Protein AF-0000000075735311 (afdb_homodimer)

Radius of gyration: 28.29 Å; Cα contacts (8 Å, |Δi|>4): 1749; chains: 2; bounding box: 49×88×66 Å

pLDDT: mean 96.91, std 3.12, range [68.25, 98.94]

Nearest PDB structures (foldseek):
  3nx4-assembly1_B  TM=9.926E-01  e=3.089E-48  Salmonella enterica subsp. enterica serovar Typhimurium str. LT2
  1o8c-assembly2_C  TM=9.822E-01  e=3.202E-47  Escherichia coli K-12
  5gxf-assembly1_B  TM=9.745E-01  e=5.419E-47  Ruegeria pomeroyi DSS-3
  4jxk-assembly1_B  TM=9.603E-01  e=1.138E-40  Rhodococcus opacus B4
  1y9e-assembly1_E  TM=9.652E-01  e=8.802E-40  Bacillus subtilis

Foldseek 3Di:
DDWWWFFKWAQDPPFIATATDTDDPVPADDAFWKWQFFKAWDDLLLLCLLVRVDLQADDPGAGAGFKTWGFTCGGPDPVDHGGFIKIAGAPQDRHDHHHRLIRMHGHYPQRIDGQDPPADRQLDNLCNLLVLLLLLQVVVQVVLPDAQVVAAEEEEPLFAANNLNNQLLCQLRPHAYEYEDCPVVCVVVSVVSRHNHYDYLVVQQDAADQADDAHELEYEYADAASSVQNVLRRHAASGEYEYEHHNNHDDHPHHCCSCPVRVYYYHYTDSRPDHPVVSNVSSVCCVPRGDPVSSVVQEDEDESNCSSVVSVCVNVVNHGHIYMYGND/DDWWWFWKWADDPPFIATATDTDDPVPADDAFWKWQFFKAWDDLLLLCLLVRVDLQADDPGAGAGFKTWGFTCGGPDPVDHGGFIKIAGAPQDRHDHHHRLIRMHGHYPQRIDGQDPPDDRQLPNLCNLLVLLLLLQVVVQVVLPDAQVVAAEEEEPLFAANNLNNQLLCQLRPHAYEYEDCPVVCVVVSVVSRHNHYDYLVVQQDAADQADDADGLEYEYADAASSVQNVLRRHAASGEYEYEHHNNHDDHPHHCCSCPVRVYYYHYTDSRPDHPVSSNVSSVCCVVRGDPVSSVVQEDEDESNCSSVVSVCVNVVNHGHIYMYGND

Organism: Rhodopseudomonas palustris (strain ATCC BAA-98 / CGA009) (NCBI:txid258594)

Solvent-accessible surface area (backbone atoms only — not comparable to full-atom values): 31639 Å² total; per-residue (Å²): 130,67,60,41,52,26,34,35,34,35,80,42,97,73,63,49,44,58,44,79,40,78,39,55,60,86,70,56,60,84,52,38,26,32,30,41,26,31,17,14,39,61,48,74,68,41,19,29,46,52,67,41,81,41,89,56,52,72,51,72,78,25,28,36,24,41,27,31,13,29,31,28,62,44,51,79,33,92,91,51,49,60,68,42,48,34,33,37,53,33,79,42,28,31,23,76,35,67,17,30,41,19,39,56,38,48,36,52,55,86,58,52,42,71,53,52,86,93,56,47,48,61,57,52,15,42,38,33,62,39,28,49,40,24,40,48,34,50,50,52,44,47,73,73,63,64,50,44,90,73,41,32,29,37,28,32,49,23,55,32,36,34,20,36,40,34,36,32,40,43,27,68,70,57,28,48,27,33,30,23,28,84,54,73,89,43,46,68,58,45,42,74,42,36,32,71,40,78,42,59,40,71,80,34,55,50,89,50,55,51,68,50,74,64,70,23,34,30,34,41,33,40,28,22,13,40,37,43,22,29,50,50,16,18,38,25,76,57,15,37,36,24,34,55,34,45,78,63,29,59,48,22,62,37,38,40,44,30,20,33,73,32,19,24,27,44,36,24,37,36,66,44,80,56,54,66,70,59,50,52,49,37,51,53,46,47,72,73,53,46,56,66,67,56,52,53,71,36,40,45,79,41,48,58,93,45,45,63,62,49,20,54,39,44,76,69,66,72,57,62,28,23,34,22,27,46,53,97,130,68,61,42,54,26,32,37,34,35,80,41,98,70,66,48,45,59,45,79,38,78,39,55,59,85,70,56,60,84,52,37,28,32,27,40,28,30,18,15,40,62,50,76,68,40,18,29,46,52,67,42,80,42,89,56,54,73,50,71,77,25,29,36,24,42,27,32,13,29,32,29,62,43,51,80,34,90,91,50,49,62,70,42,49,34,32,35,52,33,77,41,27,31,23,76,37,65,16,30,40,20,40,54,38,48,36,53,56,87,59,50,41,70,52,50,87,93,57,48,47,62,57,51,14,42,37,32,63,39,25,50,39,23,40,49,34,51,50,52,45,46,74,74,63,63,48,46,89,71,40,32,30,37,28,33,48,23,55,33,35,34,19,37,42,33,36,32,40,44,26,67,70,56,28,47,26,33,30,24,28,86,53,71,88,43,48,66,60,44,43,72,41,36,31,72,40,78,43,60,39,73,79,34,55,49,89,49,54,50,66,50,74,65,72,24,34,29,34,41,34,41,27,22,12,40,35,43,23,30,51,50,17,18,39,26,78,59,15,38,35,23,35,54,35,45,77,64,30,58,48,23,64,38,38,41,47,29,20,33,72,32,18,24,28,43,38,24,36,37,65,44,79,55,56,67,70,59,51,53,49,36,51,52,46,46,70,71,53,48,54,65,65,56,53,54,72,36,38,45,79,41,48,59,93,43,45,62,63,49,20,55,39,44,74,70,66,71,56,62,28,23,35,22,26,46,54,98

Structure (mmCIF, N/CA/C/O backbone):
data_AF-0000000075735311-model_v1
#
loop_
_entity.id
_entity.type
_entity.pdbx_description
1 polymer Oxidoreductase
#
loop_
_atom_site.group_PDB
_atom_site.id
_atom_site.type_symbol
_atom_site.label_atom_id
_atom_site.label_alt_id
_atom_site.label_comp_id
_atom_site.label_asym_id
_atom_site.label_entity_id
_atom_site.label_seq_id
_atom_site.pdbx_PDB_ins_code
_atom_site.Cartn_x
_atom_site.Cartn_y
_atom_site.Cartn_z
_atom_site.occupancy
_atom_site.B_iso_or_equiv
_atom_site.auth_seq_id
_atom_site.auth_comp_id
_atom_site.auth_asym_id
_atom_site.auth_atom_id
_atom_site.pdbx_PDB_model_num
ATOM 1 N N . MET A 1 1 ? -18.828 -45.031 -20.328 1 68.38 1 MET A N 1
ATOM 2 C CA . MET A 1 1 ? -18.672 -43.594 -20.141 1 68.38 1 MET A CA 1
ATOM 3 C C . MET A 1 1 ? -17.219 -43.156 -20.391 1 68.38 1 MET A C 1
ATOM 5 O O . MET A 1 1 ? -16.312 -43.969 -20.234 1 68.38 1 MET A O 1
ATOM 9 N N . ALA A 1 2 ? -17.031 -41.969 -21.094 1 91.88 2 ALA A N 1
ATOM 10 C CA . ALA A 1 2 ? -15.672 -41.594 -21.453 1 91.88 2 ALA A CA 1
ATOM 11 C C . ALA A 1 2 ? -14.859 -41.219 -20.219 1 91.88 2 ALA A C 1
ATOM 13 O O . ALA A 1 2 ? -15.383 -40.594 -19.281 1 91.88 2 ALA A O 1
ATOM 14 N N . THR A 1 3 ? -13.766 -41.875 -19.938 1 96.94 3 THR A N 1
ATOM 15 C CA . THR A 1 3 ? -12.875 -41.594 -18.812 1 96.94 3 THR A CA 1
ATOM 16 C C . THR A 1 3 ? -11.57 -40.969 -19.297 1 96.94 3 THR A C 1
ATOM 18 O O . THR A 1 3 ? -11.289 -40.969 -20.5 1 96.94 3 THR A O 1
ATOM 21 N N . PHE A 1 4 ? -10.922 -40.375 -18.469 1 97.69 4 PHE A N 1
ATOM 22 C CA . PHE A 1 4 ? -9.609 -39.812 -18.734 1 97.69 4 PHE A CA 1
ATOM 23 C C . PHE A 1 4 ? -8.727 -39.906 -17.5 1 97.69 4 PHE A C 1
ATOM 25 O O . PHE A 1 4 ? -9.227 -40.125 -16.391 1 97.69 4 PHE A O 1
ATOM 32 N N . LYS A 1 5 ? -7.441 -39.75 -17.672 1 98.06 5 LYS A N 1
ATOM 33 C CA . LYS A 1 5 ? -6.492 -39.812 -16.562 1 98.06 5 LYS A CA 1
ATOM 34 C C . LYS A 1 5 ? -6.527 -38.531 -15.734 1 98.06 5 LYS A C 1
ATOM 36 O O . LYS A 1 5 ? -6.629 -37.438 -16.281 1 98.06 5 LYS A O 1
ATOM 41 N N . ALA A 1 6 ? -6.488 -38.719 -14.438 1 98.5 6 ALA A N 1
ATOM 42 C CA . ALA A 1 6 ? -6.449 -37.562 -13.516 1 98.5 6 ALA A CA 1
ATOM 43 C C . ALA A 1 6 ? -5.836 -37.969 -12.18 1 98.5 6 ALA A C 1
ATOM 45 O O . ALA A 1 6 ? -5.887 -39.156 -11.789 1 98.5 6 ALA A O 1
ATOM 46 N N . VAL A 1 7 ? -5.191 -37.031 -11.562 1 98.56 7 VAL A N 1
ATOM 47 C CA . VAL A 1 7 ? -4.797 -37.25 -10.172 1 98.56 7 VAL A CA 1
ATOM 48 C C . VAL A 1 7 ? -5.949 -36.844 -9.25 1 98.56 7 VAL A C 1
ATOM 50 O O . VAL A 1 7 ? -6.258 -35.656 -9.094 1 98.56 7 VAL A O 1
ATOM 53 N N . ARG A 1 8 ? -6.488 -37.812 -8.664 1 98.19 8 ARG A N 1
ATOM 54 C CA . ARG A 1 8 ? -7.68 -37.656 -7.832 1 98.19 8 ARG A CA 1
ATOM 55 C C . ARG A 1 8 ? -7.312 -37.656 -6.352 1 98.19 8 ARG A C 1
ATOM 57 O O . ARG A 1 8 ? -6.477 -38.469 -5.914 1 98.19 8 ARG A O 1
ATOM 64 N N . ILE A 1 9 ? -7.824 -36.719 -5.633 1 97.81 9 ILE A N 1
ATOM 65 C CA . ILE A 1 9 ? -7.684 -36.656 -4.18 1 97.81 9 ILE A CA 1
ATOM 66 C C . ILE A 1 9 ? -9 -37.094 -3.521 1 97.81 9 ILE A C 1
ATOM 68 O O . ILE A 1 9 ? -10.055 -36.5 -3.816 1 97.81 9 ILE A O 1
ATOM 72 N N . ASP A 1 10 ? -8.945 -38.062 -2.652 1 96.94 10 ASP A N 1
ATOM 73 C CA . ASP A 1 10 ? -10.102 -38.531 -1.907 1 96.94 10 ASP A CA 1
ATOM 74 C C . ASP A 1 10 ? -9.906 -38.375 -0.404 1 96.94 10 ASP A C 1
ATOM 76 O O . ASP A 1 10 ? -8.773 -38.188 0.062 1 96.94 10 ASP A O 1
ATOM 80 N N . LYS A 1 11 ? -11.078 -38.312 0.22 1 93.44 11 LYS A N 1
ATOM 81 C CA . LYS A 1 11 ? -10.977 -38.438 1.671 1 93.44 11 LYS A CA 1
ATOM 82 C C . LYS A 1 11 ? -10.516 -39.844 2.066 1 93.44 11 LYS A C 1
ATOM 84 O O . LYS A 1 11 ? -10.938 -40.844 1.464 1 93.44 11 LYS A O 1
ATOM 89 N N . ALA A 1 12 ? -9.648 -39.844 2.924 1 89.06 12 ALA A N 1
ATOM 90 C CA . ALA A 1 12 ? -9.172 -41.125 3.453 1 89.06 12 ALA A CA 1
ATOM 91 C C . ALA A 1 12 ? -9.461 -41.25 4.945 1 89.06 12 ALA A C 1
ATOM 93 O O . ALA A 1 12 ? -10.031 -40.344 5.547 1 89.06 12 ALA A O 1
ATOM 94 N N . ASP A 1 13 ? -9.211 -42.5 5.516 1 85.44 13 ASP A N 1
ATOM 95 C CA . ASP A 1 13 ? -9.438 -42.719 6.945 1 85.44 13 ASP A CA 1
ATOM 96 C C . ASP A 1 13 ? -8.734 -41.625 7.766 1 85.44 13 ASP A C 1
ATOM 98 O O . ASP A 1 13 ? -9.297 -41.094 8.734 1 85.44 13 ASP A O 1
ATOM 102 N N . LYS A 1 14 ? -7.566 -41.5 7.43 1 84.56 14 LYS A N 1
ATOM 103 C CA . LYS A 1 14 ? -6.812 -40.406 8.031 1 84.56 14 LYS A CA 1
ATOM 104 C C . LYS A 1 14 ? -6.332 -39.438 6.969 1 84.56 14 LYS A C 1
ATOM 106 O O . LYS A 1 14 ? -5.512 -39.781 6.113 1 84.56 14 LYS A O 1
ATOM 111 N N . GLY A 1 15 ? -7.012 -38.344 6.941 1 89.44 15 GLY A N 1
ATOM 112 C CA . GLY A 1 15 ? -6.586 -37.312 6.016 1 89.44 15 GLY A CA 1
ATOM 113 C C . GLY A 1 15 ? -7.105 -37.5 4.605 1 89.44 15 GLY A C 1
ATOM 114 O O . GLY A 1 15 ? -8.305 -37.688 4.402 1 89.44 15 GLY A O 1
ATOM 115 N N . THR A 1 16 ? -6.148 -37.281 3.641 1 95.12 16 THR A N 1
ATOM 116 C CA . THR A 1 16 ? -6.516 -37.406 2.236 1 95.12 16 THR A CA 1
ATOM 117 C C . THR A 1 16 ? -5.562 -38.344 1.518 1 95.12 16 THR A C 1
ATOM 119 O O . THR A 1 16 ? -4.484 -38.656 2.031 1 95.12 16 THR A O 1
ATOM 122 N N . SER A 1 17 ? -5.992 -38.938 0.457 1 95.44 17 SER A N 1
ATOM 123 C CA . SER A 1 17 ? -5.168 -39.75 -0.416 1 95.44 17 SER A CA 1
ATOM 124 C C . SER A 1 17 ? -5.246 -39.281 -1.863 1 95.44 17 SER A C 1
ATOM 126 O O . SER A 1 17 ? -6.328 -38.938 -2.35 1 95.44 17 SER A O 1
ATOM 128 N N . ALA A 1 18 ? -4.094 -39.188 -2.531 1 97.25 18 ALA A N 1
ATOM 129 C CA . ALA A 1 18 ? -4.004 -38.812 -3.939 1 97.25 18 ALA A CA 1
ATOM 130 C C . ALA A 1 18 ? -3.529 -40 -4.797 1 97.25 18 ALA A C 1
ATOM 132 O O . ALA A 1 18 ? -2.629 -40.719 -4.398 1 97.25 18 ALA A O 1
ATOM 133 N N . ALA A 1 19 ? -4.141 -40.156 -5.953 1 97.69 19 ALA A N 1
ATOM 134 C CA . ALA A 1 19 ? -3.742 -41.25 -6.855 1 97.69 19 ALA A CA 1
ATOM 135 C C . ALA A 1 19 ? -4.086 -40.906 -8.305 1 97.69 19 ALA A C 1
ATOM 137 O O . ALA A 1 19 ? -5.09 -40.25 -8.57 1 97.69 19 ALA A O 1
ATOM 138 N N . LEU A 1 20 ? -3.197 -41.344 -9.188 1 98.12 20 LEU A N 1
ATOM 139 C CA . LEU A 1 20 ? -3.545 -41.281 -10.602 1 98.12 20 LEU A CA 1
ATOM 140 C C . LEU A 1 20 ? -4.613 -42.344 -10.93 1 98.12 20 LEU A C 1
ATOM 142 O O . LEU A 1 20 ? -4.438 -43.531 -10.641 1 98.12 20 LEU A O 1
ATOM 146 N N . THR A 1 21 ? -5.68 -41.906 -11.484 1 97.88 21 THR A N 1
ATOM 147 C CA . THR A 1 21 ? -6.797 -42.781 -11.75 1 97.88 21 THR A CA 1
ATOM 148 C C . THR A 1 21 ? -7.492 -42.406 -13.055 1 97.88 21 THR A C 1
ATOM 150 O O . THR A 1 21 ? -7.094 -41.469 -13.727 1 97.88 21 THR A O 1
ATOM 153 N N . GLN A 1 22 ? -8.414 -43.281 -13.406 1 97.94 22 GLN A N 1
ATOM 154 C CA . GLN A 1 22 ? -9.359 -42.906 -14.445 1 97.94 22 GLN A CA 1
ATOM 155 C C . GLN A 1 22 ? -10.555 -42.156 -13.867 1 97.94 22 GLN A C 1
ATOM 157 O O . GLN A 1 22 ? -11.156 -42.594 -12.891 1 97.94 22 GLN A O 1
ATOM 162 N N . PHE A 1 23 ? -10.805 -41.031 -14.359 1 97.56 23 PHE A N 1
ATOM 163 C CA . PHE A 1 23 ? -11.883 -40.156 -13.906 1 97.56 23 PHE A CA 1
ATOM 164 C C . PHE A 1 23 ? -13.008 -40.125 -14.93 1 97.56 23 PHE A C 1
ATOM 166 O O . PHE A 1 23 ? -12.75 -40 -16.141 1 97.56 23 PHE A O 1
ATOM 173 N N . ASP A 1 24 ? -14.234 -40.219 -14.492 1 97.12 24 ASP A N 1
ATOM 174 C CA . ASP A 1 24 ? -15.398 -40.188 -15.367 1 97.12 24 ASP A CA 1
ATOM 175 C C . ASP A 1 24 ? -15.703 -38.781 -15.836 1 97.12 24 ASP A C 1
ATOM 177 O O . ASP A 1 24 ? -15.922 -37.875 -15.008 1 97.12 24 ASP A O 1
ATOM 181 N N . GLU A 1 25 ? -15.742 -38.5 -17.062 1 96.44 25 GLU A N 1
ATOM 182 C CA . GLU A 1 25 ? -16.031 -37.188 -17.625 1 96.44 25 GLU A CA 1
ATOM 183 C C . GLU A 1 25 ? -17.375 -36.656 -17.125 1 96.44 25 GLU A C 1
ATOM 185 O O . GLU A 1 25 ? -17.547 -35.469 -16.984 1 96.44 25 GLU A O 1
ATOM 190 N N . ALA A 1 26 ? -18.266 -37.531 -16.812 1 95.88 26 ALA A N 1
ATOM 191 C CA . ALA A 1 26 ? -19.594 -37.156 -16.328 1 95.88 26 ALA A CA 1
ATOM 192 C C . ALA A 1 26 ? -19.516 -36.5 -14.945 1 95.88 26 ALA A C 1
ATOM 194 O O . ALA A 1 26 ? -20.453 -35.812 -14.523 1 95.88 26 ALA A O 1
ATOM 195 N N . GLU A 1 27 ? -18.422 -36.688 -14.281 1 96.19 27 GLU A N 1
ATOM 196 C CA . GLU A 1 27 ? -18.266 -36.188 -12.93 1 96.19 27 GLU A CA 1
ATOM 197 C C . GLU A 1 27 ? -17.641 -34.781 -12.945 1 96.19 27 GLU A C 1
ATOM 199 O O . GLU A 1 27 ? -17.469 -34.156 -11.891 1 96.19 27 GLU A O 1
ATOM 204 N N . LEU A 1 28 ? -17.328 -34.312 -14.102 1 97.5 28 LEU A N 1
ATOM 205 C CA . LEU A 1 28 ? -16.797 -32.969 -14.195 1 97.5 28 LEU A CA 1
ATOM 206 C C . LEU A 1 28 ? -17.797 -31.953 -13.641 1 97.5 28 LEU A C 1
ATOM 208 O O . LEU A 1 28 ? -19 -32.125 -13.781 1 97.5 28 LEU A O 1
ATOM 212 N N . MET A 1 29 ? -17.281 -30.922 -13.008 1 97.06 29 MET A N 1
ATOM 213 C CA . MET A 1 29 ? -18.125 -29.875 -12.414 1 97.06 29 MET A CA 1
ATOM 214 C C . MET A 1 29 ? -18.672 -28.938 -13.492 1 97.06 29 MET A C 1
ATOM 216 O O . MET A 1 29 ? -18.266 -29.031 -14.656 1 97.06 29 MET A O 1
ATOM 220 N N . ASP A 1 30 ? -19.562 -28.078 -13.031 1 96.62 30 ASP A N 1
ATOM 221 C CA . ASP A 1 30 ? -20.219 -27.141 -13.961 1 96.62 30 ASP A CA 1
ATOM 222 C C . ASP A 1 30 ? -19.188 -26.203 -14.594 1 96.62 30 ASP A C 1
ATOM 224 O O . ASP A 1 30 ? -18.234 -25.797 -13.938 1 96.62 30 ASP A O 1
ATOM 228 N N . GLY A 1 31 ? -19.359 -25.859 -15.852 1 98 31 GLY A N 1
ATOM 229 C CA . GLY A 1 31 ? -18.578 -24.969 -16.688 1 98 31 GLY A CA 1
ATOM 230 C C . GLY A 1 31 ? -19.047 -24.922 -18.125 1 98 31 GLY A C 1
ATOM 231 O O . GLY A 1 31 ? -19.766 -25.812 -18.578 1 98 31 GLY A O 1
ATOM 232 N N . ASP A 1 32 ? -18.656 -23.875 -18.719 1 98.75 32 ASP A N 1
ATOM 233 C CA . ASP A 1 32 ? -19.172 -23.703 -20.078 1 98.75 32 ASP A CA 1
ATOM 234 C C . ASP A 1 32 ? -18.078 -23.891 -21.109 1 98.75 32 ASP A C 1
ATOM 236 O O . ASP A 1 32 ? -18.312 -23.719 -22.312 1 98.75 32 ASP A O 1
ATOM 240 N N . VAL A 1 33 ? -16.891 -24.25 -20.719 1 98.81 33 VAL A N 1
ATOM 241 C CA . VAL A 1 33 ? -15.789 -24.562 -21.625 1 98.81 33 VAL A CA 1
ATOM 242 C C . VAL A 1 33 ? -15.062 -25.812 -21.156 1 98.81 33 VAL A C 1
ATOM 244 O O . VAL A 1 33 ? -14.664 -25.906 -19.984 1 98.81 33 VAL A O 1
ATOM 247 N N . THR A 1 34 ? -14.891 -26.766 -21.969 1 98.62 34 THR A N 1
ATOM 248 C CA . THR A 1 34 ? -14.078 -27.953 -21.703 1 98.62 34 THR A CA 1
ATOM 249 C C . THR A 1 34 ? -12.766 -27.875 -22.484 1 98.62 34 THR A C 1
ATOM 251 O O . THR A 1 34 ? -12.758 -27.578 -23.672 1 98.62 34 THR A O 1
ATOM 254 N N . VAL A 1 35 ? -11.766 -28.125 -21.812 1 98.75 35 VAL A N 1
ATOM 255 C CA . VAL A 1 35 ? -10.43 -27.938 -22.375 1 98.75 35 VAL A CA 1
ATOM 256 C C . VAL A 1 35 ? -9.656 -29.266 -22.312 1 98.75 35 VAL A C 1
ATOM 258 O O . VAL A 1 35 ? -9.703 -29.969 -21.297 1 98.75 35 VAL A O 1
ATOM 261 N N . ARG A 1 36 ? -9.047 -29.641 -23.391 1 98.69 36 ARG A N 1
ATOM 262 C CA . ARG A 1 36 ? -8.008 -30.656 -23.344 1 98.69 36 ARG A CA 1
ATOM 263 C C . ARG A 1 36 ? -6.719 -30.109 -22.75 1 98.69 36 ARG A C 1
ATOM 265 O O . ARG A 1 36 ? -6.023 -29.312 -23.391 1 98.69 36 ARG A O 1
ATOM 272 N N . VAL A 1 37 ? -6.414 -30.516 -21.562 1 98.81 37 VAL A N 1
ATOM 273 C CA . VAL A 1 37 ? -5.266 -29.984 -20.844 1 98.81 37 VAL A CA 1
ATOM 274 C C . VAL A 1 37 ? -3.977 -30.562 -21.422 1 98.81 37 VAL A C 1
ATOM 276 O O . VAL A 1 37 ? -3.869 -31.781 -21.609 1 98.81 37 VAL A O 1
ATOM 279 N N . GLU A 1 38 ? -3.072 -29.75 -21.688 1 98.75 38 GLU A N 1
ATOM 280 C CA . GLU A 1 38 ? -1.797 -30.188 -22.234 1 98.75 38 GLU A CA 1
ATOM 281 C C . GLU A 1 38 ? -0.687 -30.125 -21.203 1 98.75 38 GLU A C 1
ATOM 283 O O . GLU A 1 38 ? 0.13 -31.047 -21.094 1 98.75 38 GLU A O 1
ATOM 288 N N . TRP A 1 39 ? -0.656 -29.016 -20.484 1 98.75 39 TRP A N 1
ATOM 289 C CA . TRP A 1 39 ? 0.379 -28.797 -19.484 1 98.75 39 TRP A CA 1
ATOM 290 C C . TRP A 1 39 ? -0.216 -28.203 -18.219 1 98.75 39 TRP A C 1
ATOM 292 O O . TRP A 1 39 ? -1.208 -27.469 -18.266 1 98.75 39 TRP A O 1
ATOM 302 N N . SER A 1 40 ? 0.28 -28.516 -17.109 1 98.56 40 SER A N 1
ATOM 303 C CA . SER A 1 40 ? 0.017 -27.891 -15.82 1 98.56 40 SER A CA 1
ATOM 304 C C . SER A 1 40 ? 1.314 -27.547 -15.094 1 98.56 40 SER A C 1
ATOM 306 O O . SER A 1 40 ? 2.381 -27.5 -15.711 1 98.56 40 SER A O 1
ATOM 308 N N . THR A 1 41 ? 1.166 -27.094 -13.844 1 98 41 THR A N 1
ATOM 309 C CA . THR A 1 41 ? 2.324 -26.703 -13.047 1 98 41 THR A CA 1
ATOM 310 C C . THR A 1 41 ? 2.242 -27.312 -11.648 1 98 41 THR A C 1
ATOM 312 O O . THR A 1 41 ? 1.218 -27.875 -11.266 1 98 41 THR A O 1
ATOM 315 N N . LEU A 1 42 ? 3.334 -27.375 -11.023 1 97.38 42 LEU A N 1
ATOM 316 C CA . LEU A 1 42 ? 3.375 -27.75 -9.617 1 97.38 42 LEU A CA 1
ATOM 317 C C . LEU A 1 42 ? 3.75 -26.578 -8.734 1 97.38 42 LEU A C 1
ATOM 319 O O . LEU A 1 42 ? 4.879 -26.078 -8.797 1 97.38 42 LEU A O 1
ATOM 323 N N . ASN A 1 43 ? 2.84 -26.094 -8 1 94.19 43 ASN A N 1
ATOM 324 C CA . ASN A 1 43 ? 3.045 -25.016 -7.043 1 94.19 43 ASN A CA 1
ATOM 325 C C . ASN A 1 43 ? 3.068 -25.531 -5.605 1 94.19 43 ASN A C 1
ATOM 327 O O . ASN A 1 43 ? 2.727 -26.688 -5.355 1 94.19 43 ASN A O 1
ATOM 331 N N . TYR A 1 44 ? 3.525 -24.609 -4.719 1 89.94 44 TYR A N 1
ATOM 332 C CA . TYR A 1 44 ? 3.562 -24.984 -3.311 1 89.94 44 TYR A CA 1
ATOM 333 C C . TYR A 1 44 ? 2.193 -25.453 -2.834 1 89.94 44 TYR A C 1
ATOM 335 O O . TYR A 1 44 ? 2.084 -26.469 -2.146 1 89.94 44 TYR A O 1
ATOM 343 N N . LYS A 1 45 ? 1.133 -24.859 -3.195 1 90.62 45 LYS A N 1
ATOM 344 C CA . LYS A 1 45 ? -0.236 -25.203 -2.826 1 90.62 45 LYS A CA 1
ATOM 345 C C . LYS A 1 45 ? -0.615 -26.578 -3.367 1 90.62 45 LYS A C 1
ATOM 347 O O . LYS A 1 45 ? -1.333 -27.328 -2.709 1 90.62 45 LYS A O 1
ATOM 352 N N . ASP A 1 46 ? -0.2 -26.844 -4.465 1 95.75 46 ASP A N 1
ATOM 353 C CA . ASP A 1 46 ? -0.419 -28.172 -5.043 1 95.75 46 ASP A CA 1
ATOM 354 C C . ASP A 1 46 ? 0.219 -29.25 -4.184 1 95.75 46 ASP A C 1
ATOM 356 O O . ASP A 1 46 ? -0.384 -30.312 -3.955 1 95.75 46 ASP A O 1
ATOM 360 N N . GLY A 1 47 ? 1.484 -28.953 -3.82 1 95 47 GLY A N 1
ATOM 361 C CA . GLY A 1 47 ? 2.15 -29.906 -2.949 1 95 47 GLY A CA 1
ATOM 362 C C . GLY A 1 47 ? 1.375 -30.203 -1.678 1 95 47 GLY A C 1
ATOM 363 O O . GLY A 1 47 ? 1.243 -31.359 -1.273 1 95 47 GLY A O 1
ATOM 364 N N . LEU A 1 48 ? 0.846 -29.188 -1.101 1 92.81 48 LEU A N 1
ATOM 365 C CA . LEU A 1 48 ? 0.046 -29.344 0.109 1 92.81 48 LEU A CA 1
ATOM 366 C C . LEU A 1 48 ? -1.19 -30.188 -0.161 1 92.81 48 LEU A C 1
ATOM 368 O O . LEU A 1 48 ? -1.523 -31.078 0.628 1 92.81 48 LEU A O 1
ATOM 372 N N . ALA A 1 49 ? -1.84 -29.953 -1.229 1 94.25 49 ALA A N 1
ATOM 373 C CA . ALA A 1 49 ? -3.047 -30.688 -1.589 1 94.25 49 ALA A CA 1
ATOM 374 C C . ALA A 1 49 ? -2.729 -32.156 -1.856 1 94.25 49 ALA A C 1
ATOM 376 O O . ALA A 1 49 ? -3.426 -33.062 -1.366 1 94.25 49 ALA A O 1
ATOM 377 N N . LEU A 1 50 ? -1.653 -32.375 -2.582 1 96.25 50 LEU A N 1
ATOM 378 C CA . LEU A 1 50 ? -1.281 -33.719 -3.006 1 96.25 50 LEU A CA 1
ATOM 379 C C . LEU A 1 50 ? -0.873 -34.594 -1.811 1 96.25 50 LEU A C 1
ATOM 381 O O . LEU A 1 50 ? -1.135 -35.781 -1.783 1 96.25 50 LEU A O 1
ATOM 385 N N . THR A 1 51 ? -0.244 -33.938 -0.824 1 92.94 51 THR A N 1
ATOM 386 C CA . THR A 1 51 ? 0.328 -34.656 0.294 1 92.94 51 THR A CA 1
ATOM 387 C C . THR A 1 51 ? -0.629 -34.688 1.482 1 92.94 51 THR A C 1
ATOM 389 O O . THR A 1 51 ? -0.457 -35.469 2.416 1 92.94 51 THR A O 1
ATOM 392 N N . GLY A 1 52 ? -1.602 -33.781 1.526 1 90.19 52 GLY A N 1
ATOM 393 C CA . GLY A 1 52 ? -2.545 -33.656 2.629 1 90.19 52 GLY A CA 1
ATOM 394 C C . GLY A 1 52 ? -1.971 -32.969 3.842 1 90.19 52 GLY A C 1
ATOM 395 O O . GLY A 1 52 ? -2.549 -33.031 4.93 1 90.19 52 GLY A O 1
ATOM 396 N N . LYS A 1 53 ? -0.868 -32.375 3.76 1 86.88 53 LYS A N 1
ATOM 397 C CA . LYS A 1 53 ? -0.194 -31.719 4.875 1 86.88 53 LYS A CA 1
ATOM 398 C C . LYS A 1 53 ? -0.968 -30.484 5.34 1 86.88 53 LYS A C 1
ATOM 400 O O . LYS A 1 53 ? -0.786 -30.016 6.469 1 86.88 53 LYS A O 1
ATOM 405 N N . SER A 1 54 ? -1.771 -29.906 4.488 1 85.19 54 SER A N 1
ATOM 406 C CA . SER A 1 54 ? -2.662 -28.797 4.805 1 85.19 54 SER A CA 1
ATOM 407 C C . SER A 1 54 ? -4.023 -28.984 4.145 1 85.19 54 SER A C 1
ATOM 409 O O . SER A 1 54 ? -4.125 -29.562 3.062 1 85.19 54 SER A O 1
ATOM 411 N N . PRO A 1 55 ? -5 -28.438 4.852 1 87.38 55 PRO A N 1
ATOM 412 C CA . PRO A 1 55 ? -6.344 -28.578 4.289 1 87.38 55 PRO A CA 1
ATOM 413 C C . PRO A 1 55 ? -6.613 -27.594 3.146 1 87.38 55 PRO A C 1
ATOM 415 O O . PRO A 1 55 ? -7.441 -26.703 3.281 1 87.38 55 PRO A O 1
ATOM 418 N N . VAL A 1 56 ? -6.121 -27.828 2.018 1 89.38 56 VAL A N 1
ATOM 419 C CA . VAL A 1 56 ? -6.285 -27 0.825 1 89.38 56 VAL A CA 1
ATOM 420 C C . VAL A 1 56 ? -7.574 -27.391 0.102 1 89.38 56 VAL A C 1
ATOM 422 O O . VAL A 1 56 ? -8.32 -26.516 -0.358 1 89.38 56 VAL A O 1
ATOM 425 N N . VAL A 1 57 ? -7.828 -28.672 0.06 1 93.81 57 VAL A N 1
ATOM 426 C CA . VAL A 1 57 ? -8.961 -29.219 -0.673 1 93.81 57 VAL A CA 1
ATOM 427 C C . VAL A 1 57 ? -10.227 -29.109 0.173 1 93.81 57 VAL A C 1
ATOM 429 O O . VAL A 1 57 ? -10.25 -29.547 1.329 1 93.81 57 VAL A O 1
ATOM 432 N N . ARG A 1 58 ? -11.281 -28.625 -0.444 1 93.12 58 ARG A N 1
ATOM 433 C CA . ARG A 1 58 ? -12.484 -28.328 0.332 1 93.12 58 ARG A CA 1
ATOM 434 C C . ARG A 1 58 ? -13.633 -29.25 -0.051 1 93.12 58 ARG A C 1
ATOM 436 O O . ARG A 1 58 ? -14.664 -29.281 0.627 1 93.12 58 ARG A O 1
ATOM 443 N N . ARG A 1 59 ? -13.445 -29.922 -1.073 1 93.5 59 ARG A N 1
ATOM 444 C CA . ARG A 1 59 ? -14.469 -30.859 -1.538 1 93.5 59 ARG A CA 1
ATOM 445 C C . ARG A 1 59 ? -13.844 -32.094 -2.139 1 93.5 59 ARG A C 1
ATOM 447 O O . ARG A 1 59 ? -12.797 -32.031 -2.795 1 93.5 59 ARG A O 1
ATOM 454 N N . PHE A 1 60 ? -14.633 -33.219 -2.004 1 94.62 60 PHE A N 1
ATOM 455 C CA . PHE A 1 60 ? -14.133 -34.5 -2.5 1 94.62 60 PHE A CA 1
ATOM 456 C C . PHE A 1 60 ? -15.195 -35.188 -3.336 1 94.62 60 PHE A C 1
ATOM 458 O O . PHE A 1 60 ? -16.391 -35.031 -3.09 1 94.62 60 PHE A O 1
ATOM 465 N N . PRO A 1 61 ? -14.852 -36.062 -4.262 1 96.5 61 PRO A N 1
ATOM 466 C CA . PRO A 1 61 ? -13.469 -36.156 -4.734 1 96.5 61 PRO A CA 1
ATOM 467 C C . PRO A 1 61 ? -13 -34.906 -5.461 1 96.5 61 PRO A C 1
ATOM 469 O O . PRO A 1 61 ? -13.82 -34.094 -5.922 1 96.5 61 PRO A O 1
ATOM 472 N N . MET A 1 62 ? -11.648 -34.656 -5.465 1 98.06 62 MET A N 1
ATOM 473 C CA . MET A 1 62 ? -11.055 -33.5 -6.125 1 98.06 62 MET A CA 1
ATOM 474 C C . MET A 1 62 ? -9.977 -33.938 -7.117 1 98.06 62 MET A C 1
ATOM 476 O O . MET A 1 62 ? -9.266 -34.906 -6.883 1 98.06 62 MET A O 1
ATOM 480 N N . ILE A 1 63 ? -9.945 -33.344 -8.273 1 98.38 63 ILE A N 1
ATOM 481 C CA . ILE A 1 63 ? -8.742 -33.375 -9.102 1 98.38 63 ILE A CA 1
ATOM 482 C C . ILE A 1 63 ? -7.785 -32.25 -8.68 1 98.38 63 ILE A C 1
ATOM 484 O O . ILE A 1 63 ? -8.164 -31.094 -8.648 1 98.38 63 ILE A O 1
ATOM 488 N N . ALA A 1 64 ? -6.547 -32.594 -8.359 1 97.31 64 ALA A N 1
ATOM 489 C CA . ALA A 1 64 ? -5.551 -31.609 -7.941 1 97.31 64 ALA A CA 1
ATOM 490 C C . ALA A 1 64 ? -5.055 -30.797 -9.133 1 97.31 64 ALA A C 1
ATOM 492 O O . ALA A 1 64 ? -5.434 -31.062 -10.273 1 97.31 64 ALA A O 1
ATOM 493 N N . GLY A 1 65 ? -4.277 -29.75 -8.836 1 97.62 65 GLY A N 1
ATOM 494 C CA . GLY A 1 65 ? -3.697 -28.891 -9.852 1 97.62 65 GLY A CA 1
ATOM 495 C C . GLY A 1 65 ? -4.441 -27.578 -10.016 1 97.62 65 GLY A C 1
ATOM 496 O O . GLY A 1 65 ? -5.625 -27.562 -10.344 1 97.62 65 GLY A O 1
ATOM 497 N N . ILE A 1 66 ? -3.758 -26.453 -9.969 1 96.56 66 ILE A N 1
ATOM 498 C CA . ILE A 1 66 ? -4.477 -25.188 -9.836 1 96.56 66 ILE A CA 1
ATOM 499 C C . ILE A 1 66 ? -4.391 -24.406 -11.148 1 96.56 66 ILE A C 1
ATOM 501 O O . ILE A 1 66 ? -5.027 -23.375 -11.305 1 96.56 66 ILE A O 1
ATOM 505 N N . ASP A 1 67 ? -3.613 -24.75 -12.109 1 96.5 67 ASP A N 1
ATOM 506 C CA . ASP A 1 67 ? -3.594 -24.016 -13.375 1 96.5 67 ASP A CA 1
ATOM 507 C C . ASP A 1 67 ? -3.227 -24.938 -14.539 1 96.5 67 ASP A C 1
ATOM 509 O O . ASP A 1 67 ? -2.699 -26.031 -14.328 1 96.5 67 ASP A O 1
ATOM 513 N N . PHE A 1 68 ? -3.664 -24.578 -15.727 1 98.56 68 PHE A N 1
ATOM 514 C CA . PHE A 1 68 ? -3.385 -25.359 -16.922 1 98.56 68 PHE A CA 1
ATOM 515 C C . PHE A 1 68 ? -3.264 -24.469 -18.156 1 98.56 68 PHE A C 1
ATOM 517 O O . PHE A 1 68 ? -3.666 -23.312 -18.125 1 98.56 68 PHE A O 1
ATOM 524 N N . ALA A 1 69 ? -2.656 -25.016 -19.141 1 98.81 69 ALA A N 1
ATOM 525 C CA . ALA A 1 69 ? -2.754 -24.562 -20.531 1 98.81 69 ALA A CA 1
ATOM 526 C C . ALA A 1 69 ? -3.18 -25.703 -21.453 1 98.81 69 ALA A C 1
ATOM 528 O O . ALA A 1 69 ? -2.777 -26.859 -21.25 1 98.81 69 ALA A O 1
ATOM 529 N N . GLY A 1 70 ? -3.996 -25.375 -22.406 1 98.69 70 GLY A N 1
ATOM 530 C CA . GLY A 1 70 ? -4.496 -26.406 -23.281 1 98.69 70 GLY A CA 1
ATOM 531 C C . GLY A 1 70 ? -5.316 -25.859 -24.438 1 98.69 70 GLY A C 1
ATOM 532 O O . GLY A 1 70 ? -5.148 -24.703 -24.844 1 98.69 70 GLY A O 1
ATOM 533 N N . THR A 1 71 ? -6.109 -26.766 -24.953 1 98.75 71 THR A N 1
ATOM 534 C CA . THR A 1 71 ? -6.91 -26.453 -26.125 1 98.75 71 THR A CA 1
ATOM 535 C C . THR A 1 71 ? -8.391 -26.688 -25.859 1 98.75 71 THR A C 1
ATOM 537 O O . THR A 1 71 ? -8.781 -27.734 -25.344 1 98.75 71 THR A O 1
ATOM 540 N N . VAL A 1 72 ? -9.203 -25.703 -26.234 1 98.88 72 VAL A N 1
ATOM 541 C CA . VAL A 1 72 ? -10.648 -25.812 -26.062 1 98.88 72 VAL A CA 1
ATOM 542 C C . VAL A 1 72 ? -11.18 -26.969 -26.922 1 98.88 72 VAL A C 1
ATOM 544 O O . VAL A 1 72 ? -10.906 -27.031 -28.109 1 98.88 72 VAL A O 1
ATOM 547 N N . GLU A 1 73 ? -11.891 -27.828 -26.281 1 98.38 73 GLU A N 1
ATOM 548 C CA . GLU A 1 73 ? -12.555 -28.922 -26.984 1 98.38 73 GLU A CA 1
ATOM 549 C C . GLU A 1 73 ? -14.008 -28.578 -27.312 1 98.38 73 GLU A C 1
ATOM 551 O O . GLU A 1 73 ? -14.477 -28.828 -28.422 1 98.38 73 GLU A O 1
ATOM 556 N N . THR A 1 74 ? -14.734 -28.125 -26.344 1 98.31 74 THR A N 1
ATOM 557 C CA . THR A 1 74 ? -16.109 -27.672 -26.5 1 98.31 74 THR A CA 1
ATOM 558 C C . THR A 1 74 ? -16.359 -26.375 -25.734 1 98.31 74 THR A C 1
ATOM 560 O O . THR A 1 74 ? -15.68 -26.109 -24.734 1 98.31 74 THR A O 1
ATOM 563 N N . SER A 1 75 ? -17.297 -25.547 -26.25 1 98.69 75 SER A N 1
ATOM 564 C CA . SER A 1 75 ? -17.609 -24.281 -25.562 1 98.69 75 SER A CA 1
ATOM 565 C C . SER A 1 75 ? -19.062 -23.859 -25.828 1 98.69 75 SER A C 1
ATOM 567 O O . SER A 1 75 ? -19.547 -23.984 -26.969 1 98.69 75 SER A O 1
ATOM 569 N N . THR A 1 76 ? -19.734 -23.531 -24.812 1 98.5 76 THR A N 1
ATOM 570 C CA . THR A 1 76 ? -21 -22.812 -24.953 1 98.5 76 THR A CA 1
ATOM 571 C C . THR A 1 76 ? -20.828 -21.328 -24.578 1 98.5 76 THR A C 1
ATOM 573 O O . THR A 1 76 ? -21.797 -20.578 -24.578 1 98.5 76 THR A O 1
ATOM 576 N N . ASN A 1 77 ? -19.594 -20.969 -24.219 1 98.44 77 ASN A N 1
ATOM 577 C CA . ASN A 1 77 ? -19.219 -19.578 -24 1 98.44 77 ASN A CA 1
ATOM 578 C C . ASN A 1 77 ? -18.906 -18.859 -25.312 1 98.44 77 ASN A C 1
ATOM 580 O O . ASN A 1 77 ? -18.094 -19.344 -26.109 1 98.44 77 ASN A O 1
ATOM 584 N N . PRO A 1 78 ? -19.484 -17.703 -25.531 1 98.06 78 PRO A N 1
ATOM 585 C CA . PRO A 1 78 ? -19.328 -17.031 -26.828 1 98.06 78 PRO A CA 1
ATOM 586 C C . PRO A 1 78 ? -17.906 -16.562 -27.078 1 98.06 78 PRO A C 1
ATOM 588 O O . PRO A 1 78 ? -17.516 -16.297 -28.219 1 98.06 78 PRO A O 1
ATOM 591 N N . ASN A 1 79 ? -17.094 -16.469 -26.078 1 98.06 79 ASN A N 1
ATOM 592 C CA . ASN A 1 79 ? -15.758 -15.914 -26.234 1 98.06 79 ASN A CA 1
ATOM 593 C C . ASN A 1 79 ? -14.758 -16.984 -26.672 1 98.06 79 ASN A C 1
ATOM 595 O O . ASN A 1 79 ? -13.609 -16.672 -26.984 1 98.06 79 ASN A O 1
ATOM 599 N N . TRP A 1 80 ? -15.164 -18.234 -26.656 1 98.75 80 TRP A N 1
ATOM 600 C CA . TRP A 1 80 ? -14.234 -19.328 -26.938 1 98.75 80 TRP A CA 1
ATOM 601 C C . TRP A 1 80 ? -14.828 -20.312 -27.938 1 98.75 80 TRP A C 1
ATOM 603 O O . TRP A 1 80 ? -16.031 -20.547 -27.953 1 98.75 80 TRP A O 1
ATOM 613 N N . LYS A 1 81 ? -14.008 -20.938 -28.75 1 98.62 81 LYS A N 1
ATOM 614 C CA . LYS A 1 81 ? -14.398 -21.969 -29.703 1 98.62 81 LYS A CA 1
ATOM 615 C C . LYS A 1 81 ? -13.391 -23.125 -29.703 1 98.62 81 LYS A C 1
ATOM 617 O O . LYS A 1 81 ? -12.234 -22.938 -29.328 1 98.62 81 LYS A O 1
ATOM 622 N N . PRO A 1 82 ? -13.836 -24.297 -30.141 1 98.75 82 PRO A N 1
ATOM 623 C CA . PRO A 1 82 ? -12.898 -25.422 -30.234 1 98.75 82 PRO A CA 1
ATOM 624 C C . PRO A 1 82 ? -11.633 -25.062 -31.016 1 98.75 82 PRO A C 1
ATOM 626 O O . PRO A 1 82 ? -11.711 -24.422 -32.062 1 98.75 82 PRO A O 1
ATOM 629 N N . GLY A 1 83 ? -10.539 -25.406 -30.453 1 98.62 83 GLY A N 1
ATOM 630 C CA . GLY A 1 83 ? -9.273 -25.125 -31.094 1 98.62 83 GLY A CA 1
ATOM 631 C C . GLY A 1 83 ? -8.523 -23.969 -30.469 1 98.62 83 GLY A C 1
ATOM 632 O O . GLY A 1 83 ? -7.312 -23.828 -30.656 1 98.62 83 GLY A O 1
ATOM 633 N N . ASP A 1 84 ? -9.234 -23.109 -29.719 1 98.62 84 ASP A N 1
ATOM 634 C CA . ASP A 1 84 ? -8.586 -21.984 -29.047 1 98.62 84 ASP A CA 1
ATOM 635 C C . ASP A 1 84 ? -7.578 -22.484 -28.016 1 98.62 84 ASP A C 1
ATOM 637 O O . ASP A 1 84 ? -7.852 -23.438 -27.281 1 98.62 84 ASP A O 1
ATOM 641 N N . LYS A 1 85 ? -6.375 -21.859 -27.969 1 98.81 85 LYS A N 1
ATOM 642 C CA . LYS A 1 85 ? -5.379 -22.109 -26.938 1 98.81 85 LYS A CA 1
ATOM 643 C C . LYS A 1 85 ? -5.602 -21.203 -25.719 1 98.81 85 LYS A C 1
ATOM 645 O O . LYS A 1 85 ? -5.719 -19.984 -25.875 1 98.81 85 LYS A O 1
ATOM 650 N N . VAL A 1 86 ? -5.664 -21.828 -24.516 1 98.81 86 VAL A N 1
ATOM 651 C CA . VAL A 1 86 ? -6.113 -21.062 -23.375 1 98.81 86 VAL A CA 1
ATOM 652 C C . VAL A 1 86 ? -5.238 -21.391 -22.156 1 98.81 86 VAL A C 1
ATOM 654 O O . VAL A 1 86 ? -4.559 -22.406 -22.125 1 98.81 86 VAL A O 1
ATOM 657 N N . ILE A 1 87 ? -5.172 -20.484 -21.234 1 98.75 87 ILE A N 1
ATOM 658 C CA . ILE A 1 87 ? -4.551 -20.609 -19.922 1 98.75 87 ILE A CA 1
ATOM 659 C C . ILE A 1 87 ? -5.602 -20.391 -18.828 1 98.75 87 ILE A C 1
ATOM 661 O O . ILE A 1 87 ? -6.477 -19.531 -18.953 1 98.75 87 ILE A O 1
ATOM 665 N N . ALA A 1 88 ? -5.52 -21.172 -17.797 1 98.25 88 ALA A N 1
ATOM 666 C CA . ALA A 1 88 ? -6.309 -20.906 -16.609 1 98.25 88 ALA A CA 1
ATOM 667 C C . ALA A 1 88 ? -5.453 -21.016 -15.344 1 98.25 88 ALA A C 1
ATOM 669 O O . ALA A 1 88 ? -4.664 -21.953 -15.211 1 98.25 88 ALA A O 1
ATOM 670 N N . ASN A 1 89 ? -5.516 -20.047 -14.523 1 96.38 89 ASN A N 1
ATOM 671 C CA . ASN A 1 89 ? -4.973 -20.094 -13.172 1 96.38 89 ASN A CA 1
ATOM 672 C C . ASN A 1 89 ? -5.883 -19.391 -12.18 1 96.38 89 ASN A C 1
ATOM 674 O O . ASN A 1 89 ? -6.52 -18.391 -12.516 1 96.38 89 ASN A O 1
ATOM 678 N N . GLY A 1 90 ? -5.941 -19.906 -10.93 1 94.81 90 GLY A N 1
ATOM 679 C CA . GLY A 1 90 ? -6.77 -19.312 -9.898 1 94.81 90 GLY A CA 1
ATOM 680 C C . GLY A 1 90 ? -8.164 -19.891 -9.836 1 94.81 90 GLY A C 1
ATOM 681 O O . GLY A 1 90 ? -8.344 -21.109 -9.977 1 94.81 90 GLY A O 1
ATOM 682 N N . TRP A 1 91 ? -9.156 -19.219 -9.281 1 96.31 91 TRP A N 1
ATOM 683 C CA . TRP A 1 91 ? -10.602 -19.453 -9.266 1 96.31 91 TRP A CA 1
ATOM 684 C C . TRP A 1 91 ? -10.938 -20.672 -8.406 1 96.31 91 TRP A C 1
ATOM 686 O O . TRP A 1 91 ? -11.969 -21.312 -8.609 1 96.31 91 TRP A O 1
ATOM 696 N N . GLY A 1 92 ? -10.031 -21.141 -7.605 1 95.25 92 GLY A N 1
ATOM 697 C CA . GLY A 1 92 ? -10.289 -22.25 -6.703 1 95.25 92 GLY A CA 1
ATOM 698 C C . GLY A 1 92 ? -10.07 -23.609 -7.352 1 95.25 92 GLY A C 1
ATOM 699 O O . GLY A 1 92 ? -10.453 -24.641 -6.793 1 95.25 92 GLY A O 1
ATOM 700 N N . MET A 1 93 ? -9.477 -23.609 -8.555 1 96.69 93 MET A N 1
ATOM 701 C CA . MET A 1 93 ? -9.148 -24.891 -9.172 1 96.69 93 MET A CA 1
ATOM 702 C C . MET A 1 93 ? -8.25 -25.734 -8.266 1 96.69 93 MET A C 1
ATOM 704 O O . MET A 1 93 ? -7.289 -25.219 -7.691 1 96.69 93 MET A O 1
ATOM 708 N N . GLY A 1 94 ? -8.602 -26.984 -8.125 1 96.56 94 GLY A N 1
ATOM 709 C CA . GLY A 1 94 ? -7.836 -27.859 -7.258 1 96.56 94 GLY A CA 1
ATOM 710 C C . GLY A 1 94 ? -8.203 -27.719 -5.793 1 96.56 94 GLY A C 1
ATOM 711 O O . GLY A 1 94 ? -7.645 -28.406 -4.941 1 96.56 94 GLY A O 1
ATOM 712 N N . GLU A 1 95 ? -9.102 -26.797 -5.457 1 95.44 95 GLU A N 1
ATOM 713 C CA . GLU A 1 95 ? -9.523 -26.547 -4.086 1 95.44 95 GLU A CA 1
ATOM 714 C C . GLU A 1 95 ? -11.031 -26.703 -3.934 1 95.44 95 GLU A C 1
ATOM 716 O O . GLU A 1 95 ? -11.5 -27.547 -3.16 1 95.44 95 GLU A O 1
ATOM 721 N N . THR A 1 96 ? -11.773 -25.859 -4.625 1 96.38 96 THR A N 1
ATOM 722 C CA . THR A 1 96 ? -13.227 -25.891 -4.594 1 96.38 96 THR A CA 1
ATOM 723 C C . THR A 1 96 ? -13.789 -26.344 -5.938 1 96.38 96 THR A C 1
ATOM 725 O O . THR A 1 96 ? -14.93 -26.812 -6.012 1 96.38 96 THR A O 1
ATOM 728 N N . HIS A 1 97 ? -13.094 -26.219 -6.973 1 97.69 97 HIS A N 1
ATOM 729 C CA . HIS A 1 97 ? -13.391 -26.703 -8.32 1 97.69 97 HIS A CA 1
ATOM 730 C C . HIS A 1 97 ? -12.367 -27.734 -8.773 1 97.69 97 HIS A C 1
ATOM 732 O O . HIS A 1 97 ? -11.18 -27.625 -8.445 1 97.69 97 HIS A O 1
ATOM 738 N N . LEU A 1 98 ? -12.773 -28.703 -9.539 1 98.31 98 LEU A N 1
ATOM 739 C CA . LEU A 1 98 ? -11.836 -29.703 -10.031 1 98.31 98 LEU A CA 1
ATOM 740 C C . LEU A 1 98 ? -10.656 -29.047 -10.742 1 98.31 98 LEU A C 1
ATOM 742 O O . LEU A 1 98 ? -10.836 -28.094 -11.492 1 98.31 98 LEU A O 1
ATOM 746 N N . GLY A 1 99 ? -9.469 -29.609 -10.539 1 97.75 99 GLY A N 1
ATOM 747 C CA . GLY A 1 99 ? -8.242 -28.984 -11 1 97.75 99 GLY A CA 1
ATOM 748 C C . GLY A 1 99 ? -7.762 -29.531 -12.328 1 97.75 99 GLY A C 1
ATOM 749 O O . GLY A 1 99 ? -8.562 -29.984 -13.148 1 97.75 99 GLY A O 1
ATOM 750 N N . ALA A 1 100 ? -6.41 -29.375 -12.5 1 96.69 100 ALA A N 1
ATOM 751 C CA . ALA A 1 100 ? -5.914 -29.484 -13.867 1 96.69 100 ALA A CA 1
ATOM 752 C C . ALA A 1 100 ? -4.887 -30.609 -13.992 1 96.69 100 ALA A C 1
ATOM 754 O O . ALA A 1 100 ? -4.242 -30.75 -15.031 1 96.69 100 ALA A O 1
ATOM 755 N N . TYR A 1 101 ? -4.633 -31.328 -12.906 1 98.56 101 TYR A N 1
ATOM 756 C CA . TYR A 1 101 ? -3.867 -32.562 -13.086 1 98.56 101 TYR A CA 1
ATOM 757 C C . TYR A 1 101 ? -4.723 -33.656 -13.719 1 98.56 101 TYR A C 1
ATOM 759 O O . TYR A 1 101 ? -4.973 -34.688 -13.102 1 98.56 101 TYR A O 1
ATOM 767 N N . ALA A 1 102 ? -5.129 -33.438 -14.891 1 98.56 102 ALA A N 1
ATOM 768 C CA . ALA A 1 102 ? -6.074 -34.25 -15.641 1 98.56 102 ALA A CA 1
ATOM 769 C C . ALA A 1 102 ? -5.984 -33.969 -17.141 1 98.56 102 ALA A C 1
ATOM 771 O O . ALA A 1 102 ? -5.652 -32.844 -17.547 1 98.56 102 ALA A O 1
ATOM 772 N N . GLU A 1 103 ? -6.391 -34.906 -17.891 1 98.56 103 GLU A N 1
ATOM 773 C CA . GLU A 1 103 ? -6.336 -34.75 -19.344 1 98.56 103 GLU A CA 1
ATOM 774 C C . GLU A 1 103 ? -7.426 -33.781 -19.828 1 98.56 103 GLU A C 1
ATOM 776 O O . GLU A 1 103 ? -7.336 -33.25 -20.938 1 98.56 103 GLU A O 1
ATOM 781 N N . LYS A 1 104 ? -8.445 -33.625 -18.969 1 98.12 104 LYS A N 1
ATOM 782 C CA . LYS A 1 104 ? -9.562 -32.75 -19.297 1 98.12 104 LYS A CA 1
ATOM 783 C C . LYS A 1 104 ? -9.945 -31.875 -18.109 1 98.12 104 LYS A C 1
ATOM 785 O O . LYS A 1 104 ? -9.883 -32.312 -16.953 1 98.12 104 LYS A O 1
ATOM 790 N N . ALA A 1 105 ? -10.375 -30.656 -18.406 1 98.38 105 ALA A N 1
ATOM 791 C CA . ALA A 1 105 ? -10.922 -29.734 -17.406 1 98.38 105 ALA A CA 1
ATOM 792 C C . ALA A 1 105 ? -12.133 -28.984 -17.953 1 98.38 105 ALA A C 1
ATOM 794 O O . ALA A 1 105 ? -12.164 -28.641 -19.141 1 98.38 105 ALA A O 1
ATOM 795 N N . ARG A 1 106 ? -13.109 -28.812 -17.172 1 98.56 106 ARG A N 1
ATOM 796 C CA . ARG A 1 106 ? -14.273 -28 -17.531 1 98.56 106 ARG A CA 1
ATOM 797 C C . ARG A 1 106 ? -14.406 -26.797 -16.594 1 98.56 106 ARG A C 1
ATOM 799 O O . ARG A 1 106 ? -14.516 -26.953 -15.375 1 98.56 106 ARG A O 1
ATOM 806 N N . VAL A 1 107 ? -14.367 -25.578 -17.172 1 98.56 107 VAL A N 1
ATOM 807 C CA . VAL A 1 107 ? -14.328 -24.359 -16.375 1 98.56 107 VAL A CA 1
ATOM 808 C C . VAL A 1 107 ? -15.258 -23.312 -16.969 1 98.56 107 VAL A C 1
ATOM 810 O O . VAL A 1 107 ? -15.812 -23.5 -18.047 1 98.56 107 VAL A O 1
ATOM 813 N N . LYS A 1 108 ? -15.492 -22.234 -16.156 1 98.38 108 LYS A N 1
ATOM 814 C CA . LYS A 1 108 ? -16.141 -21.062 -16.719 1 98.38 108 LYS A CA 1
ATOM 815 C C . LYS A 1 108 ? -15.234 -20.344 -17.719 1 98.38 108 LYS A C 1
ATOM 817 O O . LYS A 1 108 ? -14.047 -20.156 -17.438 1 98.38 108 LYS A O 1
ATOM 822 N N . GLY A 1 109 ? -15.828 -19.938 -18.828 1 98.56 109 GLY A N 1
ATOM 823 C CA . GLY A 1 109 ? -15.055 -19.25 -19.844 1 98.56 109 GLY A CA 1
ATOM 824 C C . GLY A 1 109 ? -14.406 -17.969 -19.344 1 98.56 109 GLY A C 1
ATOM 825 O O . GLY A 1 109 ? -13.328 -17.594 -19.797 1 98.56 109 GLY A O 1
ATOM 826 N N . ASP A 1 110 ? -14.977 -17.359 -18.344 1 97.69 110 ASP A N 1
ATOM 827 C CA . ASP A 1 110 ? -14.484 -16.109 -17.797 1 97.69 110 ASP A CA 1
ATOM 828 C C . ASP A 1 110 ? -13.188 -16.312 -17.031 1 97.69 110 ASP A C 1
ATOM 830 O O . ASP A 1 110 ? -12.492 -15.352 -16.703 1 97.69 110 ASP A O 1
ATOM 834 N N . TRP A 1 111 ? -12.852 -17.547 -16.75 1 98 111 TRP A N 1
ATOM 835 C CA . TRP A 1 111 ? -11.625 -17.844 -16.031 1 98 111 TRP A CA 1
ATOM 836 C C . TRP A 1 111 ? -10.438 -17.906 -16.969 1 98 111 TRP A C 1
ATOM 838 O O . TRP A 1 111 ? -9.281 -17.891 -16.531 1 98 111 TRP A O 1
ATOM 848 N N . LEU A 1 112 ? -10.727 -17.984 -18.266 1 98.56 112 LEU A N 1
ATOM 849 C CA . LEU A 1 112 ? -9.695 -18.281 -19.25 1 98.56 112 LEU A CA 1
ATOM 850 C C . LEU A 1 112 ? -9.07 -17.016 -19.797 1 98.56 112 LEU A C 1
ATOM 852 O O . LEU A 1 112 ? -9.742 -15.977 -19.906 1 98.56 112 LEU A O 1
ATOM 856 N N . VAL A 1 113 ? -7.793 -17.109 -20.078 1 98.5 113 VAL A N 1
ATOM 857 C CA . VAL A 1 113 ? -7.094 -16.125 -20.891 1 98.5 113 VAL A CA 1
ATOM 858 C C . VAL A 1 113 ? -6.535 -16.812 -22.141 1 98.5 113 VAL A C 1
ATOM 860 O O . VAL A 1 113 ? -6.18 -17.984 -22.109 1 98.5 113 VAL A O 1
ATOM 863 N N . ARG A 1 114 ? -6.523 -16.047 -23.219 1 98.5 114 ARG A N 1
ATOM 864 C CA . ARG A 1 114 ? -5.953 -16.594 -24.453 1 98.5 114 ARG A CA 1
ATOM 865 C C . ARG A 1 114 ? -4.441 -16.75 -24.328 1 98.5 114 ARG A C 1
ATOM 867 O O . ARG A 1 114 ? -3.758 -15.875 -23.781 1 98.5 114 ARG A O 1
ATOM 874 N N . LEU A 1 115 ? -3.979 -17.875 -24.766 1 98.62 115 LEU A N 1
ATOM 875 C CA . LEU A 1 115 ? -2.531 -18.047 -24.828 1 98.62 115 LEU A CA 1
ATOM 876 C C . LEU A 1 115 ? -1.897 -16.969 -25.688 1 98.62 115 LEU A C 1
ATOM 878 O O . LEU A 1 115 ? -2.277 -16.781 -26.859 1 98.62 115 LEU A O 1
ATOM 882 N N . PRO A 1 116 ? -0.964 -16.203 -25.094 1 97.56 116 PRO A N 1
ATOM 883 C CA . PRO A 1 116 ? -0.351 -15.141 -25.891 1 97.56 116 PRO A CA 1
ATOM 884 C C . PRO A 1 116 ? 0.329 -15.664 -27.156 1 97.56 116 PRO A C 1
ATOM 886 O O . PRO A 1 116 ? 0.861 -16.781 -27.156 1 97.56 116 PRO A O 1
ATOM 889 N N . GLU A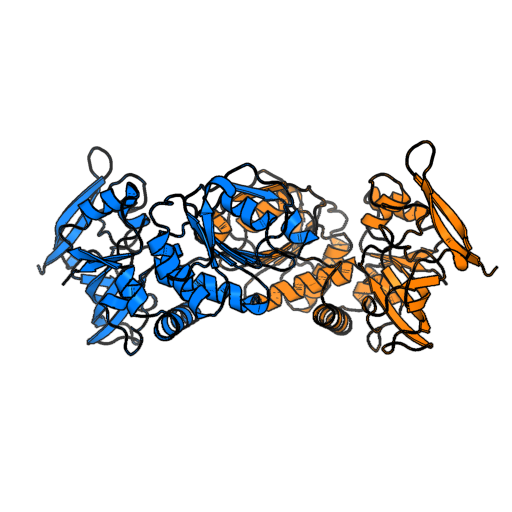 1 117 ? 0.345 -14.781 -28.141 1 93.69 117 GLU A N 1
ATOM 890 C CA . GLU A 1 117 ? 0.99 -15.156 -29.406 1 93.69 117 GLU A CA 1
ATOM 891 C C . GLU A 1 117 ? 2.469 -15.469 -29.188 1 93.69 117 GLU A C 1
ATOM 893 O O . GLU A 1 117 ? 3.162 -14.75 -28.469 1 93.69 117 GLU A O 1
ATOM 898 N N . GLY A 1 118 ? 2.867 -16.531 -29.75 1 92.19 118 GLY A N 1
ATOM 899 C CA . GLY A 1 118 ? 4.277 -16.891 -29.703 1 92.19 118 GLY A CA 1
ATOM 900 C C . GLY A 1 118 ? 4.637 -17.703 -28.469 1 92.19 118 GLY A C 1
ATOM 901 O O . GLY A 1 118 ? 5.75 -18.219 -28.359 1 92.19 118 GLY A O 1
ATOM 902 N N . MET A 1 119 ? 3.77 -17.844 -27.562 1 96.88 119 MET A N 1
ATOM 903 C CA . MET A 1 119 ? 4.012 -18.609 -26.344 1 96.88 119 MET A CA 1
ATOM 904 C C . MET A 1 119 ? 3.426 -20.016 -26.469 1 96.88 119 MET A C 1
ATOM 906 O O . MET A 1 119 ? 2.289 -20.188 -26.906 1 96.88 119 MET A O 1
ATOM 910 N N . THR A 1 120 ? 4.238 -21.016 -26.125 1 97.81 120 THR A N 1
ATOM 911 C CA . THR A 1 120 ? 3.73 -22.375 -26.125 1 97.81 120 THR A CA 1
ATOM 912 C C . THR A 1 120 ? 2.99 -22.688 -24.828 1 97.81 120 THR A C 1
ATOM 914 O O . THR A 1 120 ? 3.195 -22 -23.812 1 97.81 120 THR A O 1
ATOM 917 N N . ALA A 1 121 ? 2.16 -23.656 -24.891 1 98.25 121 ALA A N 1
ATOM 918 C CA . ALA A 1 121 ? 1.471 -24.094 -23.688 1 98.25 121 ALA A CA 1
ATOM 919 C C . ALA A 1 121 ? 2.467 -24.484 -22.594 1 98.25 121 ALA A C 1
ATOM 921 O O . ALA A 1 121 ? 2.246 -24.203 -21.406 1 98.25 121 ALA A O 1
ATOM 922 N N . ARG A 1 122 ? 3.52 -25.141 -22.984 1 98.31 122 ARG A N 1
ATOM 923 C CA . ARG A 1 122 ? 4.555 -25.531 -22.031 1 98.31 122 ARG A CA 1
ATOM 924 C C . ARG A 1 122 ? 5.176 -24.312 -21.375 1 98.31 122 ARG A C 1
ATOM 926 O O . ARG A 1 122 ? 5.363 -24.281 -20.156 1 98.31 122 ARG A O 1
ATOM 933 N N . GLN A 1 123 ? 5.523 -23.312 -22.172 1 98.38 123 GLN A N 1
ATOM 934 C CA . GLN A 1 123 ? 6.094 -22.078 -21.641 1 98.38 123 GLN A CA 1
ATOM 935 C C . GLN A 1 123 ? 5.129 -21.391 -20.672 1 98.38 123 GLN A C 1
ATOM 937 O O . GLN A 1 123 ? 5.539 -20.906 -19.609 1 98.38 123 GLN A O 1
ATOM 942 N N . ALA A 1 124 ? 3.826 -21.344 -21.062 1 98.62 124 ALA A N 1
ATOM 943 C CA . ALA A 1 124 ? 2.811 -20.734 -20.203 1 98.62 124 ALA A CA 1
ATOM 944 C C . ALA A 1 124 ? 2.766 -21.422 -18.844 1 98.62 124 ALA A C 1
ATOM 946 O O . ALA A 1 124 ? 2.67 -20.75 -17.812 1 98.62 124 ALA A O 1
ATOM 947 N N . MET A 1 125 ? 2.887 -22.672 -18.812 1 98.44 125 MET A N 1
ATOM 948 C CA . MET A 1 125 ? 2.787 -23.391 -17.531 1 98.44 125 MET A CA 1
ATOM 949 C C . MET A 1 125 ? 4.129 -23.391 -16.812 1 98.44 125 MET A C 1
ATOM 951 O O . MET A 1 125 ? 4.176 -23.531 -15.586 1 98.44 125 MET A O 1
ATOM 955 N N . ALA A 1 126 ? 5.242 -23.25 -17.609 1 98.38 126 ALA A N 1
ATOM 956 C CA . ALA A 1 126 ? 6.508 -22.969 -16.938 1 98.38 126 ALA A CA 1
ATOM 957 C C . ALA A 1 126 ? 6.438 -21.672 -16.141 1 98.38 126 ALA A C 1
ATOM 959 O O . ALA A 1 126 ? 7.082 -21.547 -15.094 1 98.38 126 ALA A O 1
ATOM 960 N N . ILE A 1 127 ? 5.73 -20.719 -16.656 1 98.38 127 ILE A N 1
ATOM 961 C CA . ILE A 1 127 ? 5.445 -19.5 -15.914 1 98.38 127 ILE A CA 1
ATOM 962 C C . ILE A 1 127 ? 4.438 -19.797 -14.805 1 98.38 127 ILE A C 1
ATOM 964 O O . ILE A 1 127 ? 4.711 -19.531 -13.625 1 98.38 127 ILE A O 1
ATOM 968 N N . GLY A 1 128 ? 3.262 -20.359 -15.188 1 97.81 128 GLY A N 1
ATOM 969 C CA . GLY A 1 128 ? 2.217 -20.766 -14.266 1 97.81 128 GLY A CA 1
ATOM 970 C C . GLY A 1 128 ? 1.758 -19.656 -13.344 1 97.81 128 GLY A C 1
ATOM 971 O O . GLY A 1 128 ? 1.938 -18.469 -13.656 1 97.81 128 GLY A O 1
ATOM 972 N N . THR A 1 129 ? 1.101 -20.031 -12.281 1 97.88 129 THR A N 1
ATOM 973 C CA . THR A 1 129 ? 0.583 -19.094 -11.289 1 97.88 129 THR A CA 1
ATOM 974 C C . THR A 1 129 ? 1.72 -18.312 -10.633 1 97.88 129 THR A C 1
ATOM 976 O O . THR A 1 129 ? 1.601 -17.109 -10.414 1 97.88 129 THR A O 1
ATOM 979 N N . ALA A 1 130 ? 2.854 -18.984 -10.398 1 97.62 130 ALA A N 1
ATOM 980 C CA . ALA A 1 130 ? 3.971 -18.344 -9.711 1 97.62 130 ALA A CA 1
ATOM 981 C C . ALA A 1 130 ? 4.527 -17.188 -10.523 1 97.62 130 ALA A C 1
ATOM 983 O O . ALA A 1 130 ? 4.641 -16.062 -10.023 1 97.62 130 ALA A O 1
ATOM 984 N N . GLY A 1 131 ? 4.852 -17.469 -11.789 1 98.44 131 GLY A N 1
ATOM 985 C CA . GLY A 1 131 ? 5.363 -16.422 -12.648 1 98.44 131 GLY A CA 1
ATOM 986 C C . GLY A 1 131 ? 4.355 -15.32 -12.906 1 98.44 131 GLY A C 1
ATOM 987 O O . GLY A 1 131 ? 4.711 -14.141 -12.953 1 98.44 131 GLY A O 1
ATOM 988 N N . TYR A 1 132 ? 3.141 -15.719 -13.117 1 98.62 132 TYR A N 1
ATOM 989 C CA . TYR A 1 132 ? 2.031 -14.781 -13.25 1 98.62 132 TYR A CA 1
ATOM 990 C C . TYR A 1 132 ? 1.935 -13.867 -12.031 1 98.62 132 TYR A C 1
ATOM 992 O O . TYR A 1 132 ? 1.782 -12.656 -12.172 1 98.62 132 TYR A O 1
ATOM 1000 N N . THR A 1 133 ? 2.08 -14.406 -10.828 1 98.62 133 THR A N 1
ATOM 1001 C CA . THR A 1 133 ? 2.061 -13.648 -9.578 1 98.62 133 THR A CA 1
ATOM 1002 C C . THR A 1 133 ? 3.244 -12.688 -9.516 1 98.62 133 THR A C 1
ATOM 1004 O O . THR A 1 133 ? 3.094 -11.531 -9.094 1 98.62 133 THR A O 1
ATOM 1007 N N . ALA A 1 134 ? 4.402 -13.125 -9.945 1 98.81 134 ALA A N 1
ATOM 1008 C CA . ALA A 1 134 ? 5.578 -12.266 -10.023 1 98.81 134 ALA A CA 1
ATOM 1009 C C . ALA A 1 134 ? 5.316 -11.062 -10.93 1 98.81 134 ALA A C 1
ATOM 1011 O O . ALA A 1 134 ? 5.672 -9.93 -10.586 1 98.81 134 ALA A O 1
ATOM 1012 N N . MET A 1 135 ? 4.699 -11.32 -12.047 1 98.88 135 MET A N 1
ATOM 1013 C CA . MET A 1 135 ? 4.43 -10.234 -12.984 1 98.88 135 MET A CA 1
ATOM 1014 C C . MET A 1 135 ? 3.436 -9.242 -12.391 1 98.88 135 MET A C 1
ATOM 1016 O O . MET A 1 135 ? 3.592 -8.023 -12.555 1 98.88 135 MET A O 1
ATOM 1020 N N . LEU A 1 136 ? 2.402 -9.781 -11.75 1 98.88 136 LEU A N 1
ATOM 1021 C CA . LEU A 1 136 ? 1.47 -8.891 -11.078 1 98.88 136 LEU A CA 1
ATOM 1022 C C . LEU A 1 136 ? 2.197 -8 -10.07 1 98.88 136 LEU A C 1
ATOM 1024 O O . LEU A 1 136 ? 1.882 -6.816 -9.938 1 98.88 136 LEU A O 1
ATOM 1028 N N . SER A 1 137 ? 3.172 -8.555 -9.344 1 98.94 137 SER A N 1
ATOM 1029 C CA . SER A 1 137 ? 3.971 -7.801 -8.391 1 98.94 137 SER A CA 1
ATOM 1030 C C . SER A 1 137 ? 4.781 -6.711 -9.078 1 98.94 137 SER A C 1
ATOM 1032 O O . SER A 1 137 ? 4.82 -5.566 -8.625 1 98.94 137 SER A O 1
ATOM 1034 N N . VAL A 1 138 ? 5.387 -7.07 -10.18 1 98.88 138 VAL A N 1
ATOM 1035 C CA . VAL A 1 138 ? 6.199 -6.121 -10.938 1 98.88 138 VAL A CA 1
ATOM 1036 C C . VAL A 1 138 ? 5.316 -4.992 -11.461 1 98.88 138 VAL A C 1
ATOM 1038 O O . VAL A 1 138 ? 5.68 -3.816 -11.367 1 98.88 138 VAL A O 1
ATOM 1041 N N . LEU A 1 139 ? 4.164 -5.336 -12 1 98.75 139 LEU A N 1
ATOM 1042 C CA . LEU A 1 139 ? 3.229 -4.336 -12.492 1 98.75 139 LEU A CA 1
ATOM 1043 C C . LEU A 1 139 ? 2.807 -3.387 -11.375 1 98.75 139 LEU A C 1
ATOM 1045 O O . LEU A 1 139 ? 2.686 -2.178 -11.594 1 98.75 139 LEU A O 1
ATOM 1049 N N . ALA A 1 140 ? 2.564 -3.922 -10.219 1 98.75 140 ALA A N 1
ATOM 1050 C CA . ALA A 1 140 ? 2.178 -3.094 -9.078 1 98.75 140 ALA A CA 1
ATOM 1051 C C . ALA A 1 140 ? 3.275 -2.096 -8.727 1 98.75 140 ALA A C 1
ATOM 1053 O O . ALA A 1 140 ? 2.996 -0.928 -8.445 1 98.75 140 ALA A O 1
ATOM 1054 N N . LEU A 1 141 ? 4.508 -2.541 -8.719 1 98.81 141 LEU A N 1
ATOM 1055 C CA . LEU A 1 141 ? 5.641 -1.668 -8.422 1 98.81 141 LEU A CA 1
ATOM 1056 C C . LEU A 1 141 ? 5.789 -0.588 -9.484 1 98.81 141 LEU A C 1
ATOM 1058 O O . LEU A 1 141 ? 6.043 0.575 -9.164 1 98.81 141 LEU A O 1
ATOM 1062 N N . GLU A 1 142 ? 5.617 -0.962 -10.75 1 98.38 142 GLU A N 1
ATOM 1063 C CA . GLU A 1 142 ? 5.672 0.008 -11.844 1 98.38 142 GLU A CA 1
ATOM 1064 C C . GLU A 1 142 ? 4.562 1.047 -11.711 1 98.38 142 GLU A C 1
ATOM 1066 O O . GLU A 1 142 ? 4.797 2.242 -11.898 1 98.38 142 GLU A O 1
ATOM 1071 N N . ASN A 1 143 ? 3.379 0.565 -11.469 1 97.75 143 ASN A N 1
ATOM 1072 C CA . ASN A 1 143 ? 2.242 1.467 -11.312 1 97.75 143 ASN A CA 1
ATOM 1073 C C . ASN A 1 143 ? 2.449 2.434 -10.148 1 97.75 143 ASN A C 1
ATOM 1075 O O . ASN A 1 143 ? 1.969 3.568 -10.188 1 97.75 143 ASN A O 1
ATOM 1079 N N . HIS A 1 144 ? 3.176 2.01 -9.109 1 97.69 144 HIS A N 1
ATOM 1080 C CA . HIS A 1 144 ? 3.516 2.867 -7.98 1 97.69 144 HIS A CA 1
ATOM 1081 C C . HIS A 1 144 ? 4.492 3.963 -8.398 1 97.69 144 HIS A C 1
ATOM 1083 O O . HIS A 1 144 ? 4.609 4.984 -7.719 1 97.69 144 HIS A O 1
ATOM 1089 N N . GLY A 1 145 ? 5.246 3.734 -9.484 1 97.12 145 GLY A N 1
ATOM 1090 C CA . GLY A 1 145 ? 6.129 4.758 -10.023 1 97.12 145 GLY A CA 1
ATOM 1091 C C . GLY A 1 145 ? 7.598 4.441 -9.82 1 97.12 145 GLY A C 1
ATOM 1092 O O . GLY A 1 145 ? 8.461 5.289 -10.055 1 97.12 145 GLY A O 1
ATOM 1093 N N . LEU A 1 146 ? 7.906 3.26 -9.367 1 97.88 146 LEU A N 1
ATOM 1094 C CA . LEU A 1 146 ? 9.297 2.889 -9.148 1 97.88 146 LEU A CA 1
ATOM 1095 C C . LEU A 1 146 ? 10.039 2.762 -10.477 1 97.88 146 LEU A C 1
ATOM 1097 O O . LEU A 1 146 ? 9.492 2.246 -11.453 1 97.88 146 LEU A O 1
ATOM 1101 N N . LYS A 1 147 ? 11.273 3.234 -10.445 1 98.06 147 LYS A N 1
ATOM 1102 C CA . LYS A 1 147 ? 12.164 3.137 -11.586 1 98.06 147 LYS A CA 1
ATOM 1103 C C . LYS A 1 147 ? 13.531 2.6 -11.172 1 98.06 147 LYS A C 1
ATOM 1105 O O . LYS A 1 147 ? 13.977 2.818 -10.047 1 98.06 147 LYS A O 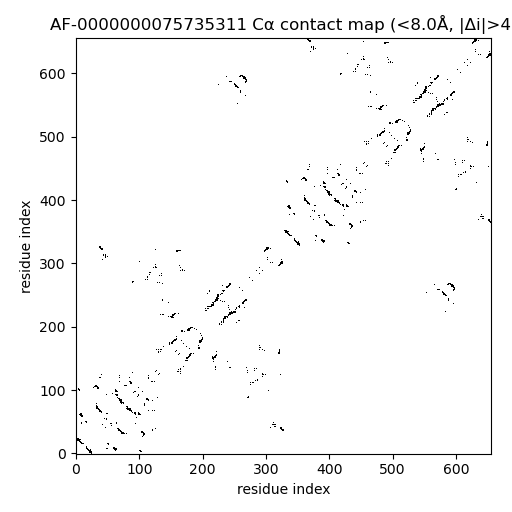1
ATOM 1110 N N . PRO A 1 148 ? 14.188 1.883 -12.164 1 98.19 148 PRO A N 1
ATOM 1111 C CA . PRO A 1 148 ? 15.516 1.35 -11.836 1 98.19 148 PRO A CA 1
ATOM 1112 C C . PRO A 1 148 ? 16.469 2.42 -11.305 1 98.19 148 PRO A C 1
ATOM 1114 O O . PRO A 1 148 ? 17.266 2.146 -10.414 1 98.19 148 PRO A O 1
ATOM 1117 N N . ALA A 1 149 ? 16.344 3.639 -11.773 1 98.06 149 ALA A N 1
ATOM 1118 C CA . ALA A 1 149 ? 17.234 4.727 -11.383 1 98.06 149 ALA A CA 1
ATOM 1119 C C . ALA A 1 149 ? 17.016 5.125 -9.93 1 98.06 149 ALA A C 1
ATOM 1121 O O . ALA A 1 149 ? 17.859 5.797 -9.328 1 98.06 149 ALA A O 1
ATOM 1122 N N . ASP A 1 150 ? 15.906 4.691 -9.352 1 97.81 150 ASP A N 1
ATOM 1123 C CA . ASP A 1 150 ? 15.586 5.059 -7.973 1 97.81 150 ASP A CA 1
ATOM 1124 C C . ASP A 1 150 ? 16.438 4.281 -6.98 1 97.81 150 ASP A C 1
ATOM 1126 O O . ASP A 1 150 ? 16.594 4.691 -5.832 1 97.81 150 ASP A O 1
ATOM 1130 N N . GLY A 1 151 ? 16.906 3.055 -7.336 1 98.44 151 GLY A N 1
ATOM 1131 C CA . GLY A 1 151 ? 17.719 2.248 -6.434 1 98.44 151 GLY A CA 1
ATOM 1132 C C . GLY A 1 151 ? 17.453 0.761 -6.566 1 98.44 151 GLY A C 1
ATOM 1133 O O . GLY A 1 151 ? 16.703 0.333 -7.449 1 98.44 151 GLY A O 1
ATOM 1134 N N . PRO A 1 152 ? 18.047 -0.06 -5.695 1 98.88 152 PRO A N 1
ATOM 1135 C CA . PRO A 1 152 ? 17.891 -1.517 -5.754 1 98.88 152 PRO A CA 1
ATOM 1136 C C . PRO A 1 152 ? 16.516 -1.988 -5.305 1 98.88 152 PRO A C 1
ATOM 1138 O O . PRO A 1 152 ? 15.789 -1.244 -4.637 1 98.88 152 PRO A O 1
ATOM 1141 N N . VAL A 1 153 ? 16.172 -3.184 -5.73 1 98.94 153 VAL A N 1
ATOM 1142 C CA . VAL A 1 153 ? 14.969 -3.859 -5.273 1 98.94 153 VAL A CA 1
ATOM 1143 C C . VAL A 1 153 ? 15.336 -5.195 -4.629 1 98.94 153 VAL A C 1
ATOM 1145 O O . VAL A 1 153 ? 16.359 -5.789 -4.965 1 98.94 153 VAL A O 1
ATOM 1148 N N . ILE A 1 154 ? 14.508 -5.648 -3.713 1 98.94 154 ILE A N 1
ATOM 1149 C CA . ILE A 1 154 ? 14.75 -6.879 -2.971 1 98.94 154 ILE A CA 1
ATOM 1150 C C . ILE A 1 154 ? 13.695 -7.918 -3.336 1 98.94 154 ILE A C 1
ATOM 1152 O O . ILE A 1 154 ? 12.523 -7.582 -3.527 1 98.94 154 ILE A O 1
ATOM 1156 N N . VAL A 1 155 ? 14.07 -9.133 -3.531 1 98.94 155 VAL A N 1
ATOM 1157 C CA . VAL A 1 155 ? 13.18 -10.266 -3.771 1 98.94 155 VAL A CA 1
ATOM 1158 C C . VAL A 1 155 ? 13.414 -11.336 -2.711 1 98.94 155 VAL A C 1
ATOM 1160 O O . VAL A 1 155 ? 14.516 -11.867 -2.592 1 98.94 155 VAL A O 1
ATOM 1163 N N . THR A 1 156 ? 12.383 -11.625 -1.943 1 98.56 156 THR A N 1
ATOM 1164 C CA . THR A 1 156 ? 12.484 -12.703 -0.967 1 98.56 156 THR A CA 1
ATOM 1165 C C . THR A 1 156 ? 11.961 -14.016 -1.552 1 98.56 156 THR A C 1
ATOM 1167 O O . THR A 1 156 ? 11.352 -14.023 -2.619 1 98.56 156 THR A O 1
ATOM 1170 N N . GLY A 1 157 ? 12.234 -15.164 -0.806 1 95.88 157 GLY A N 1
ATOM 1171 C CA . GLY A 1 157 ? 11.914 -16.438 -1.444 1 95.88 157 GLY A CA 1
ATOM 1172 C C . GLY A 1 157 ? 12.508 -16.562 -2.83 1 95.88 157 GLY A C 1
ATOM 1173 O O . GLY A 1 157 ? 11.859 -17.078 -3.748 1 95.88 157 GLY A O 1
ATOM 1174 N N . ALA A 1 158 ? 13.711 -16.188 -2.924 1 97.31 158 ALA A N 1
ATOM 1175 C CA . ALA A 1 158 ? 14.32 -15.875 -4.215 1 97.31 158 ALA A CA 1
ATOM 1176 C C . ALA A 1 158 ? 14.461 -17.125 -5.074 1 97.31 158 ALA A C 1
ATOM 1178 O O . ALA A 1 158 ? 14.367 -17.062 -6.301 1 97.31 158 ALA A O 1
ATOM 1179 N N . ALA A 1 159 ? 14.656 -18.25 -4.469 1 95.5 159 ALA A N 1
ATOM 1180 C CA . ALA A 1 159 ? 14.93 -19.469 -5.238 1 95.5 159 ALA A CA 1
ATOM 1181 C C . ALA A 1 159 ? 13.641 -20.203 -5.59 1 95.5 159 ALA A C 1
ATOM 1183 O O . ALA A 1 159 ? 13.672 -21.219 -6.289 1 95.5 159 ALA A O 1
ATOM 1184 N N . GLY A 1 160 ? 12.531 -19.734 -5.082 1 95 160 GLY A N 1
ATOM 1185 C CA . GLY A 1 160 ? 11.242 -20.344 -5.398 1 95 160 GLY A CA 1
ATOM 1186 C C . GLY A 1 160 ? 10.695 -19.906 -6.746 1 95 160 GLY A C 1
ATOM 1187 O O . GLY A 1 160 ? 11.391 -19.25 -7.52 1 95 160 GLY A O 1
ATOM 1188 N N . GLY A 1 161 ? 9.531 -20.359 -7.031 1 96.25 161 GLY A N 1
ATOM 1189 C CA . GLY A 1 161 ? 8.906 -20.078 -8.312 1 96.25 161 GLY A CA 1
ATOM 1190 C C . GLY A 1 161 ? 8.664 -18.594 -8.539 1 96.25 161 GLY A C 1
ATOM 1191 O O . GLY A 1 161 ? 9.078 -18.031 -9.555 1 96.25 161 GLY A O 1
ATOM 1192 N N . VAL A 1 162 ? 8.016 -17.906 -7.57 1 97.88 162 VAL A N 1
ATOM 1193 C CA . VAL A 1 162 ? 7.738 -16.484 -7.691 1 97.88 162 VAL A CA 1
ATOM 1194 C C . VAL A 1 162 ? 9.047 -15.695 -7.73 1 97.88 162 VAL A C 1
ATOM 1196 O O . VAL A 1 162 ? 9.25 -14.852 -8.609 1 97.88 162 VAL A O 1
ATOM 1199 N N . GLY A 1 163 ? 9.93 -16.047 -6.805 1 98.06 163 GLY A N 1
ATOM 1200 C CA . GLY A 1 163 ? 11.188 -15.328 -6.688 1 98.06 163 GLY A CA 1
ATOM 1201 C C . GLY A 1 163 ? 12.047 -15.414 -7.934 1 98.06 163 GLY A C 1
ATOM 1202 O O . GLY A 1 163 ? 12.586 -14.414 -8.398 1 98.06 163 GLY A O 1
ATOM 1203 N N . SER A 1 164 ? 12.164 -16.625 -8.508 1 98.44 164 SER A N 1
ATOM 1204 C CA . SER A 1 164 ? 12.992 -16.828 -9.703 1 98.44 164 SER A CA 1
ATOM 1205 C C . SER A 1 164 ? 12.5 -15.969 -10.867 1 98.44 164 SER A C 1
ATOM 1207 O O . SER A 1 164 ? 13.289 -15.273 -11.5 1 98.44 164 SER A O 1
ATOM 1209 N N . VAL A 1 165 ? 11.211 -15.961 -11.062 1 98.69 165 VAL A N 1
ATOM 1210 C CA . VAL A 1 165 ? 10.648 -15.195 -12.172 1 98.69 165 VAL A CA 1
ATOM 1211 C C . VAL A 1 165 ? 10.75 -13.703 -11.883 1 98.69 165 VAL A C 1
ATOM 1213 O O . VAL A 1 165 ? 11.062 -12.906 -12.773 1 98.69 165 VAL A O 1
ATOM 1216 N N . ALA A 1 166 ? 10.523 -13.305 -10.648 1 98.88 166 ALA A N 1
ATOM 1217 C CA . ALA A 1 166 ? 10.617 -11.898 -10.273 1 98.88 166 ALA A CA 1
ATOM 1218 C C . ALA A 1 166 ? 12.023 -11.359 -10.523 1 98.88 166 ALA A C 1
ATOM 1220 O O . ALA A 1 166 ? 12.188 -10.258 -11.055 1 98.88 166 ALA A O 1
ATOM 1221 N N . ILE A 1 167 ? 13.047 -12.133 -10.133 1 98.88 167 ILE A N 1
ATOM 1222 C CA . ILE A 1 167 ? 14.43 -11.727 -10.344 1 98.88 167 ILE A CA 1
ATOM 1223 C C . ILE A 1 167 ? 14.688 -11.523 -11.836 1 98.88 167 ILE A C 1
ATOM 1225 O O . ILE A 1 167 ? 15.242 -10.5 -12.242 1 98.88 167 ILE A O 1
ATOM 1229 N N . ALA A 1 168 ? 14.266 -12.461 -12.609 1 98.88 168 ALA A N 1
ATOM 1230 C CA . ALA A 1 168 ? 14.492 -12.383 -14.055 1 98.88 168 ALA A CA 1
ATOM 1231 C C . ALA A 1 168 ? 13.812 -11.156 -14.648 1 98.88 168 ALA A C 1
ATOM 1233 O O . ALA A 1 168 ? 14.422 -10.43 -15.445 1 98.88 168 ALA A O 1
ATOM 1234 N N . LEU A 1 169 ? 12.562 -10.898 -14.305 1 98.81 169 LEU A N 1
ATOM 1235 C CA . LEU A 1 169 ? 11.805 -9.766 -14.828 1 98.81 169 LEU A CA 1
ATOM 1236 C C . LEU A 1 169 ? 12.43 -8.445 -14.398 1 98.81 169 LEU A C 1
ATOM 1238 O O . LEU A 1 169 ? 12.648 -7.562 -15.234 1 98.81 169 LEU A O 1
ATOM 1242 N N . LEU A 1 170 ? 12.727 -8.297 -13.086 1 98.88 170 LEU A N 1
ATOM 1243 C CA . LEU A 1 170 ? 13.242 -7.043 -12.547 1 98.88 170 LEU A CA 1
ATOM 1244 C C . LEU A 1 170 ? 14.625 -6.742 -13.094 1 98.88 170 LEU A C 1
ATOM 1246 O O . LEU A 1 170 ? 14.945 -5.59 -13.398 1 98.88 170 LEU A O 1
ATOM 1250 N N . SER A 1 171 ? 15.422 -7.809 -13.219 1 98.75 171 SER A N 1
ATOM 1251 C CA . SER A 1 171 ? 16.734 -7.625 -13.828 1 98.75 171 SER A CA 1
ATOM 1252 C C . SER A 1 171 ? 16.625 -7.148 -15.266 1 98.75 171 SER A C 1
ATOM 1254 O O . SER A 1 171 ? 17.328 -6.227 -15.68 1 98.75 171 SER A O 1
ATOM 1256 N N . LYS A 1 172 ? 15.781 -7.754 -16.031 1 98.25 172 LYS A N 1
ATOM 1257 C CA . LYS A 1 172 ? 15.547 -7.363 -17.422 1 98.25 172 LYS A CA 1
ATOM 1258 C C . LYS A 1 172 ? 15.117 -5.902 -17.516 1 98.25 172 LYS A C 1
ATOM 1260 O O . LYS A 1 172 ? 15.484 -5.199 -18.453 1 98.25 172 LYS A O 1
ATOM 1265 N N . LEU A 1 173 ? 14.359 -5.418 -16.562 1 98.06 173 LEU A N 1
ATOM 1266 C CA . LEU A 1 173 ? 13.852 -4.047 -16.547 1 98.06 173 LEU A CA 1
ATOM 1267 C C . LEU A 1 173 ? 14.945 -3.076 -16.109 1 98.06 173 LEU A C 1
ATOM 1269 O O . LEU A 1 173 ? 14.758 -1.858 -16.172 1 98.06 173 LEU A O 1
ATOM 1273 N N . GLY A 1 174 ? 16.078 -3.564 -15.594 1 98.56 174 GLY A N 1
ATOM 1274 C CA . GLY A 1 174 ? 17.234 -2.713 -15.312 1 98.56 174 GLY A CA 1
ATOM 1275 C C . GLY A 1 174 ? 17.469 -2.504 -13.836 1 98.56 174 GLY A C 1
ATOM 1276 O O . GLY A 1 174 ? 18.359 -1.73 -13.445 1 98.56 174 GLY A O 1
ATOM 1277 N N . TYR A 1 175 ? 16.781 -3.172 -13.008 1 98.75 175 TYR A N 1
ATOM 1278 C CA . TYR A 1 175 ? 16.953 -2.977 -11.57 1 98.75 175 TYR A CA 1
ATOM 1279 C C . TYR A 1 175 ? 18.188 -3.697 -11.062 1 98.75 175 TYR A C 1
ATOM 1281 O O . TYR A 1 175 ? 18.547 -4.77 -11.562 1 98.75 175 TYR A O 1
ATOM 1289 N N . HIS A 1 176 ? 18.875 -3.102 -10.094 1 98.88 176 HIS A N 1
ATOM 1290 C CA . HIS A 1 176 ? 19.781 -3.828 -9.203 1 98.88 176 HIS A CA 1
ATOM 1291 C C . HIS A 1 176 ? 19 -4.707 -8.227 1 98.88 176 HIS A C 1
ATOM 1293 O O . HIS A 1 176 ? 18.422 -4.207 -7.258 1 98.88 176 HIS A O 1
ATOM 1299 N N . VAL A 1 177 ? 19.062 -6.031 -8.469 1 98.94 177 VAL A N 1
ATOM 1300 C CA . VAL A 1 177 ? 18.203 -6.934 -7.707 1 98.94 177 VAL A CA 1
ATOM 1301 C C . VAL A 1 177 ? 18.984 -7.574 -6.57 1 98.94 177 VAL A C 1
ATOM 1303 O O . VAL A 1 177 ? 20.031 -8.195 -6.801 1 98.94 177 VAL A O 1
ATOM 1306 N N . ILE A 1 178 ? 18.516 -7.418 -5.387 1 98.94 178 ILE A N 1
ATOM 1307 C CA . ILE A 1 178 ? 19 -8.125 -4.203 1 98.94 178 ILE A CA 1
ATOM 1308 C C . ILE A 1 178 ? 18.125 -9.352 -3.943 1 98.94 178 ILE A C 1
ATOM 1310 O O . ILE A 1 178 ? 16.922 -9.219 -3.682 1 98.94 178 ILE A O 1
ATOM 1314 N N . ALA A 1 179 ? 18.703 -10.539 -3.988 1 98.81 179 ALA A N 1
ATOM 1315 C CA . ALA A 1 179 ? 17.984 -11.789 -3.764 1 98.81 179 ALA A CA 1
ATOM 1316 C C . ALA A 1 179 ? 18.203 -12.305 -2.346 1 98.81 179 ALA A C 1
ATOM 1318 O O . ALA A 1 179 ? 19.344 -12.484 -1.916 1 98.81 179 ALA A O 1
ATOM 1319 N N . SER A 1 180 ? 17.141 -12.484 -1.659 1 98.5 180 SER A N 1
ATOM 1320 C CA . SER A 1 180 ? 17.203 -13.07 -0.324 1 98.5 180 SER A CA 1
ATOM 1321 C C . SER A 1 180 ? 16.812 -14.539 -0.347 1 98.5 180 SER A C 1
ATOM 1323 O O . SER A 1 180 ? 15.734 -14.891 -0.831 1 98.5 180 SER A O 1
ATOM 1325 N N . THR A 1 181 ? 17.641 -15.398 0.183 1 96.12 181 THR A N 1
ATOM 1326 C CA . THR A 1 181 ? 17.391 -16.828 0.122 1 96.12 181 THR A CA 1
ATOM 1327 C C . THR A 1 181 ? 17.953 -17.531 1.357 1 96.12 181 THR A C 1
ATOM 1329 O O . THR A 1 181 ? 18.844 -17.016 2.023 1 96.12 181 THR A O 1
ATOM 1332 N N . GLY A 1 182 ? 17.266 -18.578 1.702 1 92.62 182 GLY A N 1
ATOM 1333 C CA . GLY A 1 182 ? 17.812 -19.453 2.719 1 92.62 182 GLY A CA 1
ATOM 1334 C C . GLY A 1 182 ? 18.734 -20.516 2.148 1 92.62 182 GLY A C 1
ATOM 1335 O O . GLY A 1 182 ? 19.312 -21.312 2.895 1 92.62 182 GLY A O 1
ATOM 1336 N N . ARG A 1 183 ? 18.828 -20.625 0.89 1 91.69 183 ARG A N 1
ATOM 1337 C CA . ARG A 1 183 ? 19.641 -21.609 0.196 1 91.69 183 ARG A CA 1
ATOM 1338 C C . ARG A 1 183 ? 20.828 -20.969 -0.514 1 91.69 183 ARG A C 1
ATOM 1340 O O . ARG A 1 183 ? 20.844 -20.875 -1.743 1 91.69 183 ARG A O 1
ATOM 1347 N N . MET A 1 184 ? 21.891 -20.812 0.24 1 91.38 184 MET A N 1
ATOM 1348 C CA . MET A 1 184 ? 23.031 -20.062 -0.284 1 91.38 184 MET A CA 1
ATOM 1349 C C . MET A 1 184 ? 23.75 -20.859 -1.367 1 91.38 184 MET A C 1
ATOM 1351 O O . MET A 1 184 ? 24.438 -20.281 -2.209 1 91.38 184 MET A O 1
ATOM 1355 N N . ALA A 1 185 ? 23.5 -22.125 -1.386 1 93.19 185 ALA A N 1
ATOM 1356 C CA . ALA A 1 185 ? 24.062 -22.984 -2.432 1 93.19 185 ALA A CA 1
ATOM 1357 C C . ALA A 1 185 ? 23.5 -22.609 -3.801 1 93.19 185 ALA A C 1
ATOM 1359 O O . ALA A 1 185 ? 24.078 -22.969 -4.832 1 93.19 185 ALA A O 1
ATOM 1360 N N . GLU A 1 186 ? 22.391 -21.828 -3.791 1 93.62 186 GLU A N 1
ATOM 1361 C CA . GLU A 1 186 ? 21.734 -21.453 -5.043 1 93.62 186 GLU A CA 1
ATOM 1362 C C . GLU A 1 186 ? 22.25 -20.109 -5.559 1 93.62 186 GLU A C 1
ATOM 1364 O O . GLU A 1 186 ? 21.641 -19.5 -6.441 1 93.62 186 GLU A O 1
ATOM 1369 N N . GLU A 1 187 ? 23.328 -19.672 -5.047 1 96.25 187 GLU A N 1
ATOM 1370 C CA . GLU A 1 187 ? 23.844 -18.359 -5.422 1 96.25 187 GLU A CA 1
ATOM 1371 C C . GLU A 1 187 ? 24.078 -18.266 -6.926 1 96.25 187 GLU A C 1
ATOM 1373 O O . GLU A 1 187 ? 23.672 -17.297 -7.566 1 96.25 187 GLU A O 1
ATOM 1378 N N . SER A 1 188 ? 24.781 -19.219 -7.48 1 97 188 SER A N 1
ATOM 1379 C CA . SER A 1 188 ? 25.078 -19.203 -8.906 1 97 188 SER A CA 1
ATOM 1380 C C . SER A 1 188 ? 23.797 -19.203 -9.742 1 97 188 SER A C 1
ATOM 1382 O O . SER A 1 188 ? 23.719 -18.5 -10.75 1 97 188 SER A O 1
ATOM 1384 N N . TYR A 1 189 ? 22.859 -19.922 -9.328 1 96.94 189 TYR A N 1
ATOM 1385 C CA . TYR A 1 189 ? 21.547 -19.969 -9.969 1 96.94 189 TYR A CA 1
ATOM 1386 C C . TYR A 1 189 ? 20.875 -18.594 -9.93 1 96.94 189 TYR A C 1
ATOM 1388 O O . TYR A 1 189 ? 20.438 -18.078 -10.961 1 96.94 189 TYR A O 1
ATOM 1396 N N . LEU A 1 190 ? 20.906 -17.984 -8.781 1 98.25 190 LEU A N 1
ATOM 1397 C CA . LEU A 1 190 ? 20.25 -16.688 -8.609 1 98.25 190 LEU A CA 1
ATOM 1398 C C . LEU A 1 190 ? 20.953 -15.609 -9.43 1 98.25 190 LEU A C 1
ATOM 1400 O O . LEU A 1 190 ? 20.297 -14.758 -10.039 1 98.25 190 LEU A O 1
ATOM 1404 N N . LYS A 1 191 ? 22.281 -15.656 -9.469 1 98.44 191 LYS A N 1
ATOM 1405 C CA . LYS A 1 191 ? 23.031 -14.711 -10.289 1 98.44 191 LYS A CA 1
ATOM 1406 C C . LYS A 1 191 ? 22.75 -14.906 -11.773 1 98.44 191 LYS A C 1
ATOM 1408 O O . LYS A 1 191 ? 22.672 -13.938 -12.531 1 98.44 191 LYS A O 1
ATOM 1413 N N . SER A 1 192 ? 22.578 -16.156 -12.172 1 98.12 192 SER A N 1
ATOM 1414 C CA . SER A 1 192 ? 22.281 -16.438 -13.57 1 98.12 192 SER A CA 1
ATOM 1415 C C . SER A 1 192 ? 20.922 -15.891 -13.969 1 98.12 192 SER A C 1
ATOM 1417 O O . SER A 1 192 ? 20.688 -15.57 -15.141 1 98.12 192 SER A O 1
ATOM 1419 N N . LEU A 1 193 ? 20.016 -15.758 -13 1 98.06 193 LEU A N 1
ATOM 1420 C CA . LEU A 1 193 ? 18.703 -15.188 -13.258 1 98.06 193 LEU A CA 1
ATOM 1421 C C . LEU A 1 193 ? 18.781 -13.664 -13.344 1 98.06 193 LEU A C 1
ATOM 1423 O O . LEU A 1 193 ? 17.875 -13.023 -13.875 1 98.06 193 LEU A O 1
ATOM 1427 N N . GLY A 1 194 ? 19.828 -13.07 -12.68 1 98.44 194 GLY A N 1
ATOM 1428 C CA . GLY A 1 194 ? 20 -11.633 -12.781 1 98.44 194 GLY A CA 1
ATOM 1429 C C . GLY A 1 194 ? 20.172 -10.953 -11.438 1 98.44 194 GLY A C 1
ATOM 1430 O O . GLY A 1 194 ? 20.266 -9.727 -11.359 1 98.44 194 GLY A O 1
ATOM 1431 N N . ALA A 1 195 ? 20.266 -11.672 -10.375 1 98.75 195 ALA A N 1
ATOM 1432 C CA . ALA A 1 195 ? 20.5 -11.07 -9.07 1 98.75 195 ALA A CA 1
ATOM 1433 C C . ALA A 1 195 ? 21.891 -10.422 -9.008 1 98.75 195 ALA A C 1
ATOM 1435 O O . ALA A 1 195 ? 22.875 -11.047 -9.383 1 98.75 195 ALA A O 1
ATOM 1436 N N . ALA A 1 196 ? 21.906 -9.203 -8.578 1 98.69 196 ALA A N 1
ATOM 1437 C CA . ALA A 1 196 ? 23.172 -8.484 -8.438 1 98.69 196 ALA A CA 1
ATOM 1438 C C . ALA A 1 196 ? 23.812 -8.758 -7.082 1 98.69 196 ALA A C 1
ATOM 1440 O O . ALA A 1 196 ? 25.047 -8.727 -6.949 1 98.69 196 ALA A O 1
ATOM 1441 N N . GLU A 1 197 ? 23.016 -8.938 -6.105 1 98.25 197 GLU A N 1
ATOM 1442 C CA . GLU A 1 197 ? 23.406 -9.188 -4.723 1 98.25 197 GLU A CA 1
ATOM 1443 C C . GLU A 1 197 ? 22.547 -10.297 -4.098 1 98.25 197 GLU A C 1
ATOM 1445 O O . GLU A 1 197 ? 21.375 -10.445 -4.434 1 98.25 197 GLU A O 1
ATOM 1450 N N . ILE A 1 198 ? 23.234 -11.125 -3.262 1 98.44 198 ILE A N 1
ATOM 1451 C CA . ILE A 1 198 ? 22.547 -12.188 -2.543 1 98.44 198 ILE A CA 1
ATOM 1452 C C . ILE A 1 198 ? 22.719 -12 -1.039 1 98.44 198 ILE A C 1
ATOM 1454 O O . ILE A 1 198 ? 23.828 -11.742 -0.569 1 98.44 198 ILE A O 1
ATOM 1458 N N . ILE A 1 199 ? 21.609 -12.047 -0.377 1 98.19 199 ILE A N 1
ATOM 1459 C CA . ILE A 1 199 ? 21.703 -11.969 1.076 1 98.19 199 ILE A CA 1
ATOM 1460 C C . ILE A 1 199 ? 21.031 -13.188 1.703 1 98.19 199 ILE A C 1
ATOM 1462 O O . ILE A 1 199 ? 20.125 -13.773 1.111 1 98.19 199 ILE A O 1
ATOM 1466 N N . ASP A 1 200 ? 21.516 -13.516 2.914 1 97.88 200 ASP A N 1
ATOM 1467 C CA . ASP A 1 200 ? 20.922 -14.602 3.686 1 97.88 200 ASP A CA 1
ATOM 1468 C C . ASP A 1 200 ? 19.578 -14.18 4.27 1 97.88 200 ASP A C 1
ATOM 1470 O O . ASP A 1 200 ? 19.438 -13.078 4.793 1 97.88 200 ASP A O 1
ATOM 1474 N N . ARG A 1 201 ? 18.641 -15.078 4.172 1 96.25 201 ARG A N 1
ATOM 1475 C CA . ARG A 1 201 ? 17.297 -14.75 4.637 1 96.25 201 ARG A CA 1
ATOM 1476 C C . ARG A 1 201 ? 17.297 -14.391 6.121 1 96.25 201 ARG A C 1
ATOM 1478 O O . ARG A 1 201 ? 16.422 -13.664 6.594 1 96.25 201 ARG A O 1
ATOM 1485 N N . ASN A 1 202 ? 18.219 -14.859 6.883 1 96.25 202 ASN A N 1
ATOM 1486 C CA . ASN A 1 202 ? 18.297 -14.602 8.32 1 96.25 202 ASN A CA 1
ATOM 1487 C C . ASN A 1 202 ? 18.531 -13.125 8.617 1 96.25 202 ASN A C 1
ATOM 1489 O O . ASN A 1 202 ? 18.297 -12.664 9.727 1 96.25 202 ASN A O 1
ATOM 1493 N N . GLU A 1 203 ? 19.047 -12.414 7.621 1 96.62 203 GLU A N 1
ATOM 1494 C CA . GLU A 1 203 ? 19.219 -10.969 7.785 1 96.62 203 GLU A CA 1
ATOM 1495 C C . GLU A 1 203 ? 17.875 -10.273 7.949 1 96.62 203 GLU A C 1
ATOM 1497 O O . GLU A 1 203 ? 17.812 -9.141 8.438 1 96.62 203 GLU A O 1
ATOM 1502 N N . LEU A 1 204 ? 16.812 -10.945 7.582 1 97.75 204 LEU A N 1
ATOM 1503 C CA . LEU A 1 204 ? 15.516 -10.297 7.543 1 97.75 204 LEU A CA 1
ATOM 1504 C C . LEU A 1 204 ? 14.531 -10.984 8.492 1 97.75 204 LEU A C 1
ATOM 1506 O O . LEU A 1 204 ? 13.367 -10.586 8.578 1 97.75 204 LEU A O 1
ATOM 1510 N N . SER A 1 205 ? 14.93 -11.953 9.195 1 95.06 205 SER A N 1
ATOM 1511 C CA . SER A 1 205 ? 13.977 -12.797 9.922 1 95.06 205 SER A CA 1
ATOM 1512 C C . SER A 1 205 ? 13.922 -12.414 11.398 1 95.06 205 SER A C 1
ATOM 1514 O O . SER A 1 205 ? 13.07 -12.914 12.141 1 95.06 205 SER A O 1
ATOM 1516 N N . GLY A 1 206 ? 14.852 -11.633 11.883 1 94.25 206 GLY A N 1
ATOM 1517 C CA . GLY A 1 206 ? 14.82 -11.188 13.266 1 94.25 206 GLY A CA 1
ATOM 1518 C C . GLY A 1 206 ? 13.695 -10.219 13.555 1 94.25 206 GLY A C 1
ATOM 1519 O O . GLY A 1 206 ? 12.984 -9.789 12.633 1 94.25 206 GLY A O 1
ATOM 1520 N N . PRO A 1 207 ? 13.5 -9.914 14.844 1 95 207 PRO A N 1
ATOM 1521 C CA . PRO A 1 207 ? 12.469 -8.93 15.18 1 95 207 PRO A CA 1
ATOM 1522 C C . PRO A 1 207 ? 12.656 -7.602 14.461 1 95 207 PRO A C 1
ATOM 1524 O O . PRO A 1 207 ? 13.781 -7.113 14.344 1 95 207 PRO A O 1
ATOM 1527 N N . ALA A 1 208 ? 11.578 -7.059 14 1 94.62 208 ALA A N 1
ATOM 1528 C CA . ALA A 1 208 ? 11.641 -5.824 13.219 1 94.62 208 ALA A CA 1
ATOM 1529 C C . ALA A 1 208 ? 11.602 -4.598 14.125 1 94.62 208 ALA A C 1
ATOM 1531 O O . ALA A 1 208 ? 10.812 -4.543 15.07 1 94.62 208 ALA A O 1
ATOM 1532 N N . LYS A 1 209 ? 12.469 -3.598 13.844 1 96.56 209 LYS A N 1
ATOM 1533 C CA . LYS A 1 209 ? 12.336 -2.256 14.406 1 96.56 209 LYS A CA 1
ATOM 1534 C C . LYS A 1 209 ? 11.305 -1.436 13.641 1 96.56 209 LYS A C 1
ATOM 1536 O O . LYS A 1 209 ? 11.047 -1.703 12.461 1 96.56 209 LYS A O 1
ATOM 1541 N N . PRO A 1 210 ? 10.758 -0.479 14.305 1 97 210 PRO A N 1
ATOM 1542 C CA . PRO A 1 210 ? 9.797 0.352 13.578 1 97 210 PRO A CA 1
ATOM 1543 C C . PRO A 1 210 ? 10.383 0.961 12.312 1 97 210 PRO A C 1
ATOM 1545 O O . PRO A 1 210 ? 9.719 0.987 11.266 1 97 210 PRO A O 1
ATOM 1548 N N . LEU A 1 211 ? 11.609 1.439 12.453 1 97.75 211 LEU A N 1
ATOM 1549 C CA . LEU A 1 211 ? 12.367 1.956 11.32 1 97.75 211 LEU A CA 1
ATOM 1550 C C . LEU A 1 211 ? 13.805 1.448 11.344 1 97.75 211 LEU A C 1
ATOM 1552 O O . LEU A 1 211 ? 14.422 1.383 12.414 1 97.75 211 LEU A O 1
ATOM 1556 N N . ALA A 1 212 ? 14.289 1.057 10.18 1 98.25 212 ALA A N 1
ATOM 1557 C CA . ALA A 1 212 ? 15.68 0.622 10.008 1 98.25 212 ALA A CA 1
ATOM 1558 C C . ALA A 1 212 ? 16.344 1.362 8.852 1 98.25 212 ALA A C 1
ATOM 1560 O O . ALA A 1 212 ? 15.742 2.242 8.234 1 98.25 212 ALA A O 1
ATOM 1561 N N . LYS A 1 213 ? 17.625 1.131 8.703 1 98.12 213 LYS A N 1
ATOM 1562 C CA . LYS A 1 213 ? 18.375 1.801 7.641 1 98.12 213 LYS A CA 1
ATOM 1563 C C . LYS A 1 213 ? 17.766 1.508 6.273 1 98.12 213 LYS A C 1
ATOM 1565 O O . LYS A 1 213 ? 17.453 0.357 5.961 1 98.12 213 LYS A O 1
ATOM 1570 N N . GLU A 1 214 ? 17.609 2.57 5.484 1 98.5 214 GLU A N 1
ATOM 1571 C CA . GLU A 1 214 ? 17.078 2.428 4.133 1 98.5 214 GLU A CA 1
ATOM 1572 C C . GLU A 1 214 ? 18.016 1.6 3.256 1 98.5 214 GLU A C 1
ATOM 1574 O O . GLU A 1 214 ? 19.219 1.866 3.199 1 98.5 214 GLU A O 1
ATOM 1579 N N . ARG A 1 215 ? 17.422 0.676 2.521 1 98.56 215 ARG A N 1
ATOM 1580 C CA . ARG A 1 215 ? 18.297 -0.201 1.744 1 98.56 215 ARG A CA 1
ATOM 1581 C C . ARG A 1 215 ? 17.781 -0.358 0.317 1 98.56 215 ARG A C 1
ATOM 1583 O O . ARG A 1 215 ? 18.562 -0.455 -0.625 1 98.56 215 ARG A O 1
ATOM 1590 N N . TRP A 1 216 ? 16.547 -0.466 0.045 1 98.88 216 TRP A N 1
ATOM 1591 C CA . TRP A 1 216 ? 15.945 -0.695 -1.269 1 98.88 216 TRP A CA 1
ATOM 1592 C C . TRP A 1 216 ? 14.75 0.224 -1.492 1 98.88 216 TRP A C 1
ATOM 1594 O O . TRP A 1 216 ? 14.141 0.701 -0.535 1 98.88 216 TRP A O 1
ATOM 1604 N N . VAL A 1 217 ? 14.422 0.466 -2.748 1 98.75 217 VAL A N 1
ATOM 1605 C CA . VAL A 1 217 ? 13.312 1.344 -3.102 1 98.75 217 VAL A CA 1
ATOM 1606 C C . VAL A 1 217 ? 12.023 0.534 -3.191 1 98.75 217 VAL A C 1
ATOM 1608 O O . VAL A 1 217 ? 10.922 1.1 -3.191 1 98.75 217 VAL A O 1
ATOM 1611 N N . GLY A 1 218 ? 12.156 -0.78 -3.295 1 98.75 218 GLY A N 1
ATOM 1612 C CA . GLY A 1 218 ? 11.008 -1.658 -3.418 1 98.75 218 GLY A CA 1
ATOM 1613 C C . GLY A 1 218 ? 11.367 -3.131 -3.389 1 98.75 218 GLY A C 1
ATOM 1614 O O . GLY A 1 218 ? 12.5 -3.488 -3.047 1 98.75 218 GLY A O 1
ATOM 1615 N N . GLY A 1 219 ? 10.367 -3.928 -3.631 1 98.75 219 GLY A N 1
ATOM 1616 C CA . GLY A 1 219 ? 10.656 -5.352 -3.623 1 98.75 219 GLY A CA 1
ATOM 1617 C C . GLY A 1 219 ? 9.422 -6.215 -3.797 1 98.75 219 GLY A C 1
ATOM 1618 O O . GLY A 1 219 ? 8.312 -5.699 -3.906 1 98.75 219 GLY A O 1
ATOM 1619 N N . VAL A 1 220 ? 9.672 -7.516 -3.949 1 98.94 220 VAL A N 1
ATOM 1620 C CA . VAL A 1 220 ? 8.672 -8.57 -4.027 1 98.94 220 VAL A CA 1
ATOM 1621 C C . VAL A 1 220 ? 8.859 -9.547 -2.867 1 98.94 220 VAL A C 1
ATOM 1623 O O . VAL A 1 220 ? 9.93 -10.125 -2.703 1 98.94 220 VAL A O 1
ATOM 1626 N N . ASP A 1 221 ? 7.809 -9.695 -2.115 1 98.88 221 ASP A N 1
ATOM 1627 C CA . ASP A 1 221 ? 7.91 -10.57 -0.951 1 98.88 221 ASP A CA 1
ATOM 1628 C C . ASP A 1 221 ? 6.953 -11.75 -1.07 1 98.88 221 ASP A C 1
ATOM 1630 O O . ASP A 1 221 ? 5.738 -11.57 -1.177 1 98.88 221 ASP A O 1
ATOM 1634 N N . SER A 1 222 ? 7.516 -12.93 -1.005 1 97.25 222 SER A N 1
ATOM 1635 C CA . SER A 1 222 ? 6.699 -14.141 -0.991 1 97.25 222 SER A CA 1
ATOM 1636 C C . SER A 1 222 ? 6.758 -14.828 0.368 1 97.25 222 SER A C 1
ATOM 1638 O O . SER A 1 222 ? 6.32 -15.977 0.51 1 97.25 222 SER A O 1
ATOM 1640 N N . VAL A 1 223 ? 7.305 -14.195 1.384 1 96.88 223 VAL A N 1
ATOM 1641 C CA . VAL A 1 223 ? 7.578 -14.836 2.664 1 96.88 223 VAL A CA 1
ATOM 1642 C C . VAL A 1 223 ? 6.566 -14.367 3.707 1 96.88 223 VAL A C 1
ATOM 1644 O O . VAL A 1 223 ? 5.906 -15.188 4.352 1 96.88 223 VAL A O 1
ATOM 1647 N N . GLY A 1 224 ? 6.398 -13.047 3.836 1 97.75 224 GLY A N 1
ATOM 1648 C CA . GLY A 1 224 ? 5.477 -12.492 4.812 1 97.75 224 GLY A CA 1
ATOM 1649 C C . GLY A 1 224 ? 6.055 -12.43 6.215 1 97.75 224 GLY A C 1
ATOM 1650 O O . GLY A 1 224 ? 7.273 -12.516 6.391 1 97.75 224 GLY A O 1
ATOM 1651 N N . SER A 1 225 ? 5.164 -12.117 7.141 1 97.62 225 SER A N 1
ATOM 1652 C CA . SER A 1 225 ? 5.473 -12.141 8.562 1 97.62 225 SER A CA 1
ATOM 1653 C C . SER A 1 225 ? 6.621 -11.195 8.898 1 97.62 225 SER A C 1
ATOM 1655 O O . SER A 1 225 ? 6.648 -10.055 8.438 1 97.62 225 SER A O 1
ATOM 1657 N N . THR A 1 226 ? 7.582 -11.664 9.734 1 97.94 226 THR A N 1
ATOM 1658 C CA . THR A 1 226 ? 8.688 -10.852 10.227 1 97.94 226 THR A CA 1
ATOM 1659 C C . THR A 1 226 ? 9.57 -10.383 9.07 1 97.94 226 THR A C 1
ATOM 1661 O O . THR A 1 226 ? 10.047 -9.25 9.07 1 97.94 226 THR A O 1
ATOM 1664 N N . THR A 1 227 ? 9.766 -11.211 8.117 1 98.5 227 THR A N 1
ATOM 1665 C CA . THR A 1 227 ? 10.547 -10.828 6.945 1 98.5 227 THR A CA 1
ATOM 1666 C C . THR A 1 227 ? 9.93 -9.617 6.254 1 98.5 227 THR A C 1
ATOM 1668 O O . THR A 1 227 ? 10.625 -8.641 5.957 1 98.5 227 THR A O 1
ATOM 1671 N N . LEU A 1 228 ? 8.641 -9.672 6.02 1 98.75 228 LEU A N 1
ATOM 1672 C CA . LEU A 1 228 ? 7.953 -8.555 5.387 1 98.75 228 LEU A CA 1
ATOM 1673 C C . LEU A 1 228 ? 8.039 -7.305 6.254 1 98.75 228 LEU A C 1
ATOM 1675 O O . LEU A 1 228 ? 8.25 -6.203 5.742 1 98.75 228 LEU A O 1
ATOM 1679 N N . ALA A 1 229 ? 7.863 -7.434 7.559 1 98.75 229 ALA A N 1
ATOM 1680 C CA . ALA A 1 229 ? 7.98 -6.297 8.469 1 98.75 229 ALA A CA 1
ATOM 1681 C C . ALA A 1 229 ? 9.344 -5.629 8.336 1 98.75 229 ALA A C 1
ATOM 1683 O O . ALA A 1 229 ? 9.438 -4.398 8.312 1 98.75 229 ALA A O 1
ATOM 1684 N N . ASN A 1 230 ? 10.375 -6.414 8.266 1 98.81 230 ASN A N 1
ATOM 1685 C CA . ASN A 1 230 ? 11.727 -5.875 8.102 1 98.81 230 ASN A CA 1
ATOM 1686 C C . ASN A 1 230 ? 11.898 -5.211 6.742 1 98.81 230 ASN A C 1
ATOM 1688 O O . ASN A 1 230 ? 12.555 -4.172 6.633 1 98.81 230 ASN A O 1
ATOM 1692 N N . LEU A 1 231 ? 11.375 -5.852 5.707 1 98.88 231 LEU A N 1
ATOM 1693 C CA . LEU A 1 231 ? 11.43 -5.223 4.391 1 98.88 231 LEU A CA 1
ATOM 1694 C C . LEU A 1 231 ? 10.836 -3.818 4.438 1 98.88 231 LEU A C 1
ATOM 1696 O O . LEU A 1 231 ? 11.445 -2.869 3.934 1 98.88 231 LEU A O 1
ATOM 1700 N N . LEU A 1 232 ? 9.688 -3.693 5.008 1 98.88 232 LEU A N 1
ATOM 1701 C CA . LEU A 1 232 ? 9.008 -2.404 5.09 1 98.88 232 LEU A CA 1
ATOM 1702 C C . LEU A 1 232 ? 9.852 -1.398 5.871 1 98.88 232 LEU A C 1
ATOM 1704 O O . LEU A 1 232 ? 10.016 -0.254 5.441 1 98.88 232 LEU A O 1
ATOM 1708 N N . ALA A 1 233 ? 10.406 -1.819 6.965 1 98.81 233 ALA A N 1
ATOM 1709 C CA . ALA A 1 233 ? 11.188 -0.949 7.844 1 98.81 233 ALA A CA 1
ATOM 1710 C C . ALA A 1 233 ? 12.453 -0.452 7.141 1 98.81 233 ALA A C 1
ATOM 1712 O O . ALA A 1 233 ? 12.984 0.607 7.484 1 98.81 233 ALA A O 1
ATOM 1713 N N . MET A 1 234 ? 12.914 -1.181 6.129 1 98.88 234 MET A N 1
ATOM 1714 C CA . MET A 1 234 ? 14.18 -0.87 5.473 1 98.88 234 MET A CA 1
ATOM 1715 C C . MET A 1 234 ? 13.953 -0.22 4.113 1 98.88 234 MET A C 1
ATOM 1717 O O . MET A 1 234 ? 14.906 0.107 3.406 1 98.88 234 MET A O 1
ATOM 1721 N N . THR A 1 235 ? 12.727 -0.044 3.699 1 98.88 235 THR A N 1
ATOM 1722 C CA . THR A 1 235 ? 12.398 0.513 2.395 1 98.88 235 THR A CA 1
ATOM 1723 C C . THR A 1 235 ? 12.656 2.016 2.365 1 98.88 235 THR A C 1
ATOM 1725 O O . THR A 1 235 ? 12.328 2.727 3.32 1 98.88 235 THR A O 1
ATOM 1728 N N . LYS A 1 236 ? 13.25 2.477 1.297 1 98.75 236 LYS A N 1
ATOM 1729 C CA . LYS A 1 236 ? 13.57 3.889 1.105 1 98.75 236 LYS A CA 1
ATOM 1730 C C . LYS A 1 236 ? 12.305 4.73 1.003 1 98.75 236 LYS A C 1
ATOM 1732 O O . LYS A 1 236 ? 11.227 4.203 0.724 1 98.75 236 LYS A O 1
ATOM 1737 N N . TYR A 1 237 ? 12.523 6.066 1.195 1 98.25 237 TYR A N 1
ATOM 1738 C CA . TYR A 1 237 ? 11.453 7.059 1.148 1 98.25 237 TYR A CA 1
ATOM 1739 C C . TYR A 1 237 ? 10.609 6.891 -0.113 1 98.25 237 TYR A C 1
ATOM 1741 O O . TYR A 1 237 ? 11.148 6.855 -1.223 1 98.25 237 TYR A O 1
ATOM 1749 N N . ARG A 1 238 ? 9.266 6.66 0.098 1 98.25 238 ARG A N 1
ATOM 1750 C CA . ARG A 1 238 ? 8.227 6.582 -0.921 1 98.25 238 ARG A CA 1
ATOM 1751 C C . ARG A 1 238 ? 8.352 5.293 -1.729 1 98.25 238 ARG A C 1
ATOM 1753 O O . ARG A 1 238 ? 7.77 5.176 -2.811 1 98.25 238 ARG A O 1
ATOM 1760 N N . GLY A 1 239 ? 9.211 4.336 -1.273 1 98.81 239 GLY A N 1
ATOM 1761 C CA . GLY A 1 239 ? 9.281 3.025 -1.896 1 98.81 239 GLY A CA 1
ATOM 1762 C C . GLY A 1 239 ? 8.039 2.182 -1.652 1 98.81 239 GLY A C 1
ATOM 1763 O O . GLY A 1 239 ? 7.074 2.648 -1.046 1 98.81 239 GLY A O 1
ATOM 1764 N N . ALA A 1 240 ? 8.086 0.904 -2.166 1 98.94 240 ALA A N 1
ATOM 1765 C CA . ALA A 1 240 ? 6.934 0.023 -2.021 1 98.94 240 ALA A CA 1
ATOM 1766 C C . ALA A 1 240 ? 7.355 -1.442 -2.021 1 98.94 240 ALA A C 1
ATOM 1768 O O . ALA A 1 240 ? 8.359 -1.805 -2.639 1 98.94 240 ALA A O 1
ATOM 1769 N N . ILE A 1 241 ? 6.641 -2.254 -1.335 1 98.94 241 ILE A N 1
ATOM 1770 C CA . ILE A 1 241 ? 6.82 -3.703 -1.338 1 98.94 241 ILE A CA 1
ATOM 1771 C C . ILE A 1 241 ? 5.547 -4.379 -1.842 1 98.94 241 ILE A C 1
ATOM 1773 O O . ILE A 1 241 ? 4.457 -4.121 -1.333 1 98.94 241 ILE A O 1
ATOM 1777 N N . ALA A 1 242 ? 5.668 -5.152 -2.887 1 98.94 242 ALA A N 1
ATOM 1778 C CA . ALA A 1 242 ? 4.59 -6.035 -3.316 1 98.94 242 ALA A CA 1
ATOM 1779 C C . ALA A 1 242 ? 4.609 -7.344 -2.531 1 98.94 242 ALA A C 1
ATOM 1781 O O . ALA A 1 242 ? 5.609 -8.062 -2.535 1 98.94 242 ALA A O 1
ATOM 1782 N N . ALA A 1 243 ? 3.533 -7.641 -1.856 1 98.88 243 ALA A N 1
ATOM 1783 C CA . ALA A 1 243 ? 3.457 -8.828 -1.012 1 98.88 243 ALA A CA 1
ATOM 1784 C C . ALA A 1 243 ? 2.502 -9.867 -1.603 1 98.88 243 ALA A C 1
ATOM 1786 O O . ALA A 1 243 ? 1.342 -9.555 -1.888 1 98.88 243 ALA A O 1
ATOM 1787 N N . CYS A 1 244 ? 2.99 -11.117 -1.703 1 98.06 244 CYS A N 1
ATOM 1788 C CA . CYS A 1 244 ? 2.158 -12.102 -2.375 1 98.06 244 CYS A CA 1
ATOM 1789 C C . CYS A 1 244 ? 2.223 -13.445 -1.656 1 98.06 244 CYS A C 1
ATOM 1791 O O . CYS A 1 244 ? 1.625 -14.43 -2.107 1 98.06 244 CYS A O 1
ATOM 1793 N N . GLY A 1 245 ? 2.928 -13.531 -0.557 1 93.81 245 GLY A N 1
ATOM 1794 C CA . GLY A 1 245 ? 3.059 -14.844 0.051 1 93.81 245 GLY A CA 1
ATOM 1795 C C . GLY A 1 245 ? 3.029 -14.805 1.567 1 93.81 245 GLY A C 1
ATOM 1796 O O . GLY A 1 245 ? 2.98 -13.727 2.166 1 93.81 245 GLY A O 1
ATOM 1797 N N . LEU A 1 246 ? 3.033 -15.969 2.16 1 91.81 246 LEU A N 1
ATOM 1798 C CA . LEU A 1 246 ? 2.938 -16.125 3.607 1 91.81 246 LEU A CA 1
ATOM 1799 C C . LEU A 1 246 ? 3.799 -17.281 4.09 1 91.81 246 LEU A C 1
ATOM 1801 O O . LEU A 1 246 ? 3.486 -17.922 5.102 1 91.81 246 LEU A O 1
ATOM 1805 N N . ALA A 1 247 ? 4.805 -17.641 3.324 1 86.88 247 ALA A N 1
ATOM 1806 C CA . ALA A 1 247 ? 5.672 -18.766 3.637 1 86.88 247 ALA A CA 1
ATOM 1807 C C . ALA A 1 247 ? 6.238 -18.656 5.051 1 86.88 247 ALA A C 1
ATOM 1809 O O . ALA A 1 247 ? 6.473 -19.672 5.715 1 86.88 247 ALA A O 1
ATOM 1810 N N . GLY A 1 248 ? 6.445 -17.453 5.52 1 90.31 248 GLY A N 1
ATOM 1811 C CA . GLY A 1 248 ? 7.023 -17.203 6.836 1 90.31 248 GLY A CA 1
ATOM 1812 C C . GLY A 1 248 ? 5.98 -17.109 7.934 1 90.31 248 GLY A C 1
ATOM 1813 O O . GLY A 1 248 ? 6.32 -17.047 9.117 1 90.31 248 GLY A O 1
ATOM 1814 N N . GLY A 1 249 ? 4.758 -17.031 7.504 1 92.69 249 GLY A N 1
ATOM 1815 C CA . GLY A 1 249 ? 3.689 -16.953 8.492 1 92.69 249 GLY A CA 1
ATOM 1816 C C . GLY A 1 249 ? 2.609 -15.953 8.117 1 92.69 249 GLY A C 1
ATOM 1817 O O . GLY A 1 249 ? 2.816 -15.094 7.254 1 92.69 249 GLY A O 1
ATOM 1818 N N . MET A 1 250 ? 1.541 -16.062 8.891 1 95.19 250 MET A N 1
ATOM 1819 C CA . MET A 1 250 ? 0.351 -15.266 8.586 1 95.19 250 MET A CA 1
ATOM 1820 C C . MET A 1 250 ? 0.426 -13.898 9.25 1 95.19 250 MET A C 1
ATOM 1822 O O . MET A 1 250 ? -0.14 -12.922 8.742 1 95.19 250 MET A O 1
ATOM 1826 N N . ASP A 1 251 ? 1.068 -13.805 10.336 1 96.62 251 ASP A N 1
ATOM 1827 C CA . ASP A 1 251 ? 1.119 -12.562 11.102 1 96.62 251 ASP A CA 1
ATOM 1828 C C . ASP A 1 251 ? 1.957 -11.508 10.383 1 96.62 251 ASP A C 1
ATOM 1830 O O . ASP A 1 251 ? 2.781 -11.844 9.523 1 96.62 251 ASP A O 1
ATOM 1834 N N . LEU A 1 252 ? 1.763 -10.273 10.641 1 97.88 252 LEU A N 1
ATOM 1835 C CA . LEU A 1 252 ? 2.582 -9.148 10.195 1 97.88 252 LEU A CA 1
ATOM 1836 C C . LEU A 1 252 ? 2.881 -8.203 11.359 1 97.88 252 LEU A C 1
ATOM 1838 O O . LEU A 1 252 ? 2.154 -7.234 11.578 1 97.88 252 LEU A O 1
ATOM 1842 N N . PRO A 1 253 ? 3.934 -8.555 12.086 1 97.06 253 PRO A N 1
ATOM 1843 C CA . PRO A 1 253 ? 4.312 -7.711 13.219 1 97.06 253 PRO A CA 1
ATOM 1844 C C . PRO A 1 253 ? 5.074 -6.457 12.797 1 97.06 253 PRO A C 1
ATOM 1846 O O . PRO A 1 253 ? 6.273 -6.336 13.07 1 97.06 253 PRO A O 1
ATOM 1849 N N . SER A 1 254 ? 4.379 -5.453 12.281 1 97.56 254 SER A N 1
ATOM 1850 C CA . SER A 1 254 ? 4.977 -4.242 11.727 1 97.56 254 SER A CA 1
ATOM 1851 C C . SER A 1 254 ? 4.648 -3.023 12.578 1 97.56 254 SER A C 1
ATOM 1853 O O . SER A 1 254 ? 4.312 -3.154 13.758 1 97.56 254 SER A O 1
ATOM 1855 N N . SER A 1 255 ? 4.977 -1.866 12.109 1 98.19 255 SER A N 1
ATOM 1856 C CA . SER A 1 255 ? 4.652 -0.568 12.688 1 98.19 255 SER A CA 1
ATOM 1857 C C . SER A 1 255 ? 4.121 0.393 11.633 1 98.19 255 SER A C 1
ATOM 1859 O O . SER A 1 255 ? 4.281 0.158 10.43 1 98.19 255 SER A O 1
ATOM 1861 N N . VAL A 1 256 ? 3.518 1.481 12.102 1 98.19 256 VAL A N 1
ATOM 1862 C CA . VAL A 1 256 ? 3.006 2.469 11.156 1 98.19 256 VAL A CA 1
ATOM 1863 C C . VAL A 1 256 ? 4.148 3.354 10.664 1 98.19 256 VAL A C 1
ATOM 1865 O O . VAL A 1 256 ? 3.992 4.098 9.695 1 98.19 256 VAL A O 1
ATOM 1868 N N . ALA A 1 257 ? 5.32 3.305 11.219 1 98.31 257 ALA A N 1
ATOM 1869 C CA . ALA A 1 257 ? 6.418 4.25 11.031 1 98.31 257 ALA A CA 1
ATOM 1870 C C . ALA A 1 257 ? 6.848 4.305 9.57 1 98.31 257 ALA A C 1
ATOM 1872 O O . ALA A 1 257 ? 6.941 5.383 8.984 1 98.31 257 ALA A O 1
ATOM 1873 N N . PRO A 1 258 ? 7.078 3.115 8.883 1 98.69 258 PRO A N 1
ATOM 1874 C CA . PRO A 1 258 ? 7.508 3.227 7.488 1 98.69 258 PRO A CA 1
ATOM 1875 C C . PRO A 1 258 ? 6.492 3.959 6.613 1 98.69 258 PRO A C 1
ATOM 1877 O O . PRO A 1 258 ? 6.875 4.672 5.68 1 98.69 258 PRO A O 1
ATOM 1880 N N . PHE A 1 259 ? 5.262 3.805 6.977 1 98.75 259 PHE A N 1
ATOM 1881 C CA . PHE A 1 259 ? 4.184 4.332 6.148 1 98.75 259 PHE A CA 1
ATOM 1882 C C . PHE A 1 259 ? 4.02 5.832 6.359 1 98.75 259 PHE A C 1
ATOM 1884 O O . PHE A 1 259 ? 4.051 6.605 5.402 1 98.75 259 PHE A O 1
ATOM 1891 N N . ILE A 1 260 ? 3.986 6.293 7.551 1 97.88 260 ILE A N 1
ATOM 1892 C CA . ILE A 1 260 ? 3.594 7.672 7.816 1 97.88 260 ILE A CA 1
ATOM 1893 C C . ILE A 1 260 ? 4.832 8.562 7.844 1 97.88 260 ILE A C 1
ATOM 1895 O O . ILE A 1 260 ? 4.73 9.789 7.707 1 97.88 260 ILE A O 1
ATOM 1899 N N . LEU A 1 261 ? 6.055 7.98 8.07 1 97.25 261 LEU A N 1
ATOM 1900 C CA . LEU A 1 261 ? 7.27 8.781 8.172 1 97.25 261 LEU A CA 1
ATOM 1901 C C . LEU A 1 261 ? 8.055 8.75 6.859 1 97.25 261 LEU A C 1
ATOM 1903 O O . LEU A 1 261 ? 8.812 9.68 6.566 1 97.25 261 LEU A O 1
ATOM 1907 N N . ARG A 1 262 ? 7.848 7.664 6.016 1 98.38 262 ARG A N 1
ATOM 1908 C CA . ARG A 1 262 ? 8.625 7.555 4.785 1 98.38 262 ARG A CA 1
ATOM 1909 C C . ARG A 1 262 ? 7.711 7.43 3.57 1 98.38 262 ARG A C 1
ATOM 1911 O O . ARG A 1 262 ? 8.188 7.387 2.434 1 98.38 262 ARG A O 1
ATOM 1918 N N . GLY A 1 263 ? 6.434 7.355 3.773 1 98.56 263 GLY A N 1
ATOM 1919 C CA . GLY A 1 263 ? 5.527 7.227 2.641 1 98.56 263 GLY A CA 1
ATOM 1920 C C . GLY A 1 263 ? 5.648 5.891 1.935 1 98.56 263 GLY A C 1
ATOM 1921 O O . GLY A 1 263 ? 5.391 5.793 0.733 1 98.56 263 GLY A O 1
ATOM 1922 N N . VAL A 1 264 ? 6.098 4.875 2.633 1 98.88 264 VAL A N 1
ATOM 1923 C CA . VAL A 1 264 ? 6.223 3.539 2.064 1 98.88 264 VAL A CA 1
ATOM 1924 C C . VAL A 1 264 ? 4.836 2.941 1.84 1 98.88 264 VAL A C 1
ATOM 1926 O O . VAL A 1 264 ? 3.906 3.205 2.607 1 98.88 264 VAL A O 1
ATOM 1929 N N . SER A 1 265 ? 4.672 2.131 0.778 1 98.94 265 SER A N 1
ATOM 1930 C CA . SER A 1 265 ? 3.406 1.452 0.523 1 98.94 265 SER A CA 1
ATOM 1931 C C . SER A 1 265 ? 3.582 -0.062 0.523 1 98.94 265 SER A C 1
ATOM 1933 O O . SER A 1 265 ? 4.621 -0.572 0.098 1 98.94 265 SER A O 1
ATOM 1935 N N . LEU A 1 266 ? 2.664 -0.714 1.083 1 98.94 266 LEU A N 1
ATOM 1936 C CA . LEU A 1 266 ? 2.508 -2.16 0.978 1 98.94 266 LEU A CA 1
ATOM 1937 C C . LEU A 1 266 ? 1.412 -2.518 -0.022 1 98.94 266 LEU A C 1
ATOM 1939 O O . LEU A 1 266 ? 0.241 -2.197 0.192 1 98.94 266 LEU A O 1
ATOM 1943 N N . LEU A 1 267 ? 1.816 -3.156 -1.103 1 98.94 267 LEU A N 1
ATOM 1944 C CA . LEU A 1 267 ? 0.921 -3.48 -2.207 1 98.94 267 LEU A CA 1
ATOM 1945 C C . LEU A 1 267 ? 0.554 -4.961 -2.191 1 98.94 267 LEU A C 1
ATOM 1947 O O . LEU A 1 267 ? 1.399 -5.816 -2.463 1 98.94 267 LEU A O 1
ATOM 1951 N N . GLY A 1 268 ? -0.714 -5.199 -1.881 1 98.88 268 GLY A N 1
ATOM 1952 C CA . GLY A 1 268 ? -1.171 -6.582 -1.865 1 98.88 268 GLY A CA 1
ATOM 1953 C C . GLY A 1 268 ? -1.36 -7.16 -3.254 1 98.88 268 GLY A C 1
ATOM 1954 O O . GLY A 1 268 ? -1.858 -6.48 -4.152 1 98.88 268 GLY A O 1
ATOM 1955 N N . ILE A 1 269 ? -0.965 -8.445 -3.393 1 98.81 269 ILE A N 1
ATOM 1956 C CA . ILE A 1 269 ? -1.078 -9.117 -4.684 1 98.81 269 ILE A CA 1
ATOM 1957 C C . ILE A 1 269 ? -1.951 -10.367 -4.539 1 98.81 269 ILE A C 1
ATOM 1959 O O . ILE A 1 269 ? -1.594 -11.305 -3.822 1 98.81 269 ILE A O 1
ATOM 1963 N N . ASP A 1 270 ? -3.035 -10.359 -5.188 1 97.69 270 ASP A N 1
ATOM 1964 C CA . ASP A 1 270 ? -3.867 -11.547 -5.344 1 97.69 270 ASP A CA 1
ATOM 1965 C C . ASP A 1 270 ? -3.859 -12.039 -6.789 1 97.69 270 ASP A C 1
ATOM 1967 O O . ASP A 1 270 ? -4.27 -11.312 -7.699 1 97.69 270 ASP A O 1
ATOM 1971 N N . SER A 1 271 ? -3.467 -13.227 -6.953 1 97.06 271 SER A N 1
ATOM 1972 C CA . SER A 1 271 ? -3.398 -13.789 -8.297 1 97.06 271 SER A CA 1
ATOM 1973 C C . SER A 1 271 ? -4.586 -14.703 -8.578 1 97.06 271 SER A C 1
ATOM 1975 O O . SER A 1 271 ? -4.672 -15.305 -9.648 1 97.06 271 SER A O 1
ATOM 1977 N N . VAL A 1 272 ? -5.508 -14.844 -7.691 1 96.31 272 VAL A N 1
ATOM 1978 C CA . VAL A 1 272 ? -6.551 -15.859 -7.773 1 96.31 272 VAL A CA 1
ATOM 1979 C C . VAL A 1 272 ? -7.777 -15.289 -8.477 1 96.31 272 VAL A C 1
ATOM 1981 O O . VAL A 1 272 ? -8.305 -15.891 -9.414 1 96.31 272 VAL A O 1
ATOM 1984 N N . MET A 1 273 ? -8.234 -14.086 -8.07 1 95.81 273 MET A N 1
ATOM 1985 C CA . MET A 1 273 ? -9.484 -13.516 -8.562 1 95.81 273 MET A CA 1
ATOM 1986 C C . MET A 1 273 ? -9.219 -12.266 -9.391 1 95.81 273 MET A C 1
ATOM 1988 O O . MET A 1 273 ? -10.109 -11.43 -9.562 1 95.81 273 MET A O 1
ATOM 1992 N N . CYS A 1 274 ? -8.031 -12.133 -9.844 1 96.81 274 CYS A N 1
ATOM 1993 C CA . CYS A 1 274 ? -7.59 -10.945 -10.562 1 96.81 274 CYS A CA 1
ATOM 1994 C C . CYS A 1 274 ? -8.523 -10.633 -11.727 1 96.81 274 CYS A C 1
ATOM 1996 O O . CYS A 1 274 ? -8.891 -11.523 -12.484 1 96.81 274 CYS A O 1
ATOM 1998 N N . PRO A 1 275 ? -8.922 -9.367 -11.953 1 96.25 275 PRO A N 1
ATOM 1999 C CA . PRO A 1 275 ? -9.781 -8.977 -13.07 1 96.25 275 PRO A CA 1
ATOM 2000 C C . PRO A 1 275 ? -9.133 -9.242 -14.43 1 96.25 275 PRO A C 1
ATOM 2002 O O . PRO A 1 275 ? -7.906 -9.164 -14.555 1 96.25 275 PRO A O 1
ATOM 2005 N N . ILE A 1 276 ? -9.906 -9.453 -15.453 1 97.31 276 ILE A N 1
ATOM 2006 C CA . ILE A 1 276 ? -9.492 -9.977 -16.75 1 97.31 276 ILE A CA 1
ATOM 2007 C C . ILE A 1 276 ? -8.516 -9 -17.406 1 97.31 276 ILE A C 1
ATOM 2009 O O . ILE A 1 276 ? -7.547 -9.422 -18.047 1 97.31 276 ILE A O 1
ATOM 2013 N N . ASP A 1 277 ? -8.734 -7.688 -17.266 1 97.38 277 ASP A N 1
ATOM 2014 C CA . ASP A 1 277 ? -7.859 -6.73 -17.938 1 97.38 277 ASP A CA 1
ATOM 2015 C C . ASP A 1 277 ? -6.438 -6.816 -17.391 1 97.38 277 ASP A C 1
ATOM 2017 O O . ASP A 1 277 ? -5.469 -6.758 -18.156 1 97.38 277 ASP A O 1
ATOM 2021 N N . LEU A 1 278 ? -6.387 -6.945 -16.109 1 97.75 278 LEU A N 1
ATOM 2022 C CA . LEU A 1 278 ? -5.074 -7.062 -15.492 1 97.75 278 LEU A CA 1
ATOM 2023 C C . LEU A 1 278 ? -4.434 -8.406 -15.82 1 97.75 278 LEU A C 1
ATOM 2025 O O . LEU A 1 278 ? -3.215 -8.492 -16 1 97.75 278 LEU A O 1
ATOM 2029 N N . ARG A 1 279 ? -5.168 -9.484 -15.883 1 98.25 279 ARG A N 1
ATOM 2030 C CA . ARG A 1 279 ? -4.648 -10.789 -16.281 1 98.25 279 ARG A CA 1
ATOM 2031 C C . ARG A 1 279 ? -4.066 -10.734 -17.688 1 98.25 279 ARG A C 1
ATOM 2033 O O . ARG A 1 279 ? -2.961 -11.227 -17.922 1 98.25 279 ARG A O 1
ATOM 2040 N N . LYS A 1 280 ? -4.84 -10.125 -18.562 1 98.06 280 LYS A N 1
ATOM 2041 C CA . LYS A 1 280 ? -4.371 -9.992 -19.938 1 98.06 280 LYS A CA 1
ATOM 2042 C C . LYS A 1 280 ? -3.078 -9.188 -20.016 1 98.06 280 LYS A C 1
ATOM 2044 O O . LYS A 1 280 ? -2.143 -9.555 -20.719 1 98.06 280 LYS A O 1
ATOM 2049 N N . GLN A 1 281 ? -3.025 -8.125 -19.234 1 98.38 281 GLN A N 1
ATOM 2050 C CA . GLN A 1 281 ? -1.829 -7.297 -19.188 1 98.38 281 GLN A CA 1
ATOM 2051 C C . GLN A 1 281 ? -0.629 -8.086 -18.672 1 98.38 281 GLN A C 1
ATOM 2053 O O . GLN A 1 281 ? 0.462 -8.008 -19.234 1 98.38 281 GLN A O 1
ATOM 2058 N N . ALA A 1 282 ? -0.839 -8.805 -17.625 1 98.62 282 ALA A N 1
ATOM 2059 C CA . ALA A 1 282 ? 0.243 -9.57 -17.016 1 98.62 282 ALA A CA 1
ATOM 2060 C C . ALA A 1 282 ? 0.8 -10.602 -17.984 1 98.62 282 ALA A C 1
ATOM 2062 O O . ALA A 1 282 ? 2.016 -10.695 -18.172 1 98.62 282 ALA A O 1
ATOM 2063 N N . TRP A 1 283 ? -0.045 -11.32 -18.656 1 98.5 283 TRP A N 1
ATOM 2064 C CA . TRP A 1 283 ? 0.402 -12.367 -19.562 1 98.5 283 TRP A CA 1
ATOM 2065 C C . TRP A 1 283 ? 1.052 -11.766 -20.797 1 98.5 283 TRP A C 1
ATOM 2067 O O . TRP A 1 283 ? 2.01 -12.32 -21.344 1 98.5 283 TRP A O 1
ATOM 2077 N N . ALA A 1 284 ? 0.533 -10.641 -21.25 1 98 284 ALA A N 1
ATOM 2078 C CA . ALA A 1 284 ? 1.168 -9.953 -22.375 1 98 284 ALA A CA 1
ATOM 2079 C C . ALA A 1 284 ? 2.59 -9.523 -22.016 1 98 284 ALA A C 1
ATOM 2081 O O . ALA A 1 284 ? 3.516 -9.711 -22.812 1 98 284 ALA A O 1
ATOM 2082 N N . ARG A 1 285 ? 2.74 -8.977 -20.844 1 98.06 285 ARG A N 1
ATOM 2083 C CA . ARG A 1 285 ? 4.055 -8.539 -20.391 1 98.06 285 ARG A CA 1
ATOM 2084 C C . ARG A 1 285 ? 4.988 -9.727 -20.188 1 98.06 285 ARG A C 1
ATOM 2086 O O . ARG A 1 285 ? 6.184 -9.641 -20.484 1 98.06 285 ARG A O 1
ATOM 2093 N N . LEU A 1 286 ? 4.457 -10.797 -19.672 1 98.38 286 LEU A N 1
ATOM 2094 C CA . LEU A 1 286 ? 5.262 -12 -19.516 1 98.38 286 LEU A CA 1
ATOM 2095 C C . LEU A 1 286 ? 5.77 -12.492 -20.875 1 98.38 286 LEU A C 1
ATOM 2097 O O . LEU A 1 286 ? 6.918 -12.93 -20.984 1 98.38 286 LEU A O 1
ATOM 2101 N N . ALA A 1 287 ? 4.973 -12.43 -21.859 1 97.25 287 ALA A N 1
ATOM 2102 C CA . ALA A 1 287 ? 5.34 -12.891 -23.203 1 97.25 287 ALA A CA 1
ATOM 2103 C C . ALA A 1 287 ? 6.469 -12.047 -23.781 1 97.25 287 ALA A C 1
ATOM 2105 O O . ALA A 1 287 ? 7.301 -12.547 -24.547 1 97.25 287 ALA A O 1
ATOM 2106 N N . THR A 1 288 ? 6.531 -10.773 -23.391 1 96.19 288 THR A N 1
ATOM 2107 C CA . THR A 1 288 ? 7.5 -9.867 -24 1 96.19 288 THR A CA 1
ATOM 2108 C C . THR A 1 288 ? 8.719 -9.695 -23.094 1 96.19 288 THR A C 1
ATOM 2110 O O . THR A 1 288 ? 9.844 -9.555 -23.594 1 96.19 288 THR A O 1
ATOM 2113 N N . ASP A 1 289 ? 8.508 -9.773 -21.812 1 96.62 289 ASP A N 1
ATOM 2114 C CA . ASP A 1 289 ? 9.555 -9.297 -20.906 1 96.62 289 ASP A CA 1
ATOM 2115 C C . ASP A 1 289 ? 10.344 -10.461 -20.312 1 96.62 289 ASP A C 1
ATOM 2117 O O . ASP A 1 289 ? 11.453 -10.266 -19.812 1 96.62 289 ASP A O 1
ATOM 2121 N N . LEU A 1 290 ? 9.781 -11.633 -20.266 1 97.62 290 LEU A N 1
ATOM 2122 C CA . LEU A 1 290 ? 10.469 -12.758 -19.641 1 97.62 290 LEU A CA 1
ATOM 2123 C C . LEU A 1 290 ? 11.352 -13.484 -20.656 1 97.62 290 LEU A C 1
ATOM 2125 O O . LEU A 1 290 ? 10.852 -13.977 -21.672 1 97.62 290 LEU A O 1
ATOM 2129 N N . ASP A 1 291 ? 12.602 -13.562 -20.375 1 96.5 291 ASP A N 1
ATOM 2130 C CA . ASP A 1 291 ? 13.57 -14.219 -21.234 1 96.5 291 ASP A CA 1
ATOM 2131 C C . ASP A 1 291 ? 13.289 -15.719 -21.344 1 96.5 291 ASP A C 1
ATOM 2133 O O . ASP A 1 291 ? 13.258 -16.422 -20.328 1 96.5 291 ASP A O 1
ATOM 2137 N N . ALA A 1 292 ? 13.203 -16.188 -22.547 1 95.38 292 ALA A N 1
ATOM 2138 C CA . ALA A 1 292 ? 12.844 -17.594 -22.781 1 95.38 292 ALA A CA 1
ATOM 2139 C C . ALA A 1 292 ? 13.945 -18.531 -22.297 1 95.38 292 ALA A C 1
ATOM 2141 O O . ALA A 1 292 ? 13.672 -19.625 -21.812 1 95.38 292 ALA A O 1
ATOM 2142 N N . GLY A 1 293 ? 15.156 -18.094 -22.469 1 96.81 293 GLY A N 1
ATOM 2143 C CA . GLY A 1 293 ? 16.266 -18.891 -21.984 1 96.81 293 GLY A CA 1
ATOM 2144 C C . GLY A 1 293 ? 16.297 -19.031 -20.484 1 96.81 293 GLY A C 1
ATOM 2145 O O . GLY A 1 293 ? 16.484 -20.125 -19.953 1 96.81 293 GLY A O 1
ATOM 2146 N N . LYS A 1 294 ? 16.094 -17.953 -19.797 1 97.31 294 LYS A N 1
ATOM 2147 C CA . LYS A 1 294 ? 16.047 -17.984 -18.328 1 97.31 294 LYS A CA 1
ATOM 2148 C C . LYS A 1 294 ? 14.883 -18.828 -17.844 1 97.31 294 LYS A C 1
ATOM 2150 O O . LYS A 1 294 ? 15.016 -19.578 -16.875 1 97.31 294 LYS A O 1
ATOM 2155 N N . LEU A 1 295 ? 13.742 -18.656 -18.531 1 98.06 295 LEU A N 1
ATOM 2156 C CA . LEU A 1 295 ? 12.594 -19.484 -18.172 1 98.06 295 LEU A CA 1
ATOM 2157 C C . LEU A 1 295 ? 12.922 -20.953 -18.281 1 98.06 295 LEU A C 1
ATOM 2159 O O . LEU A 1 295 ? 12.586 -21.75 -17.406 1 98.06 295 LEU A O 1
ATOM 2163 N N . SER A 1 296 ? 13.555 -21.297 -19.359 1 96.94 296 SER A N 1
ATOM 2164 C CA . SER A 1 296 ? 13.961 -22.688 -19.547 1 96.94 296 SER A CA 1
ATOM 2165 C C . SER A 1 296 ? 14.906 -23.141 -18.453 1 96.94 296 SER A C 1
ATOM 2167 O O . SER A 1 296 ? 14.766 -24.25 -17.922 1 96.94 296 SER A O 1
ATOM 2169 N N . ASP A 1 297 ? 15.789 -22.266 -18.031 1 95.25 297 ASP A N 1
ATOM 2170 C CA . ASP A 1 297 ? 16.812 -22.594 -17.047 1 95.25 297 ASP A CA 1
ATOM 2171 C C . ASP A 1 297 ? 16.203 -22.812 -15.664 1 95.25 297 ASP A C 1
ATOM 2173 O O . ASP A 1 297 ? 16.703 -23.625 -14.875 1 95.25 297 ASP A O 1
ATOM 2177 N N . MET A 1 298 ? 15.141 -22.172 -15.414 1 97.75 298 MET A N 1
ATOM 2178 C CA . MET A 1 298 ? 14.578 -22.266 -14.07 1 97.75 298 MET A CA 1
ATOM 2179 C C . MET A 1 298 ? 13.492 -23.328 -14.008 1 97.75 298 MET A C 1
ATOM 2181 O O . MET A 1 298 ? 12.844 -23.5 -12.969 1 97.75 298 MET A O 1
ATOM 2185 N N . THR A 1 299 ? 13.25 -24.062 -15.094 1 98.19 299 THR A N 1
ATOM 2186 C CA . THR A 1 299 ? 12.086 -24.938 -15.172 1 98.19 299 THR A CA 1
ATOM 2187 C C . THR A 1 299 ? 12.516 -26.406 -15.266 1 98.19 299 THR A C 1
ATOM 2189 O O . THR A 1 299 ? 13.438 -26.734 -16.016 1 98.19 299 THR A O 1
ATOM 2192 N N . GLN A 1 300 ? 11.938 -27.203 -14.5 1 97.75 300 GLN A N 1
ATOM 2193 C CA . GLN A 1 300 ? 12.047 -28.656 -14.656 1 97.75 300 GLN A CA 1
ATOM 2194 C C . GLN A 1 300 ? 10.703 -29.266 -15.039 1 97.75 300 GLN A C 1
ATOM 2196 O O . GLN A 1 300 ? 9.648 -28.656 -14.812 1 97.75 300 GLN A O 1
ATOM 2201 N N . GLU A 1 301 ? 10.75 -30.438 -15.641 1 97.94 301 GLU A N 1
ATOM 2202 C CA . GLU A 1 301 ? 9.547 -31.094 -16.141 1 97.94 301 GLU A CA 1
ATOM 2203 C C . GLU A 1 301 ? 9.297 -32.406 -15.438 1 97.94 301 GLU A C 1
ATOM 2205 O O . GLU A 1 301 ? 10.234 -33.188 -15.18 1 97.94 301 GLU A O 1
ATOM 2210 N N . VAL A 1 302 ? 8.062 -32.656 -15.117 1 98.12 302 VAL A N 1
ATOM 2211 C CA . VAL A 1 302 ? 7.668 -33.969 -14.586 1 98.12 302 VAL A CA 1
ATOM 2212 C C . VAL A 1 302 ? 6.426 -34.469 -15.32 1 98.12 302 VAL A C 1
ATOM 2214 O O . VAL A 1 302 ? 5.559 -33.656 -15.703 1 98.12 302 VAL A O 1
ATOM 2217 N N . PRO A 1 303 ? 6.328 -35.781 -15.555 1 98.19 303 PRO A N 1
ATOM 2218 C CA . PRO A 1 303 ? 5.078 -36.312 -16.094 1 98.19 303 PRO A CA 1
ATOM 2219 C C . PRO A 1 303 ? 3.979 -36.438 -15.039 1 98.19 303 PRO A C 1
ATOM 2221 O O . PRO A 1 303 ? 4.258 -36.344 -13.836 1 98.19 303 PRO A O 1
ATOM 2224 N N . LEU A 1 304 ? 2.799 -36.531 -15.492 1 98.19 304 LEU A N 1
ATOM 2225 C CA . LEU A 1 304 ? 1.627 -36.531 -14.617 1 98.19 304 LEU A CA 1
ATOM 2226 C C . LEU A 1 304 ? 1.746 -37.625 -13.562 1 98.19 304 LEU A C 1
ATOM 2228 O O . LEU A 1 304 ? 1.36 -37.438 -12.414 1 98.19 304 LEU A O 1
ATOM 2232 N N . ASP A 1 305 ? 2.281 -38.781 -13.906 1 97.62 305 ASP A N 1
ATOM 2233 C CA . ASP A 1 305 ? 2.303 -39.938 -13 1 97.62 305 ASP A CA 1
ATOM 2234 C C . ASP A 1 305 ? 3.375 -39.75 -11.93 1 97.62 305 ASP A C 1
ATOM 2236 O O . ASP A 1 305 ? 3.482 -40.594 -11.016 1 97.62 305 ASP A O 1
ATOM 2240 N N . GLN A 1 306 ? 4.164 -38.656 -12.008 1 97.81 306 GLN A N 1
ATOM 2241 C CA . GLN A 1 306 ? 5.211 -38.438 -11.016 1 97.81 306 GLN A CA 1
ATOM 2242 C C . GLN A 1 306 ? 4.918 -37.188 -10.195 1 97.81 306 GLN A C 1
ATOM 2244 O O . GLN A 1 306 ? 5.719 -36.781 -9.344 1 97.81 306 GLN A O 1
ATOM 2249 N N . VAL A 1 307 ? 3.799 -36.562 -10.43 1 98.06 307 VAL A N 1
ATOM 2250 C CA . VAL A 1 307 ? 3.537 -35.25 -9.844 1 98.06 307 VAL A CA 1
ATOM 2251 C C . VAL A 1 307 ? 3.346 -35.375 -8.336 1 98.06 307 VAL A C 1
ATOM 2253 O O . VAL A 1 307 ? 3.715 -34.469 -7.578 1 98.06 307 VAL A O 1
ATOM 2256 N N . ILE A 1 308 ? 2.818 -36.5 -7.863 1 97.56 308 ILE A N 1
ATOM 2257 C CA . ILE A 1 308 ? 2.592 -36.688 -6.438 1 97.56 308 ILE A CA 1
ATOM 2258 C C . ILE A 1 308 ? 3.928 -36.719 -5.703 1 97.56 308 ILE A C 1
ATOM 2260 O O . ILE A 1 308 ? 4.113 -36.031 -4.707 1 97.56 308 ILE A O 1
ATOM 2264 N N . ASP A 1 309 ? 4.863 -37.5 -6.262 1 97.12 309 ASP A N 1
ATOM 2265 C CA . ASP A 1 309 ? 6.199 -37.562 -5.684 1 97.12 309 ASP A CA 1
ATOM 2266 C C . ASP A 1 309 ? 6.891 -36.188 -5.758 1 97.12 309 ASP A C 1
ATOM 2268 O O . ASP A 1 309 ? 7.578 -35.781 -4.82 1 97.12 309 ASP A O 1
ATOM 2272 N N . ALA A 1 310 ? 6.719 -35.562 -6.848 1 97.56 310 ALA A N 1
ATOM 2273 C CA . ALA A 1 310 ? 7.309 -34.219 -7.027 1 97.56 310 ALA A CA 1
ATOM 2274 C C . ALA A 1 310 ? 6.77 -33.25 -5.992 1 97.56 310 ALA A C 1
ATOM 2276 O O . ALA A 1 310 ? 7.496 -32.375 -5.527 1 97.56 310 ALA A O 1
ATOM 2277 N N . GLY A 1 311 ? 5.496 -33.344 -5.684 1 96.88 311 GLY A N 1
ATOM 2278 C CA . GLY A 1 311 ? 4.906 -32.531 -4.652 1 96.88 311 GLY A CA 1
ATOM 2279 C C . GLY A 1 311 ? 5.582 -32.656 -3.301 1 96.88 311 GLY A C 1
ATOM 2280 O O . GLY A 1 311 ? 5.844 -31.672 -2.619 1 96.88 311 GLY A O 1
ATOM 2281 N N . SER A 1 312 ? 5.867 -33.844 -2.941 1 96.38 312 SER A N 1
ATOM 2282 C CA . SER A 1 312 ? 6.555 -34.125 -1.687 1 96.38 312 SER A CA 1
ATOM 2283 C C . SER A 1 312 ? 7.941 -33.5 -1.666 1 96.38 312 SER A C 1
ATOM 2285 O O . SER A 1 312 ? 8.352 -32.906 -0.655 1 96.38 312 SER A O 1
ATOM 2287 N N . LYS A 1 313 ? 8.625 -33.625 -2.773 1 95.44 313 LYS A N 1
ATOM 2288 C CA . LYS A 1 313 ? 9.961 -33.031 -2.889 1 95.44 313 LYS A CA 1
ATOM 2289 C C . LYS A 1 313 ? 9.906 -31.516 -2.783 1 95.44 313 LYS A C 1
ATOM 2291 O O . LYS A 1 313 ? 10.781 -30.906 -2.16 1 95.44 313 LYS A O 1
ATOM 2296 N N . LEU A 1 314 ? 8.898 -30.922 -3.387 1 94.12 314 LEU A N 1
ATOM 2297 C CA . LEU A 1 314 ? 8.719 -29.484 -3.336 1 94.12 314 LEU A CA 1
ATOM 2298 C C . LEU A 1 314 ? 8.531 -29 -1.899 1 94.12 314 LEU A C 1
ATOM 2300 O O . LEU A 1 314 ? 9.195 -28.062 -1.465 1 94.12 314 LEU A O 1
ATOM 2304 N N . LEU A 1 315 ? 7.684 -29.688 -1.128 1 91.88 315 LEU A N 1
ATOM 2305 C CA . LEU A 1 315 ? 7.391 -29.297 0.249 1 91.88 315 LEU A CA 1
ATOM 2306 C C . LEU A 1 315 ? 8.633 -29.438 1.127 1 91.88 315 LEU A C 1
ATOM 2308 O O . LEU A 1 315 ? 8.789 -28.719 2.111 1 91.88 315 LEU A O 1
ATOM 2312 N N . ALA A 1 316 ? 9.492 -30.328 0.701 1 91.06 316 ALA A N 1
ATOM 2313 C CA . ALA A 1 316 ? 10.727 -30.562 1.448 1 91.06 316 ALA A CA 1
ATOM 2314 C C . ALA A 1 316 ? 11.797 -29.531 1.084 1 91.06 316 ALA A C 1
ATOM 2316 O O . ALA A 1 316 ? 12.914 -29.594 1.594 1 91.06 316 ALA A O 1
ATOM 2317 N N . GLY A 1 317 ? 11.477 -28.609 0.151 1 86.69 317 GLY A N 1
ATOM 2318 C CA . GLY A 1 317 ? 12.414 -27.562 -0.232 1 86.69 317 GLY A CA 1
ATOM 2319 C C . GLY A 1 317 ? 13.492 -28.047 -1.181 1 86.69 317 GLY A C 1
ATOM 2320 O O . GLY A 1 317 ? 14.578 -27.469 -1.235 1 86.69 317 GLY A O 1
ATOM 2321 N N . GLN A 1 318 ? 13.164 -29.062 -1.913 1 88.81 318 GLN A N 1
ATOM 2322 C CA . GLN A 1 318 ? 14.18 -29.672 -2.764 1 88.81 318 GLN A CA 1
ATOM 2323 C C . GLN A 1 318 ? 14.008 -29.25 -4.219 1 88.81 318 GLN A C 1
ATOM 2325 O O . GLN A 1 318 ? 14.68 -29.781 -5.105 1 88.81 318 GLN A O 1
ATOM 2330 N N . VAL A 1 319 ? 13.117 -28.422 -4.445 1 89.44 319 VAL A N 1
ATOM 2331 C CA . VAL A 1 319 ? 12.844 -28.016 -5.816 1 89.44 319 VAL A CA 1
ATOM 2332 C C . VAL A 1 319 ? 13.133 -26.516 -5.977 1 89.44 319 VAL A C 1
ATOM 2334 O O . VAL A 1 319 ? 12.711 -25.719 -5.145 1 89.44 319 VAL A O 1
ATOM 2337 N N . ARG A 1 320 ? 13.891 -26.188 -6.938 1 92.44 320 ARG A N 1
ATOM 2338 C CA . ARG A 1 320 ? 14.219 -24.812 -7.293 1 92.44 320 ARG A CA 1
ATOM 2339 C C . ARG A 1 320 ? 13.414 -24.344 -8.5 1 92.44 320 ARG A C 1
ATOM 2341 O O . ARG A 1 320 ? 13.18 -25.125 -9.43 1 92.44 320 ARG A O 1
ATOM 2348 N N . GLY A 1 321 ? 13.047 -23.047 -8.492 1 96.44 321 GLY A N 1
ATOM 2349 C CA . GLY A 1 321 ? 12.43 -22.469 -9.672 1 96.44 321 GLY A CA 1
ATOM 2350 C C . GLY A 1 321 ? 11.039 -23.016 -9.938 1 96.44 321 GLY A C 1
ATOM 2351 O O . GLY A 1 321 ? 10.18 -23.016 -9.047 1 96.44 321 GLY A O 1
ATOM 2352 N N . ARG A 1 322 ? 10.828 -23.484 -11.117 1 97.94 322 ARG A N 1
ATOM 2353 C CA . ARG A 1 322 ? 9.5 -23.875 -11.578 1 97.94 322 ARG A CA 1
ATOM 2354 C C . ARG A 1 322 ? 9.469 -25.328 -11.992 1 97.94 322 ARG A C 1
ATOM 2356 O O . ARG A 1 322 ? 10.477 -25.875 -12.445 1 97.94 322 ARG A O 1
ATOM 2363 N N . THR A 1 323 ? 8.312 -25.922 -11.766 1 98.25 323 THR A N 1
ATOM 2364 C CA . THR A 1 323 ? 8.07 -27.266 -12.266 1 98.25 323 THR A CA 1
ATOM 2365 C C . THR A 1 323 ? 6.852 -27.297 -13.188 1 98.25 323 THR A C 1
ATOM 2367 O O . THR A 1 323 ? 5.77 -26.828 -12.805 1 98.25 323 THR A O 1
ATOM 2370 N N . VAL A 1 324 ? 7.043 -27.766 -14.344 1 98.38 324 VAL A N 1
ATOM 2371 C CA . VAL A 1 324 ? 5.949 -27.938 -15.297 1 98.38 324 VAL A CA 1
ATOM 2372 C C . VAL A 1 324 ? 5.547 -29.406 -15.375 1 98.38 324 VAL A C 1
ATOM 2374 O O . VAL A 1 324 ? 6.395 -30.297 -15.281 1 98.38 324 VAL A O 1
ATOM 2377 N N . VAL A 1 325 ? 4.285 -29.672 -15.492 1 98.75 325 VAL A N 1
ATOM 2378 C CA . VAL A 1 325 ? 3.748 -31.031 -15.516 1 98.75 325 VAL A CA 1
ATOM 2379 C C . VAL A 1 325 ? 3.201 -31.344 -16.906 1 98.75 325 VAL A C 1
ATOM 2381 O O . VAL A 1 325 ? 2.295 -30.672 -17.391 1 98.75 325 VAL A O 1
ATOM 2384 N N . LYS A 1 326 ? 3.697 -32.344 -17.5 1 98.62 326 LYS A N 1
ATOM 2385 C CA . LYS A 1 326 ? 3.182 -32.781 -18.797 1 98.62 326 LYS A CA 1
ATOM 2386 C C . LYS A 1 326 ? 1.938 -33.656 -18.609 1 98.62 326 LYS A C 1
ATOM 2388 O O . LYS A 1 326 ? 2.008 -34.75 -18.031 1 98.62 326 LYS A O 1
ATOM 2393 N N . ILE A 1 327 ? 0.839 -33.281 -19.141 1 98.19 327 ILE A N 1
ATOM 2394 C CA . ILE A 1 327 ? -0.43 -33.969 -18.969 1 98.19 327 ILE A CA 1
ATOM 2395 C C . ILE A 1 327 ? -0.698 -34.875 -20.172 1 98.19 327 ILE A C 1
ATOM 2397 O O . ILE A 1 327 ? -0.968 -36.062 -20.016 1 98.19 327 ILE A O 1
ATOM 2401 N N . SER A 1 328 ? -0.75 -34.312 -21.344 1 88.06 328 SER A N 1
ATOM 2402 C CA . SER A 1 328 ? -0.963 -35.031 -22.594 1 88.06 328 SER A CA 1
ATOM 2403 C C . SER A 1 328 ? -0.085 -34.5 -23.719 1 88.06 328 SER A C 1
ATOM 2405 O O . SER A 1 328 ? 0.37 -33.344 -23.656 1 88.06 328 SER A O 1
ATOM 2407 N N . MET B 1 1 ? 18.984 45.938 17.125 1 68.25 1 MET B N 1
ATOM 2408 C CA . MET B 1 1 ? 18.719 44.875 16.172 1 68.25 1 MET B CA 1
ATOM 2409 C C . MET B 1 1 ? 17.219 44.656 16 1 68.25 1 MET B C 1
ATOM 2411 O O . MET B 1 1 ? 16.438 44.969 16.891 1 68.25 1 MET B O 1
ATOM 2415 N N . ALA B 1 2 ? 16.781 44.375 14.688 1 92 2 ALA B N 1
ATOM 2416 C CA . ALA B 1 2 ? 15.344 44.281 14.453 1 92 2 ALA B CA 1
ATOM 2417 C C . ALA B 1 2 ? 14.75 43.031 15.117 1 92 2 ALA B C 1
ATOM 2419 O O . ALA B 1 2 ? 15.383 41.969 15.133 1 92 2 ALA B O 1
ATOM 2420 N N . THR B 1 3 ? 13.805 43.156 16.016 1 96.94 3 THR B N 1
ATOM 2421 C CA . THR B 1 3 ? 13.125 42.031 16.672 1 96.94 3 THR B CA 1
ATOM 2422 C C . THR B 1 3 ? 11.695 41.906 16.156 1 96.94 3 THR B C 1
ATOM 2424 O O . THR B 1 3 ? 11.188 42.781 15.461 1 96.94 3 THR B O 1
ATOM 2427 N N . PHE B 1 4 ? 11.172 40.844 16.359 1 97.69 4 PHE B N 1
ATOM 2428 C CA . PHE B 1 4 ? 9.781 40.562 16.016 1 97.69 4 PHE B CA 1
ATOM 2429 C C . PHE B 1 4 ? 9.164 39.594 17.031 1 97.69 4 PHE B C 1
ATOM 2431 O O . PHE B 1 4 ? 9.875 38.938 17.797 1 97.69 4 PHE B O 1
ATOM 2438 N N . LYS B 1 5 ? 7.855 39.531 17.062 1 98.12 5 LYS B N 1
ATOM 2439 C CA . LYS B 1 5 ? 7.148 38.656 18 1 98.12 5 LYS B CA 1
ATOM 2440 C C . LYS B 1 5 ? 7.227 37.188 17.547 1 98.12 5 LYS B C 1
ATOM 2442 O O . LYS B 1 5 ? 7.125 36.906 16.359 1 98.12 5 LYS B O 1
ATOM 2447 N N . ALA B 1 6 ? 7.449 36.312 18.516 1 98.5 6 ALA B N 1
ATOM 2448 C CA . ALA B 1 6 ? 7.488 34.875 18.234 1 98.5 6 ALA B CA 1
ATOM 2449 C C . ALA B 1 6 ? 7.176 34.094 19.5 1 98.5 6 ALA B C 1
ATOM 2451 O O . ALA B 1 6 ? 7.402 34.562 20.625 1 98.5 6 ALA B O 1
ATOM 2452 N N . VAL B 1 7 ? 6.586 32.969 19.312 1 98.56 7 VAL B N 1
ATOM 2453 C CA . VAL B 1 7 ? 6.48 32 20.406 1 98.56 7 VAL B CA 1
ATOM 2454 C C . VAL B 1 7 ? 7.75 31.156 20.484 1 98.56 7 VAL B C 1
ATOM 2456 O O . VAL B 1 7 ? 7.977 30.297 19.625 1 98.56 7 VAL B O 1
ATOM 2459 N N . ARG B 1 8 ? 8.484 31.406 21.484 1 98.19 8 ARG B N 1
ATOM 2460 C CA . ARG B 1 8 ? 9.789 30.766 21.672 1 98.19 8 ARG B CA 1
ATOM 2461 C C . ARG B 1 8 ? 9.711 29.625 22.672 1 98.19 8 ARG B C 1
ATOM 2463 O O . ARG B 1 8 ? 9.047 29.75 23.703 1 98.19 8 ARG B O 1
ATOM 2470 N N . ILE B 1 9 ? 10.266 28.516 22.328 1 97.81 9 ILE B N 1
ATOM 2471 C CA . ILE B 1 9 ? 10.391 27.391 23.234 1 97.81 9 ILE B CA 1
ATOM 2472 C C . ILE B 1 9 ? 11.844 27.266 23.703 1 97.81 9 ILE B C 1
ATOM 2474 O O . ILE B 1 9 ? 12.766 27.203 22.891 1 97.81 9 ILE B O 1
ATOM 2478 N N . ASP B 1 10 ? 12.039 27.25 25 1 96.94 10 ASP B N 1
ATOM 2479 C CA . ASP B 1 10 ? 13.359 27.109 25.625 1 96.94 10 ASP B CA 1
ATOM 2480 C C . ASP B 1 10 ? 13.43 25.844 26.469 1 96.94 10 ASP B C 1
ATOM 2482 O O . ASP B 1 10 ? 12.398 25.281 26.844 1 96.94 10 ASP B O 1
ATOM 2486 N N . LYS B 1 11 ? 14.695 25.406 26.641 1 93.38 11 LYS B N 1
ATOM 2487 C CA . LYS B 1 11 ? 14.883 24.391 27.672 1 93.38 11 LYS B CA 1
ATOM 2488 C C . LYS B 1 11 ? 14.633 24.969 29.062 1 93.38 11 LYS B C 1
ATOM 2490 O O . LYS B 1 11 ? 15.016 26.094 29.344 1 93.38 11 LYS B O 1
ATOM 2495 N N . ALA B 1 12 ? 13.945 24.281 29.812 1 88.38 12 ALA B N 1
ATOM 2496 C CA . ALA B 1 12 ? 13.688 24.656 31.188 1 88.38 12 ALA B CA 1
ATOM 2497 C C . ALA B 1 12 ? 14.266 23.625 32.156 1 88.38 12 ALA B C 1
ATOM 2499 O O . ALA B 1 12 ? 14.852 22.625 31.734 1 88.38 12 ALA B O 1
ATOM 2500 N N . ASP B 1 13 ? 14.266 24.016 33.531 1 84.5 13 ASP B N 1
ATOM 2501 C CA . ASP B 1 13 ? 14.773 23.094 34.531 1 84.5 13 ASP B CA 1
ATOM 2502 C C . ASP B 1 13 ? 14.148 21.703 34.375 1 84.5 13 ASP B C 1
ATOM 2504 O O . ASP B 1 13 ? 14.844 20.703 34.5 1 84.5 13 ASP B O 1
ATOM 2508 N N . LYS B 1 14 ? 12.867 21.922 34.25 1 81.5 14 LYS B N 1
ATOM 2509 C CA . LYS B 1 14 ? 12.141 20.688 33.969 1 81.5 14 LYS B CA 1
ATOM 2510 C C . LYS B 1 14 ? 11.398 20.812 32.625 1 81.5 14 LYS B C 1
ATOM 2512 O O . LYS B 1 14 ? 10.477 21.625 32.5 1 81.5 14 LYS B O 1
ATOM 2517 N N . GLY B 1 15 ? 11.938 19.969 31.672 1 89.44 15 GLY B N 1
ATOM 2518 C CA . GLY B 1 15 ? 11.266 19.938 30.391 1 89.44 15 GLY B CA 1
ATOM 2519 C C . GLY B 1 15 ? 11.531 21.188 29.547 1 89.44 15 GLY B C 1
ATOM 2520 O O . GLY B 1 15 ? 12.688 21.562 29.344 1 89.44 15 GLY B O 1
ATOM 2521 N N . THR B 1 16 ? 10.43 21.719 28.938 1 94.94 16 THR B N 1
ATOM 2522 C CA . THR B 1 16 ? 10.539 22.906 28.078 1 94.94 16 THR B CA 1
ATOM 2523 C C . THR B 1 16 ? 9.555 23.984 28.531 1 94.94 16 THR B C 1
ATOM 2525 O O . THR B 1 16 ? 8.633 23.703 29.297 1 94.94 16 THR B O 1
ATOM 2528 N N . SER B 1 17 ? 9.82 25.219 28.188 1 95.44 17 SER B N 1
ATOM 2529 C CA . SER B 1 17 ? 8.922 26.344 28.422 1 95.44 17 SER B CA 1
ATOM 2530 C C . SER B 1 17 ? 8.68 27.125 27.141 1 95.44 17 SER B C 1
ATOM 2532 O O . SER B 1 17 ? 9.609 27.359 26.359 1 95.44 17 SER B O 1
ATOM 2534 N N . ALA B 1 18 ? 7.422 27.484 26.859 1 97.25 18 ALA B N 1
ATOM 2535 C CA . ALA B 1 18 ? 7.031 28.281 25.703 1 97.25 18 ALA B CA 1
ATOM 2536 C C . ALA B 1 18 ? 6.512 29.656 26.141 1 97.25 18 ALA B C 1
ATOM 2538 O O . ALA B 1 18 ? 5.777 29.766 27.125 1 97.25 18 ALA B O 1
ATOM 2539 N N . ALA B 1 19 ? 6.898 30.688 25.422 1 97.69 19 ALA B N 1
ATOM 2540 C CA . ALA B 1 19 ? 6.434 32.031 25.734 1 97.69 19 ALA B CA 1
ATOM 2541 C C . ALA B 1 19 ? 6.465 32.938 24.5 1 97.69 19 ALA B C 1
ATOM 2543 O O . ALA B 1 19 ? 7.332 32.781 23.641 1 97.69 19 ALA B O 1
ATOM 2544 N N . LEU B 1 20 ? 5.461 33.812 24.422 1 98.12 20 LEU B N 1
ATOM 2545 C CA . LEU B 1 20 ? 5.527 34.875 23.422 1 98.12 20 LEU B CA 1
ATOM 2546 C C . LEU B 1 20 ? 6.598 35.906 23.797 1 98.12 20 LEU B C 1
ATOM 2548 O O . LEU B 1 20 ? 6.586 36.438 24.906 1 98.12 20 LEU B O 1
ATOM 2552 N N . THR B 1 21 ? 7.5 36.125 22.922 1 97.94 21 THR B N 1
ATOM 2553 C CA . THR B 1 21 ? 8.625 37 23.219 1 97.94 21 THR B CA 1
ATOM 2554 C C . THR B 1 21 ? 9.023 37.781 21.969 1 97.94 21 THR B C 1
ATOM 2556 O O . THR B 1 21 ? 8.438 37.625 20.906 1 97.94 21 THR B O 1
ATOM 2559 N N . GLN B 1 22 ? 9.93 38.688 22.219 1 97.94 22 GLN B N 1
ATOM 2560 C CA . GLN B 1 22 ? 10.625 39.312 21.109 1 97.94 22 GLN B CA 1
ATOM 2561 C C . GLN B 1 22 ? 11.836 38.5 20.672 1 97.94 22 GLN B C 1
ATOM 2563 O O . GLN B 1 22 ? 12.656 38.094 21.516 1 97.94 22 GLN B O 1
ATOM 2568 N N . PHE B 1 23 ? 11.883 38.156 19.453 1 97.56 23 PHE B N 1
ATOM 2569 C CA . PHE B 1 23 ? 12.953 37.344 18.891 1 97.56 23 PHE B CA 1
ATOM 2570 C C . PHE B 1 23 ? 13.852 38.188 17.984 1 97.56 23 PHE B C 1
ATOM 2572 O O . PHE B 1 23 ? 13.359 39 17.203 1 97.56 23 PHE B O 1
ATOM 2579 N N . ASP B 1 24 ? 15.156 38.031 18.125 1 97.19 24 ASP B N 1
ATOM 2580 C CA . ASP B 1 24 ? 16.125 38.781 17.312 1 97.19 24 ASP B CA 1
ATOM 2581 C C . ASP B 1 24 ? 16.203 38.219 15.898 1 97.19 24 ASP B C 1
ATOM 2583 O O . ASP B 1 24 ? 16.5 37.031 15.703 1 97.19 24 ASP B O 1
ATOM 2587 N N . GLU B 1 25 ? 15.961 38.969 14.914 1 96.56 25 GLU B N 1
ATOM 2588 C CA . GLU B 1 25 ? 16.031 38.562 13.516 1 96.56 25 GLU B CA 1
ATOM 2589 C C . GLU B 1 25 ? 17.375 37.938 13.18 1 96.56 25 GLU B C 1
ATOM 2591 O O . GLU B 1 25 ? 17.484 37.062 12.32 1 96.56 25 GLU B O 1
ATOM 2596 N N . ALA B 1 26 ? 18.406 38.344 13.836 1 95.94 26 ALA B N 1
ATOM 2597 C CA . ALA B 1 26 ? 19.766 37.875 13.602 1 95.94 26 ALA B CA 1
ATOM 2598 C C . ALA B 1 26 ? 19.891 36.406 13.992 1 95.94 26 ALA B C 1
ATOM 2600 O O . ALA B 1 26 ? 20.828 35.719 13.57 1 95.94 26 ALA B O 1
ATOM 2601 N N . GLU B 1 27 ? 18.969 35.938 14.781 1 96.38 27 GLU B N 1
ATOM 2602 C CA . GLU B 1 27 ? 19.031 34.562 15.281 1 96.38 27 GLU B CA 1
ATOM 2603 C C . GLU B 1 27 ? 18.281 33.594 14.352 1 96.38 27 GLU B C 1
ATOM 2605 O O . GLU B 1 27 ? 18.266 32.406 14.586 1 96.38 27 GLU B O 1
ATOM 2610 N N . LEU B 1 28 ? 17.719 34.125 13.336 1 97.56 28 LEU B N 1
ATOM 2611 C CA . LEU B 1 28 ? 17.062 33.281 12.367 1 97.56 28 LEU B CA 1
ATOM 2612 C C . LEU B 1 28 ? 18.047 32.281 11.758 1 97.56 28 LEU B C 1
ATOM 2614 O O . LEU B 1 28 ? 19.219 32.594 11.562 1 97.56 28 LEU B O 1
ATOM 2618 N N . MET B 1 29 ? 17.562 31.094 11.484 1 97.12 29 MET B N 1
ATOM 2619 C CA . MET B 1 29 ? 18.406 30.031 10.914 1 97.12 29 MET B CA 1
ATOM 2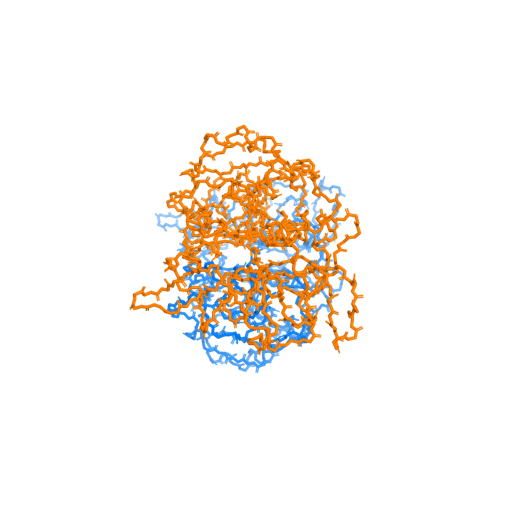620 C C . MET B 1 29 ? 18.641 30.281 9.43 1 97.12 29 MET B C 1
ATOM 2622 O O . MET B 1 29 ? 18.031 31.172 8.828 1 97.12 29 MET B O 1
ATOM 2626 N N . ASP B 1 30 ? 19.547 29.453 8.898 1 96.69 30 ASP B N 1
ATOM 2627 C CA . ASP B 1 30 ? 19.922 29.609 7.492 1 96.69 30 ASP B CA 1
ATOM 2628 C C . ASP B 1 30 ? 18.719 29.375 6.582 1 96.69 30 ASP B C 1
ATOM 2630 O O . ASP B 1 30 ? 17.875 28.516 6.871 1 96.69 30 ASP B O 1
ATOM 2634 N N . GLY B 1 31 ? 18.609 30.094 5.492 1 98 31 GLY B N 1
ATOM 2635 C CA . GLY B 1 31 ? 17.609 30.062 4.441 1 98 31 GLY B CA 1
ATOM 2636 C C . GLY B 1 31 ? 17.797 31.156 3.402 1 98 31 GLY B C 1
ATOM 2637 O O . GLY B 1 31 ? 18.484 32.156 3.65 1 98 31 GLY B O 1
ATOM 2638 N N . ASP B 1 32 ? 17.203 30.891 2.33 1 98.75 32 ASP B N 1
ATOM 2639 C CA . ASP B 1 32 ? 17.453 31.844 1.252 1 98.75 32 ASP B CA 1
ATOM 2640 C C . ASP B 1 32 ? 16.188 32.656 0.938 1 98.75 32 ASP B C 1
ATOM 2642 O O . ASP B 1 32 ? 16.188 33.469 0.01 1 98.75 32 ASP B O 1
ATOM 2646 N N . VAL B 1 33 ? 15.133 32.5 1.688 1 98.81 33 VAL B N 1
ATOM 2647 C CA . VAL B 1 33 ? 13.914 33.281 1.557 1 98.81 33 VAL B CA 1
ATOM 2648 C C . VAL B 1 33 ? 13.406 33.688 2.939 1 98.81 33 VAL B C 1
ATOM 2650 O O . VAL B 1 33 ? 13.25 32.844 3.822 1 98.81 33 VAL B O 1
ATOM 2653 N N . THR B 1 34 ? 13.172 34.906 3.168 1 98.69 34 THR B N 1
ATOM 2654 C CA . THR B 1 34 ? 12.539 35.406 4.379 1 98.69 34 THR B CA 1
ATOM 2655 C C . THR B 1 34 ? 11.102 35.844 4.094 1 98.69 34 THR B C 1
ATOM 2657 O O . THR B 1 34 ? 10.836 36.531 3.117 1 98.69 34 THR B O 1
ATOM 2660 N N . VAL B 1 35 ? 10.266 35.406 4.883 1 98.75 35 VAL B N 1
ATOM 2661 C CA . VAL B 1 35 ? 8.836 35.594 4.652 1 98.75 35 VAL B CA 1
ATOM 2662 C C . VAL B 1 35 ? 8.219 36.344 5.828 1 98.75 35 VAL B C 1
ATOM 2664 O O . VAL B 1 35 ? 8.516 36.031 6.988 1 98.75 35 VAL B O 1
ATOM 2667 N N . ARG B 1 36 ? 7.445 37.344 5.543 1 98.69 36 ARG B N 1
ATOM 2668 C CA . ARG B 1 36 ? 6.527 37.875 6.539 1 98.69 36 ARG B CA 1
ATOM 2669 C C . ARG B 1 36 ? 5.332 36.969 6.742 1 98.69 36 ARG B C 1
ATOM 2671 O O . ARG B 1 36 ? 4.461 36.875 5.871 1 98.69 36 ARG B O 1
ATOM 2678 N N . VAL B 1 37 ? 5.293 36.312 7.867 1 98.81 37 VAL B N 1
ATOM 2679 C CA . VAL B 1 37 ? 4.254 35.312 8.141 1 98.81 37 VAL B CA 1
ATOM 2680 C C . VAL B 1 37 ? 2.938 36.031 8.461 1 98.81 37 VAL B C 1
ATOM 2682 O O . VAL B 1 37 ? 2.902 36.969 9.266 1 98.81 37 VAL B O 1
ATOM 2685 N N . GLU B 1 38 ? 1.933 35.625 7.848 1 98.75 38 GLU B N 1
ATOM 2686 C CA . GLU B 1 38 ? 0.619 36.219 8.07 1 98.75 38 GLU B CA 1
ATOM 2687 C C . GLU B 1 38 ? -0.274 35.281 8.891 1 98.75 38 GLU B C 1
ATOM 2689 O O . GLU B 1 38 ? -0.974 35.75 9.805 1 98.75 38 GLU B O 1
ATOM 2694 N N . TRP B 1 39 ? -0.265 34.031 8.516 1 98.81 39 TRP B N 1
ATOM 2695 C CA . TRP B 1 39 ? -1.108 33.031 9.172 1 98.81 39 TRP B CA 1
ATOM 2696 C C . TRP B 1 39 ? -0.338 31.75 9.414 1 98.81 39 TRP B C 1
ATOM 2698 O O . TRP B 1 39 ? 0.56 31.406 8.648 1 98.81 39 TRP B O 1
ATOM 2708 N N . SER B 1 40 ? -0.588 31.078 10.438 1 98.62 40 SER B N 1
ATOM 2709 C CA . SER B 1 40 ? -0.138 29.719 10.742 1 98.62 40 SER B CA 1
ATOM 2710 C C . SER B 1 40 ? -1.301 28.844 11.18 1 98.62 40 SER B C 1
ATOM 2712 O O . SER B 1 40 ? -2.465 29.172 10.938 1 98.62 40 SER B O 1
ATOM 2714 N N . THR B 1 41 ? -0.952 27.625 11.617 1 98.06 41 THR B N 1
ATOM 2715 C CA . THR B 1 41 ? -1.964 26.672 12.055 1 98.06 41 THR B CA 1
ATOM 2716 C C . THR B 1 41 ? -1.572 26.031 13.383 1 98.06 41 THR B C 1
ATOM 2718 O O . THR B 1 41 ? -0.455 26.219 13.859 1 98.06 41 THR B O 1
ATOM 2721 N N . LEU B 1 42 ? -2.52 25.5 14.031 1 97.44 42 LEU B N 1
ATOM 2722 C CA . LEU B 1 42 ? -2.26 24.688 15.219 1 97.44 42 LEU B CA 1
ATOM 2723 C C . LEU B 1 42 ? -2.564 23.219 14.953 1 97.44 42 LEU B C 1
ATOM 2725 O O . LEU B 1 42 ? -3.723 22.844 14.758 1 97.44 42 LEU B O 1
ATOM 2729 N N . ASN B 1 43 ? -1.579 22.438 14.875 1 94.31 43 ASN B N 1
ATOM 2730 C CA . ASN B 1 43 ? -1.693 20.984 14.711 1 94.31 43 ASN B CA 1
ATOM 2731 C C . ASN B 1 43 ? -1.399 20.25 16.016 1 94.31 43 ASN B C 1
ATOM 2733 O O . ASN B 1 43 ? -0.915 20.844 16.969 1 94.31 43 ASN B O 1
ATOM 2737 N N . TYR B 1 44 ? -1.755 18.953 15.977 1 90.38 44 TYR B N 1
ATOM 2738 C CA . TYR B 1 44 ? -1.489 18.141 17.156 1 90.38 44 TYR B CA 1
ATOM 2739 C C . TYR B 1 44 ? -0.018 18.203 17.547 1 90.38 44 TYR B C 1
ATOM 2741 O O . TYR B 1 44 ? 0.312 18.344 18.719 1 90.38 44 TYR B O 1
ATOM 2749 N N . LYS B 1 45 ? 0.903 18.156 16.656 1 91.06 45 LYS B N 1
ATOM 2750 C CA . LYS B 1 45 ? 2.342 18.234 16.891 1 91.06 45 LYS B CA 1
ATOM 2751 C C . LYS B 1 45 ? 2.734 19.578 17.516 1 91.06 45 LYS B C 1
ATOM 2753 O O . LYS B 1 45 ? 3.631 19.641 18.359 1 91.06 45 LYS B O 1
ATOM 2758 N N . ASP B 1 46 ? 2.145 20.531 17.094 1 95.88 46 ASP B N 1
ATOM 2759 C CA . ASP B 1 46 ? 2.365 21.859 17.688 1 95.88 46 ASP B CA 1
ATOM 2760 C C . ASP B 1 46 ? 2.002 21.875 19.172 1 95.88 46 ASP B C 1
ATOM 2762 O O . ASP B 1 46 ? 2.729 22.438 19.984 1 95.88 46 ASP B O 1
ATOM 2766 N N . GLY B 1 47 ? 0.804 21.281 19.422 1 95.19 47 GLY B N 1
ATOM 2767 C CA . GLY B 1 47 ? 0.405 21.203 20.812 1 95.19 47 GLY B CA 1
ATOM 2768 C C . GLY B 1 47 ? 1.43 20.5 21.688 1 95.19 47 GLY B C 1
ATOM 2769 O O . GLY B 1 47 ? 1.74 20.969 22.781 1 95.19 47 GLY B O 1
ATOM 2770 N N . LEU B 1 48 ? 1.963 19.453 21.172 1 92.88 48 LEU B N 1
ATOM 2771 C CA . LEU B 1 48 ? 2.988 18.703 21.906 1 92.88 48 LEU B CA 1
ATOM 2772 C C . LEU B 1 48 ? 4.223 19.562 22.141 1 92.88 48 LEU B C 1
ATOM 2774 O O . LEU B 1 48 ? 4.777 19.578 23.234 1 92.88 48 LEU B O 1
ATOM 2778 N N . ALA B 1 49 ? 4.637 20.281 21.156 1 94.38 49 ALA B N 1
ATOM 2779 C CA . ALA B 1 49 ? 5.816 21.125 21.25 1 94.38 49 ALA B CA 1
ATOM 2780 C C . ALA B 1 49 ? 5.586 22.266 22.25 1 94.38 49 ALA B C 1
ATOM 2782 O O . ALA B 1 49 ? 6.441 22.547 23.094 1 94.38 49 ALA B O 1
ATOM 2783 N N . LEU B 1 50 ? 4.418 22.859 22.172 1 96.25 50 LEU B N 1
ATOM 2784 C CA . LEU B 1 50 ? 4.094 24.031 22.984 1 96.25 50 LEU B CA 1
ATOM 2785 C C . LEU B 1 50 ? 4 23.656 24.453 1 96.25 50 LEU B C 1
ATOM 2787 O O . LEU B 1 50 ? 4.379 24.438 25.328 1 96.25 50 LEU B O 1
ATOM 2791 N N . THR B 1 51 ? 3.516 22.438 24.703 1 92.94 51 THR B N 1
ATOM 2792 C CA . THR B 1 51 ? 3.234 22.031 26.078 1 92.94 51 THR B CA 1
ATOM 2793 C C . THR B 1 51 ? 4.398 21.219 26.656 1 92.94 51 THR B C 1
ATOM 2795 O O . THR B 1 51 ? 4.48 21.016 27.875 1 92.94 51 THR B O 1
ATOM 2798 N N . GLY B 1 52 ? 5.273 20.672 25.828 1 90.38 52 GLY B N 1
ATOM 2799 C CA . GLY B 1 52 ? 6.395 19.859 26.266 1 90.38 52 GLY B CA 1
ATOM 2800 C C . GLY B 1 52 ? 5.996 18.438 26.609 1 90.38 52 GLY B C 1
ATOM 2801 O O . GLY B 1 52 ? 6.773 17.688 27.203 1 90.38 52 GLY B O 1
ATOM 2802 N N . LYS B 1 53 ? 4.848 18.016 26.328 1 87 53 LYS B N 1
ATOM 2803 C CA . LYS B 1 53 ? 4.34 16.688 26.672 1 87 53 LYS B CA 1
ATOM 2804 C C . LYS B 1 53 ? 5.07 15.602 25.891 1 87 53 LYS B C 1
ATOM 2806 O O . LYS B 1 53 ? 5.066 14.438 26.281 1 87 53 LYS B O 1
ATOM 2811 N N . SER B 1 54 ? 5.641 15.938 24.75 1 85.25 54 SER B N 1
ATOM 2812 C CA . SER B 1 54 ? 6.469 15.055 23.953 1 85.25 54 SER B CA 1
ATOM 2813 C C . SER B 1 54 ? 7.695 15.781 23.406 1 85.25 54 SER B C 1
ATOM 2815 O O . SER B 1 54 ? 7.641 16.984 23.141 1 85.25 54 SER B O 1
ATOM 2817 N N . PRO B 1 55 ? 8.742 14.984 23.281 1 87.62 55 PRO B N 1
ATOM 2818 C CA . PRO B 1 55 ? 9.961 15.609 22.766 1 87.62 55 PRO B CA 1
ATOM 2819 C C . PRO B 1 55 ? 9.922 15.852 21.266 1 87.62 55 PRO B C 1
ATOM 2821 O O . PRO B 1 55 ? 10.672 15.219 20.516 1 87.62 55 PRO B O 1
ATOM 2824 N N . VAL B 1 56 ? 9.25 16.797 20.797 1 89.5 56 VAL B N 1
ATOM 2825 C CA . VAL B 1 56 ? 9.109 17.172 19.391 1 89.5 56 VAL B CA 1
ATOM 2826 C C . VAL B 1 56 ? 10.273 18.078 18.984 1 89.5 56 VAL B C 1
ATOM 2828 O O . VAL B 1 56 ? 10.836 17.906 17.906 1 89.5 56 VAL B O 1
ATOM 2831 N N . VAL B 1 57 ? 10.633 18.969 19.891 1 94 57 VAL B N 1
ATOM 2832 C CA . VAL B 1 57 ? 11.648 19.984 19.609 1 94 57 VAL B CA 1
ATOM 2833 C C . VAL B 1 57 ? 13.039 19.391 19.828 1 94 57 VAL B C 1
ATOM 2835 O O . VAL B 1 57 ? 13.32 18.797 20.875 1 94 57 VAL B O 1
ATOM 2838 N N . ARG B 1 58 ? 13.914 19.641 18.844 1 93.19 58 ARG B N 1
ATOM 2839 C CA . ARG B 1 58 ? 15.211 18.969 18.875 1 93.19 58 ARG B CA 1
ATOM 2840 C C . ARG B 1 58 ? 16.344 19.953 19.109 1 93.19 58 ARG B C 1
ATOM 2842 O O . ARG B 1 58 ? 17.484 19.562 19.375 1 93.19 58 ARG B O 1
ATOM 2849 N N . ARG B 1 59 ? 16.016 21.156 19.016 1 93.44 59 ARG B N 1
ATOM 2850 C CA . ARG B 1 59 ? 17.016 22.203 19.219 1 93.44 59 ARG B CA 1
ATOM 2851 C C . ARG B 1 59 ? 16.406 23.406 19.906 1 93.44 59 ARG B C 1
ATOM 2853 O O . ARG B 1 59 ? 15.258 23.781 19.625 1 93.44 59 ARG B O 1
ATOM 2860 N N . PHE B 1 60 ? 17.281 24.094 20.672 1 94.69 60 PHE B N 1
ATOM 2861 C CA . PHE B 1 60 ? 16.828 25.25 21.422 1 94.69 60 PHE B CA 1
ATOM 2862 C C . PHE B 1 60 ? 17.766 26.438 21.219 1 94.69 60 PHE B C 1
ATOM 2864 O O . PHE B 1 60 ? 18.969 26.25 21.031 1 94.69 60 PHE B O 1
ATOM 2871 N N . PRO B 1 61 ? 17.328 27.656 21.344 1 96.56 61 PRO B N 1
ATOM 2872 C CA . PRO B 1 61 ? 15.898 27.969 21.391 1 96.56 61 PRO B CA 1
ATOM 2873 C C . PRO B 1 61 ? 15.188 27.656 20.078 1 96.56 61 PRO B C 1
ATOM 2875 O O . PRO B 1 61 ? 15.828 27.578 19.031 1 96.56 61 PRO B O 1
ATOM 2878 N N . MET B 1 62 ? 13.844 27.359 20.141 1 98.12 62 MET B N 1
ATOM 2879 C CA . MET B 1 62 ? 13.031 27.047 18.969 1 98.12 62 MET B CA 1
ATOM 2880 C C . MET B 1 62 ? 11.836 28 18.875 1 98.12 62 MET B C 1
ATOM 2882 O O . MET B 1 62 ? 11.266 28.391 19.891 1 98.12 62 MET B O 1
ATOM 2886 N N . ILE B 1 63 ? 11.539 28.484 17.703 1 98.38 63 ILE B N 1
ATOM 2887 C CA . ILE B 1 63 ? 10.211 29.031 17.453 1 98.38 63 ILE B CA 1
ATOM 2888 C C . ILE B 1 63 ? 9.258 27.906 17.062 1 98.38 63 ILE B C 1
ATOM 2890 O O . ILE B 1 63 ? 9.523 27.141 16.125 1 98.38 63 ILE B O 1
ATOM 2894 N N . ALA B 1 64 ? 8.125 27.781 17.75 1 97.38 64 ALA B N 1
ATOM 2895 C CA . ALA B 1 64 ? 7.145 26.734 17.469 1 97.38 64 ALA B CA 1
ATOM 2896 C C . ALA B 1 64 ? 6.363 27.047 16.203 1 97.38 64 ALA B C 1
ATOM 2898 O O . ALA B 1 64 ? 6.539 28.109 15.594 1 97.38 64 ALA B O 1
ATOM 2899 N N . GLY B 1 65 ? 5.562 26.078 15.75 1 97.69 65 GLY B N 1
ATOM 2900 C CA . GLY B 1 65 ? 4.723 26.219 14.57 1 97.69 65 GLY B CA 1
ATOM 2901 C C . GLY B 1 65 ? 5.301 25.547 13.344 1 97.69 65 GLY B C 1
ATOM 2902 O O . GLY B 1 65 ? 6.398 25.875 12.891 1 97.69 65 GLY B O 1
ATOM 2903 N N . ILE B 1 66 ? 4.539 24.719 12.656 1 96.69 66 ILE B N 1
ATOM 2904 C CA . ILE B 1 66 ? 5.152 23.859 11.648 1 96.69 66 ILE B CA 1
ATOM 2905 C C . ILE B 1 66 ? 4.75 24.312 10.25 1 96.69 66 ILE B C 1
ATOM 2907 O O . ILE B 1 66 ? 5.25 23.797 9.25 1 96.69 66 ILE B O 1
ATOM 2911 N N . ASP B 1 67 ? 3.848 25.188 10.039 1 96.5 67 ASP B N 1
ATOM 2912 C CA . ASP B 1 67 ? 3.531 25.656 8.695 1 96.5 67 ASP B CA 1
ATOM 2913 C C . ASP B 1 67 ? 3.023 27.109 8.719 1 96.5 67 ASP B C 1
ATOM 2915 O O . ASP B 1 67 ? 2.635 27.609 9.773 1 96.5 67 ASP B O 1
ATOM 2919 N N . PHE B 1 68 ? 3.189 27.812 7.613 1 98.56 68 PHE B N 1
ATOM 2920 C CA . PHE B 1 68 ? 2.764 29.203 7.508 1 98.56 68 PHE B CA 1
ATOM 2921 C C . PHE B 1 68 ? 2.336 29.531 6.082 1 98.56 68 PHE B C 1
ATOM 2923 O O . PHE B 1 68 ? 2.635 28.781 5.152 1 98.56 68 PHE B O 1
ATOM 2930 N N . ALA B 1 69 ? 1.596 30.578 5.977 1 98.81 69 ALA B N 1
ATOM 2931 C CA . ALA B 1 69 ? 1.388 31.328 4.742 1 98.81 69 ALA B CA 1
ATOM 2932 C C . ALA B 1 69 ? 1.729 32.812 4.938 1 98.81 69 ALA B C 1
ATOM 2934 O O . ALA B 1 69 ? 1.48 33.375 6.004 1 98.81 69 ALA B O 1
ATOM 2935 N N . GLY B 1 70 ? 2.318 33.375 3.922 1 98.69 70 GLY B N 1
ATOM 2936 C CA . GLY B 1 70 ? 2.725 34.75 4.043 1 98.69 70 GLY B CA 1
ATOM 2937 C C . GLY B 1 70 ? 3.266 35.344 2.748 1 98.69 70 GLY B C 1
ATOM 2938 O O . GLY B 1 70 ? 2.928 34.875 1.662 1 98.69 70 GLY B O 1
ATOM 2939 N N . THR B 1 71 ? 4.023 36.375 2.963 1 98.75 71 THR B N 1
ATOM 2940 C CA . THR B 1 71 ? 4.555 37.125 1.83 1 98.75 71 THR B CA 1
ATOM 2941 C C . THR B 1 71 ? 6.078 37.219 1.892 1 98.75 71 THR B C 1
ATOM 2943 O O . THR B 1 71 ? 6.648 37.531 2.932 1 98.75 71 THR B O 1
ATOM 2946 N N . VAL B 1 72 ? 6.711 36.906 0.751 1 98.88 72 VAL B N 1
ATOM 2947 C CA . VAL B 1 72 ? 8.164 37 0.682 1 98.88 72 VAL B CA 1
ATOM 2948 C C . VAL B 1 72 ? 8.625 38.438 0.899 1 98.88 72 VAL B C 1
ATOM 2950 O O . VAL B 1 72 ? 8.133 39.344 0.247 1 98.88 72 VAL B O 1
ATOM 2953 N N . GLU B 1 73 ? 9.523 38.562 1.816 1 98.38 73 GLU B N 1
ATOM 2954 C CA . GLU B 1 73 ? 10.133 39.875 2.062 1 98.38 73 GLU B CA 1
ATOM 2955 C C . GLU B 1 73 ? 11.461 40 1.32 1 98.38 73 GLU B C 1
ATOM 2957 O O . GLU B 1 73 ? 11.734 41.062 0.709 1 98.38 73 GLU B O 1
ATOM 2962 N N . THR B 1 74 ? 12.32 39.062 1.444 1 98.31 74 THR B N 1
ATOM 2963 C CA . THR B 1 74 ? 13.594 39 0.741 1 98.31 74 THR B CA 1
ATOM 2964 C C . THR B 1 74 ? 13.867 37.594 0.217 1 98.31 74 THR B C 1
ATOM 2966 O O . THR B 1 74 ? 13.367 36.625 0.77 1 98.31 74 THR B O 1
ATOM 2969 N N . SER B 1 75 ? 14.602 37.5 -0.922 1 98.69 75 SER B N 1
ATOM 2970 C CA . SER B 1 75 ? 14.93 36.219 -1.497 1 98.69 75 SER B CA 1
ATOM 2971 C C . SER B 1 75 ? 16.25 36.25 -2.258 1 98.69 75 SER B C 1
ATOM 2973 O O . SER B 1 75 ? 16.531 37.219 -2.977 1 98.69 75 SER B O 1
ATOM 2975 N N . THR B 1 76 ? 17.078 35.344 -1.99 1 98.5 76 THR B N 1
ATOM 2976 C CA . THR B 1 76 ? 18.219 35.094 -2.861 1 98.5 76 THR B CA 1
ATOM 2977 C C . THR B 1 76 ? 17.984 33.812 -3.697 1 98.5 76 THR B C 1
ATOM 2979 O O . THR B 1 76 ? 18.875 33.406 -4.453 1 98.5 76 THR B O 1
ATOM 2982 N N . ASN B 1 77 ? 16.828 33.219 -3.52 1 98.44 77 ASN B N 1
ATOM 2983 C CA . ASN B 1 77 ? 16.375 32.094 -4.352 1 98.44 77 ASN B CA 1
ATOM 2984 C C . ASN B 1 77 ? 15.758 32.594 -5.656 1 98.44 77 ASN B C 1
ATOM 2986 O O . ASN B 1 77 ? 14.859 33.438 -5.637 1 98.44 77 ASN B O 1
ATOM 2990 N N . PRO B 1 78 ? 16.172 32.062 -6.773 1 98.06 78 PRO B N 1
ATOM 2991 C CA . PRO B 1 78 ? 15.719 32.562 -8.062 1 98.06 78 PRO B CA 1
ATOM 2992 C C . PRO B 1 78 ? 14.227 32.344 -8.297 1 98.06 78 PRO B C 1
ATOM 2994 O O . PRO B 1 78 ? 13.609 33 -9.133 1 98.06 78 PRO B O 1
ATOM 2997 N N . ASN B 1 79 ? 13.633 31.453 -7.594 1 98.12 79 ASN B N 1
ATOM 2998 C CA . ASN B 1 79 ? 12.242 31.094 -7.84 1 98.12 79 ASN B CA 1
ATOM 2999 C C . ASN B 1 79 ? 11.281 32.031 -7.117 1 98.12 79 ASN B C 1
ATOM 3001 O O . ASN B 1 79 ? 10.07 31.984 -7.336 1 98.12 79 ASN B O 1
ATOM 3005 N N . TRP B 1 80 ? 11.789 32.875 -6.258 1 98.75 80 TRP B N 1
ATOM 3006 C CA . TRP B 1 80 ? 10.93 33.719 -5.43 1 98.75 80 TRP B CA 1
ATOM 3007 C C . TRP B 1 80 ? 11.406 35.156 -5.445 1 98.75 80 TRP B C 1
ATOM 3009 O O . TRP B 1 80 ? 12.609 35.438 -5.512 1 98.75 80 TRP B O 1
ATOM 3019 N N . LYS B 1 81 ? 10.5 36.125 -5.324 1 98.62 81 LYS B N 1
ATOM 3020 C CA . LYS B 1 81 ? 10.797 37.531 -5.219 1 98.62 81 LYS B CA 1
ATOM 3021 C C . LYS B 1 81 ? 9.914 38.219 -4.168 1 98.62 81 LYS B C 1
ATOM 3023 O O . LYS B 1 81 ? 8.828 37.719 -3.852 1 98.62 81 LYS B O 1
ATOM 3028 N N . PRO B 1 82 ? 10.367 39.344 -3.656 1 98.75 82 PRO B N 1
ATOM 3029 C CA . PRO B 1 82 ? 9.531 40.062 -2.693 1 98.75 82 PRO B CA 1
ATOM 3030 C C . PRO B 1 82 ? 8.117 40.312 -3.205 1 98.75 82 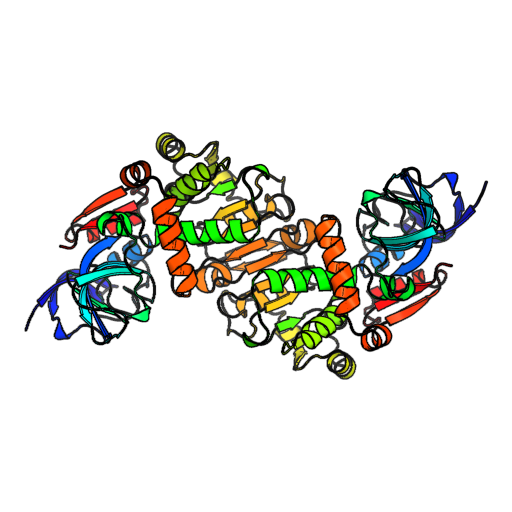PRO B C 1
ATOM 3032 O O . PRO B 1 82 ? 7.934 40.688 -4.367 1 98.75 82 PRO B O 1
ATOM 3035 N N . GLY B 1 83 ? 7.184 40.031 -2.385 1 98.62 83 GLY B N 1
ATOM 3036 C CA . GLY B 1 83 ? 5.793 40.219 -2.771 1 98.62 83 GLY B CA 1
ATOM 3037 C C . GLY B 1 83 ? 5.078 38.906 -3.096 1 98.62 83 GLY B C 1
ATOM 3038 O O . GLY B 1 83 ? 3.846 38.875 -3.084 1 98.62 83 GLY B O 1
ATOM 3039 N N . ASP B 1 84 ? 5.836 37.844 -3.408 1 98.62 84 ASP B N 1
ATOM 3040 C CA . ASP B 1 84 ? 5.23 36.562 -3.697 1 98.62 84 ASP B CA 1
ATOM 3041 C C . ASP B 1 84 ? 4.488 36.031 -2.479 1 98.62 84 ASP B C 1
ATOM 3043 O O . ASP B 1 84 ? 4.977 36.125 -1.351 1 98.62 84 ASP B O 1
ATOM 3047 N N . LYS B 1 85 ? 3.271 35.469 -2.686 1 98.81 85 LYS B N 1
ATOM 3048 C CA . LYS B 1 85 ? 2.516 34.781 -1.648 1 98.81 85 LYS B CA 1
ATOM 3049 C C . LYS B 1 85 ? 2.881 33.281 -1.605 1 98.81 85 LYS B C 1
ATOM 3051 O O . LYS B 1 85 ? 2.854 32.625 -2.633 1 98.81 85 LYS B O 1
ATOM 3056 N N . VAL B 1 86 ? 3.23 32.812 -0.391 1 98.81 86 VAL B N 1
ATOM 3057 C CA . VAL B 1 86 ? 3.818 31.469 -0.327 1 98.81 86 VAL B CA 1
ATOM 3058 C C . VAL B 1 86 ? 3.219 30.688 0.846 1 98.81 86 VAL B C 1
ATOM 3060 O O . VAL B 1 86 ? 2.648 31.297 1.764 1 98.81 86 VAL B O 1
ATOM 3063 N N . ILE B 1 87 ? 3.252 29.406 0.772 1 98.81 87 ILE B N 1
ATOM 3064 C CA . ILE B 1 87 ? 2.904 28.438 1.809 1 98.81 87 ILE B CA 1
ATOM 3065 C C . ILE B 1 87 ? 4.121 27.578 2.139 1 98.81 87 ILE B C 1
ATOM 3067 O O . ILE B 1 87 ? 4.879 27.188 1.243 1 98.81 87 ILE B O 1
ATOM 3071 N N . ALA B 1 88 ? 4.305 27.312 3.387 1 98.25 88 ALA B N 1
ATOM 3072 C CA . ALA B 1 88 ? 5.285 26.297 3.789 1 98.25 88 ALA B CA 1
ATOM 3073 C C . ALA B 1 88 ? 4.703 25.359 4.836 1 98.25 88 ALA B C 1
ATOM 3075 O O . ALA B 1 88 ? 4.035 25.797 5.777 1 98.25 88 ALA B O 1
ATOM 3076 N N . ASN B 1 89 ? 4.832 24.109 4.617 1 96.44 89 ASN B N 1
ATOM 3077 C CA . ASN B 1 89 ? 4.57 23.078 5.617 1 96.44 89 ASN B CA 1
ATOM 3078 C C . ASN B 1 89 ? 5.59 21.953 5.531 1 96.44 89 ASN B C 1
ATOM 3080 O O . ASN B 1 89 ? 6.066 21.625 4.445 1 96.44 89 ASN B O 1
ATOM 3084 N N . GLY B 1 90 ? 5.926 21.344 6.711 1 95 90 GLY B N 1
ATOM 3085 C CA . GLY B 1 90 ? 6.875 20.25 6.75 1 95 90 GLY B CA 1
ATOM 3086 C C . GLY B 1 90 ? 8.305 20.703 6.969 1 95 90 GLY B C 1
ATOM 3087 O O . GLY B 1 90 ? 8.562 21.625 7.758 1 95 90 GLY B O 1
ATOM 3088 N N . TRP B 1 91 ? 9.32 19.938 6.613 1 96.38 91 TRP B N 1
ATOM 3089 C CA . TRP B 1 91 ? 10.75 20.203 6.531 1 96.38 91 TRP B CA 1
ATOM 3090 C C . TRP B 1 91 ? 11.352 20.375 7.922 1 96.38 91 TRP B C 1
ATOM 3092 O O . TRP B 1 91 ? 12.375 21.047 8.086 1 96.38 91 TRP B O 1
ATOM 3102 N N . GLY B 1 92 ? 10.664 20 8.945 1 95.38 92 GLY B N 1
ATOM 3103 C CA . GLY B 1 92 ? 11.18 20.078 10.305 1 95.38 92 GLY B CA 1
ATOM 3104 C C . GLY B 1 92 ? 10.961 21.422 10.961 1 95.38 92 GLY B C 1
ATOM 3105 O O . GLY B 1 92 ? 11.531 21.719 12.016 1 95.38 92 GLY B O 1
ATOM 3106 N N . MET B 1 93 ? 10.148 22.297 10.32 1 96.75 93 MET B N 1
ATOM 3107 C CA . MET B 1 93 ? 9.812 23.562 10.953 1 96.75 93 MET B CA 1
ATOM 3108 C C . MET B 1 93 ? 9.188 23.344 12.32 1 96.75 93 MET B C 1
ATOM 3110 O O . MET B 1 93 ? 8.305 22.5 12.477 1 96.75 93 MET B O 1
ATOM 3114 N N . GLY B 1 94 ? 9.672 24.078 13.281 1 96.62 94 GLY B N 1
ATOM 3115 C CA . GLY B 1 94 ? 9.164 23.938 14.641 1 96.62 94 GLY B CA 1
ATOM 3116 C C . GLY B 1 94 ? 9.789 22.781 15.391 1 96.62 94 GLY B C 1
ATOM 3117 O O . GLY B 1 94 ? 9.469 22.547 16.562 1 96.62 94 GLY B O 1
ATOM 3118 N N . GLU B 1 95 ? 10.648 22.016 14.742 1 95.5 95 GLU B N 1
ATOM 3119 C CA . GLU B 1 95 ? 11.305 20.844 15.336 1 95.5 95 GLU B CA 1
ATOM 3120 C C . GLU B 1 95 ? 12.828 20.969 15.266 1 95.5 95 GLU B C 1
ATOM 3122 O O . GLU B 1 95 ? 13.5 20.984 16.297 1 95.5 95 GLU B O 1
ATOM 3127 N N . THR B 1 96 ? 13.344 21 14.047 1 96.44 96 THR B N 1
ATOM 3128 C CA . THR B 1 96 ? 14.773 21.125 13.812 1 96.44 96 THR B CA 1
ATOM 3129 C C . THR B 1 96 ? 15.109 22.484 13.211 1 96.44 96 THR B C 1
ATOM 3131 O O . THR B 1 96 ? 16.25 22.953 13.305 1 96.44 96 THR B O 1
ATOM 3134 N N . HIS B 1 97 ? 14.219 23.109 12.578 1 97.75 97 HIS B N 1
ATOM 3135 C CA . HIS B 1 97 ? 14.297 24.453 12.039 1 97.75 97 HIS B CA 1
ATOM 3136 C C . HIS B 1 97 ? 13.297 25.391 12.719 1 97.75 97 HIS B C 1
ATOM 3138 O O . HIS B 1 97 ? 12.195 24.969 13.078 1 97.75 97 HIS B O 1
ATOM 3144 N N . LEU B 1 98 ? 13.641 26.625 12.883 1 98.38 98 LEU B N 1
ATOM 3145 C CA . LEU B 1 98 ? 12.727 27.578 13.508 1 98.38 98 LEU B CA 1
ATOM 3146 C C . LEU B 1 98 ? 11.375 27.594 12.797 1 98.38 98 LEU B C 1
ATOM 3148 O O . LEU B 1 98 ? 11.32 27.547 11.562 1 98.38 98 LEU B O 1
ATOM 3152 N N . GLY B 1 99 ? 10.297 27.703 13.57 1 97.81 99 GLY B N 1
ATOM 3153 C CA . GLY B 1 99 ? 8.953 27.531 13.047 1 97.81 99 GLY B CA 1
ATOM 3154 C C . GLY B 1 99 ? 8.281 28.844 12.703 1 97.81 99 GLY B C 1
ATOM 3155 O O . GLY B 1 99 ? 8.953 29.828 12.367 1 97.81 99 GLY B O 1
ATOM 3156 N N . ALA B 1 100 ? 6.922 28.75 12.727 1 96.75 100 ALA B N 1
ATOM 3157 C CA . ALA B 1 100 ? 6.191 29.812 12.039 1 96.75 100 ALA B CA 1
ATOM 3158 C C . ALA B 1 100 ? 5.262 30.547 13 1 96.75 100 ALA B C 1
ATOM 3160 O O . ALA B 1 100 ? 4.461 31.391 12.586 1 96.75 100 ALA B O 1
ATOM 3161 N N . TYR B 1 101 ? 5.289 30.172 14.281 1 98.56 101 TYR B N 1
ATOM 3162 C CA . TYR B 1 101 ? 4.609 31.047 15.234 1 98.56 101 TYR B CA 1
ATOM 3163 C C . TYR B 1 101 ? 5.422 32.312 15.492 1 98.56 101 TYR B C 1
ATOM 3165 O O . TYR B 1 101 ? 5.867 32.562 16.625 1 98.56 101 TYR B O 1
ATOM 3173 N N . ALA B 1 102 ? 5.574 33.094 14.508 1 98.56 102 ALA B N 1
ATOM 3174 C CA . ALA B 1 102 ? 6.422 34.281 14.477 1 98.56 102 ALA B CA 1
ATOM 3175 C C . ALA B 1 102 ? 6.027 35.219 13.328 1 98.56 102 ALA B C 1
ATOM 3177 O O . ALA B 1 102 ? 5.52 34.75 12.305 1 98.56 102 ALA B O 1
ATOM 3178 N N . GLU B 1 103 ? 6.355 36.438 13.484 1 98.56 103 GLU B N 1
ATOM 3179 C CA . GLU B 1 103 ? 6.012 37.406 12.445 1 98.56 103 GLU B CA 1
ATOM 3180 C C . GLU B 1 103 ? 6.895 37.25 11.219 1 98.56 103 GLU B C 1
ATOM 3182 O O . GLU B 1 103 ? 6.551 37.719 10.133 1 98.56 103 GLU B O 1
ATOM 3187 N N . LYS B 1 104 ? 8.047 36.562 11.445 1 98.19 104 LYS B N 1
ATOM 3188 C CA . LYS B 1 104 ? 9 36.344 10.359 1 98.19 104 LYS B CA 1
ATOM 3189 C C . LYS B 1 104 ? 9.516 34.906 10.383 1 98.19 104 LYS B C 1
ATOM 3191 O O . LYS B 1 104 ? 9.703 34.312 11.461 1 98.19 104 LYS B O 1
ATOM 3196 N N . ALA B 1 105 ? 9.781 34.375 9.203 1 98.38 105 ALA B N 1
ATOM 3197 C CA . ALA B 1 105 ? 10.422 33.062 9.039 1 98.38 105 ALA B CA 1
ATOM 3198 C C . ALA B 1 105 ? 11.43 33.094 7.891 1 98.38 105 ALA B C 1
ATOM 3200 O O . ALA B 1 105 ? 11.219 33.75 6.883 1 98.38 105 ALA B O 1
ATOM 3201 N N . ARG B 1 106 ? 12.516 32.469 8.07 1 98.62 106 ARG B N 1
ATOM 3202 C CA . ARG B 1 106 ? 13.523 32.312 7.023 1 98.62 106 ARG B CA 1
ATOM 3203 C C . ARG B 1 106 ? 13.711 30.844 6.68 1 98.62 106 ARG B C 1
ATOM 3205 O O . ARG B 1 106 ? 14.062 30.031 7.543 1 98.62 106 ARG B O 1
ATOM 3212 N N . VAL B 1 107 ? 13.461 30.469 5.398 1 98.62 107 VAL B N 1
ATOM 3213 C CA . VAL B 1 107 ? 13.461 29.062 5 1 98.62 107 VAL B CA 1
ATOM 3214 C C . VAL B 1 107 ? 14.172 28.906 3.652 1 98.62 107 VAL B C 1
ATOM 3216 O O . VAL B 1 107 ? 14.531 29.906 3.018 1 98.62 107 VAL B O 1
ATOM 3219 N N . LYS B 1 108 ? 14.453 27.625 3.322 1 98.44 108 LYS B N 1
ATOM 3220 C CA . LYS B 1 108 ? 14.891 27.344 1.958 1 98.44 108 LYS B CA 1
ATOM 3221 C C . LYS B 1 108 ? 13.742 27.531 0.965 1 98.44 108 LYS B C 1
ATOM 3223 O O . LYS B 1 108 ? 12.617 27.109 1.213 1 98.44 108 LYS B O 1
ATOM 3228 N N . GLY B 1 109 ? 14.078 28.156 -0.166 1 98.62 109 GLY B N 1
ATOM 3229 C CA . GLY B 1 109 ? 13.07 28.391 -1.183 1 98.62 109 GLY B CA 1
ATOM 3230 C C . GLY B 1 109 ? 12.414 27.125 -1.693 1 98.62 109 GLY B C 1
ATOM 3231 O O . GLY B 1 109 ? 11.234 27.141 -2.062 1 98.62 109 GLY B O 1
ATOM 3232 N N . ASP B 1 110 ? 13.102 26.031 -1.631 1 97.75 110 ASP B N 1
ATOM 3233 C CA . ASP B 1 110 ? 12.609 24.75 -2.137 1 97.75 110 ASP B CA 1
ATOM 3234 C C . ASP B 1 110 ? 11.508 24.203 -1.242 1 97.75 110 ASP B C 1
ATOM 3236 O O . ASP B 1 110 ? 10.797 23.266 -1.628 1 97.75 110 ASP B O 1
ATOM 3240 N N . TRP B 1 111 ? 11.344 24.766 -0.075 1 98.06 111 TRP B N 1
ATOM 3241 C CA . TRP B 1 111 ? 10.305 24.312 0.846 1 98.06 111 TRP B CA 1
ATOM 3242 C C . TRP B 1 111 ? 8.969 24.969 0.515 1 98.06 111 TRP B C 1
ATOM 3244 O O . TRP B 1 111 ? 7.918 24.531 0.997 1 98.06 111 TRP B O 1
ATOM 3254 N N . LEU B 1 112 ? 9.016 26.016 -0.299 1 98.56 112 LEU B N 1
ATOM 3255 C CA . LEU B 1 112 ? 7.848 26.875 -0.496 1 98.56 112 LEU B CA 1
ATOM 3256 C C . LEU B 1 112 ? 7.02 26.391 -1.682 1 98.56 112 LEU B C 1
ATOM 3258 O O . LEU B 1 112 ? 7.562 25.844 -2.643 1 98.56 112 LEU B O 1
ATOM 3262 N N . VAL B 1 113 ? 5.727 26.547 -1.538 1 98.56 113 VAL B N 1
ATOM 3263 C CA . VAL B 1 113 ? 4.797 26.469 -2.66 1 98.56 113 VAL B CA 1
ATOM 3264 C C . VAL B 1 113 ? 4.078 27.797 -2.834 1 98.56 113 VAL B C 1
ATOM 3266 O O . VAL B 1 113 ? 3.846 28.516 -1.858 1 98.56 113 VAL B O 1
ATOM 3269 N N . ARG B 1 114 ? 3.803 28.109 -4.07 1 98.56 114 ARG B N 1
ATOM 3270 C CA . ARG B 1 114 ? 3.059 29.344 -4.336 1 98.56 114 ARG B CA 1
ATOM 3271 C C . ARG B 1 114 ? 1.62 29.234 -3.844 1 98.56 114 ARG B C 1
ATOM 3273 O O . ARG B 1 114 ? 0.976 28.203 -4.027 1 98.56 114 ARG B O 1
ATOM 3280 N N . LEU B 1 115 ? 1.181 30.25 -3.184 1 98.62 115 LEU B N 1
ATOM 3281 C CA . LEU B 1 115 ? -0.232 30.297 -2.822 1 98.62 115 LEU B CA 1
ATOM 3282 C C . LEU B 1 115 ? -1.114 30.172 -4.059 1 98.62 115 LEU B C 1
ATOM 3284 O O . LEU B 1 115 ? -0.983 30.969 -5 1 98.62 115 LEU B O 1
ATOM 3288 N N . PRO B 1 116 ? -1.974 29.141 -4.07 1 97.62 116 PRO B N 1
ATOM 3289 C CA . PRO B 1 116 ? -2.818 29 -5.258 1 97.62 116 PRO B CA 1
ATOM 3290 C C . PRO B 1 116 ? -3.678 30.234 -5.531 1 97.62 116 PRO B C 1
ATOM 3292 O O . PRO B 1 116 ? -4.098 30.906 -4.594 1 97.62 116 PRO B O 1
ATOM 3295 N N . GLU B 1 117 ? -3.967 30.406 -6.828 1 93.81 117 GLU B N 1
ATOM 3296 C CA . GLU B 1 117 ? -4.805 31.531 -7.211 1 93.81 117 GLU B CA 1
ATOM 3297 C C . GLU B 1 117 ? -6.184 31.453 -6.562 1 93.81 117 GLU B C 1
ATOM 3299 O O . GLU B 1 117 ? -6.785 30.375 -6.516 1 93.81 117 GLU B O 1
ATOM 3304 N N . GLY B 1 118 ? -6.586 32.531 -6.043 1 92.25 118 GLY B N 1
ATOM 3305 C CA . GLY B 1 118 ? -7.922 32.594 -5.473 1 92.25 118 GLY B CA 1
ATOM 3306 C C . GLY B 1 118 ? -7.969 32.188 -4.016 1 92.25 118 GLY B C 1
ATOM 3307 O O . GLY B 1 118 ? -8.984 32.344 -3.344 1 92.25 118 GLY B O 1
ATOM 3308 N N . MET B 1 119 ? -6.934 31.656 -3.506 1 96.94 119 MET B N 1
ATOM 3309 C CA . MET B 1 119 ? -6.871 31.234 -2.111 1 96.94 119 MET B CA 1
ATOM 3310 C C . MET B 1 119 ? -6.195 32.281 -1.245 1 96.94 119 MET B C 1
ATOM 3312 O O . MET B 1 119 ? -5.152 32.844 -1.619 1 96.94 119 MET B O 1
ATOM 3316 N N . THR B 1 120 ? -6.828 32.625 -0.122 1 97.81 120 THR B N 1
ATOM 3317 C CA . THR B 1 120 ? -6.211 33.562 0.806 1 97.81 120 THR B CA 1
ATOM 3318 C C . THR B 1 120 ? -5.211 32.844 1.713 1 97.81 120 THR B C 1
ATOM 3320 O O . THR B 1 120 ? -5.281 31.625 1.882 1 97.81 120 THR B O 1
ATOM 3323 N N . ALA B 1 121 ? -4.328 33.594 2.242 1 98.25 121 ALA B N 1
ATOM 3324 C CA . ALA B 1 121 ? -3.385 33.031 3.207 1 98.25 121 ALA B CA 1
ATOM 3325 C C . ALA B 1 121 ? -4.113 32.375 4.379 1 98.25 121 ALA B C 1
ATOM 3327 O O . ALA B 1 121 ? -3.697 31.328 4.875 1 98.25 121 ALA B O 1
ATOM 3328 N N . ARG B 1 122 ? -5.16 33.031 4.82 1 98.31 122 ARG B N 1
ATOM 3329 C CA . ARG B 1 122 ? -5.953 32.469 5.914 1 98.31 122 ARG B CA 1
ATOM 3330 C C . ARG B 1 122 ? -6.547 31.125 5.535 1 98.31 122 ARG B C 1
ATOM 3332 O O . ARG B 1 122 ? -6.504 30.172 6.324 1 98.31 122 ARG B O 1
ATOM 3339 N N . GLN B 1 123 ? -7.133 31.047 4.352 1 98.44 123 GLN B N 1
ATOM 3340 C CA . GLN B 1 123 ? -7.699 29.781 3.871 1 98.44 123 GLN B CA 1
ATOM 3341 C C . GLN B 1 123 ? -6.633 28.703 3.789 1 98.44 123 GLN B C 1
ATOM 3343 O O . GLN B 1 123 ? -6.875 27.547 4.176 1 98.44 123 GLN B O 1
ATOM 3348 N N . ALA B 1 124 ? -5.441 29.062 3.254 1 98.62 124 ALA B N 1
ATOM 3349 C CA . ALA B 1 124 ? -4.344 28.109 3.141 1 98.62 124 ALA B CA 1
ATOM 3350 C C . ALA B 1 124 ? -3.979 27.531 4.504 1 98.62 124 ALA B C 1
ATOM 3352 O O . ALA B 1 124 ? -3.752 26.328 4.633 1 98.62 124 ALA B O 1
ATOM 3353 N N . MET B 1 125 ? -3.979 28.328 5.492 1 98.5 125 MET B N 1
ATOM 3354 C CA . MET B 1 125 ? -3.576 27.844 6.812 1 98.5 125 MET B CA 1
ATOM 3355 C C . MET B 1 125 ? -4.75 27.188 7.531 1 98.5 125 MET B C 1
ATOM 3357 O O . MET B 1 125 ? -4.551 26.359 8.422 1 98.5 125 MET B O 1
ATOM 3361 N N . ALA B 1 126 ? -6 27.594 7.125 1 98.38 126 ALA B N 1
ATOM 3362 C CA . ALA B 1 126 ? -7.137 26.797 7.594 1 98.38 126 ALA B CA 1
ATOM 3363 C C . ALA B 1 126 ? -7.031 25.359 7.109 1 98.38 126 ALA B C 1
ATOM 3365 O O . ALA B 1 126 ? -7.484 24.438 7.793 1 98.38 126 ALA B O 1
ATOM 3366 N N . ILE B 1 127 ? -6.523 25.172 5.938 1 98.38 127 ILE B N 1
ATOM 3367 C CA . ILE B 1 127 ? -6.211 23.844 5.43 1 98.38 127 ILE B CA 1
ATOM 3368 C C . ILE B 1 127 ? -4.992 23.281 6.16 1 98.38 127 ILE B C 1
ATOM 3370 O O . ILE B 1 127 ? -5.059 22.219 6.762 1 98.38 127 ILE B O 1
ATOM 3374 N N . GLY B 1 128 ? -3.85 24.047 6.109 1 97.88 128 GLY B N 1
ATOM 3375 C CA . GLY B 1 128 ? -2.615 23.719 6.805 1 97.88 128 GLY B CA 1
ATOM 3376 C C . GLY B 1 128 ? -2.094 22.328 6.461 1 97.88 128 GLY B C 1
ATOM 3377 O O . GLY B 1 128 ? -2.432 21.781 5.41 1 97.88 128 GLY B O 1
ATOM 3378 N N . THR B 1 129 ? -1.22 21.828 7.305 1 97.94 129 THR B N 1
ATOM 3379 C CA . THR B 1 129 ? -0.607 20.516 7.133 1 97.94 129 THR B CA 1
ATOM 3380 C C . THR B 1 129 ? -1.665 19.422 7.172 1 97.94 129 THR B C 1
ATOM 3382 O O . THR B 1 129 ? -1.613 18.469 6.383 1 97.94 129 THR B O 1
ATOM 3385 N N . ALA B 1 130 ? -2.664 19.578 8.039 1 97.69 130 ALA B N 1
ATOM 3386 C CA . ALA B 1 130 ? -3.682 18.547 8.203 1 97.69 130 ALA B CA 1
ATOM 3387 C C . ALA B 1 130 ? -4.484 18.359 6.922 1 97.69 130 ALA B C 1
ATOM 3389 O O . ALA B 1 130 ? -4.602 17.234 6.414 1 97.69 130 ALA B O 1
ATOM 3390 N N . GLY B 1 131 ? -5.027 19.469 6.41 1 98.44 131 GLY B N 1
ATOM 3391 C CA . GLY B 1 131 ? -5.785 19.391 5.172 1 98.44 131 GLY B CA 1
ATOM 3392 C C . GLY B 1 131 ? -4.941 18.953 3.988 1 98.44 131 GLY B C 1
ATOM 3393 O O . GLY B 1 131 ? -5.406 18.188 3.139 1 98.44 131 GLY B O 1
ATOM 3394 N N . TYR B 1 132 ? -3.76 19.484 3.92 1 98.62 132 TYR B N 1
ATOM 3395 C CA . TYR B 1 132 ? -2.785 19.062 2.916 1 98.62 132 TYR B CA 1
ATOM 3396 C C . TYR B 1 132 ? -2.541 17.562 2.979 1 98.62 132 TYR B C 1
ATOM 3398 O O . TYR B 1 132 ? -2.525 16.891 1.947 1 98.62 132 TYR B O 1
ATOM 3406 N N . THR B 1 133 ? -2.406 16.984 4.172 1 98.69 133 THR B N 1
ATOM 3407 C CA . THR B 1 133 ? -2.221 15.555 4.383 1 98.69 133 THR B CA 1
ATOM 3408 C C . THR B 1 133 ? -3.451 14.773 3.924 1 98.69 133 THR B C 1
ATOM 3410 O O . THR B 1 133 ? -3.328 13.719 3.297 1 98.69 133 THR B O 1
ATOM 3413 N N . ALA B 1 134 ? -4.621 15.289 4.211 1 98.88 134 ALA B N 1
ATOM 3414 C CA . ALA B 1 134 ? -5.863 14.68 3.732 1 98.88 134 ALA B CA 1
ATOM 3415 C C . ALA B 1 134 ? -5.883 14.602 2.209 1 98.88 134 ALA B C 1
ATOM 3417 O O . ALA B 1 134 ? -6.262 13.578 1.642 1 98.88 134 ALA B O 1
ATOM 3418 N N . MET B 1 135 ? -5.473 15.664 1.574 1 98.88 135 MET B N 1
ATOM 3419 C CA . MET B 1 135 ? -5.48 15.68 0.115 1 98.88 135 MET B CA 1
ATOM 3420 C C . MET B 1 135 ? -4.484 14.672 -0.448 1 98.88 135 MET B C 1
ATOM 3422 O O . MET B 1 135 ? -4.777 13.984 -1.429 1 98.88 135 MET B O 1
ATOM 3426 N N . LEU B 1 136 ? -3.301 14.641 0.17 1 98.88 136 LEU B N 1
ATOM 3427 C CA . LEU B 1 136 ? -2.34 13.625 -0.256 1 98.88 136 LEU B CA 1
ATOM 3428 C C . LEU B 1 136 ? -2.941 12.227 -0.147 1 98.88 136 LEU B C 1
ATOM 3430 O O . LEU B 1 136 ? -2.713 11.383 -1.014 1 98.88 136 LEU B O 1
ATOM 3434 N N . SER B 1 137 ? -3.709 11.953 0.916 1 98.94 137 SER B N 1
ATOM 3435 C CA . SER B 1 137 ? -4.375 10.672 1.103 1 98.94 137 SER B CA 1
ATOM 3436 C C . SER B 1 137 ? -5.395 10.406 -0.001 1 98.94 137 SER B C 1
ATOM 3438 O O . SER B 1 137 ? -5.445 9.312 -0.563 1 98.94 137 SER B O 1
ATOM 3440 N N . VAL B 1 138 ? -6.164 11.422 -0.306 1 98.88 138 VAL B N 1
ATOM 3441 C CA . VAL B 1 138 ? -7.184 11.305 -1.343 1 98.88 138 VAL B CA 1
ATOM 3442 C C . VAL B 1 138 ? -6.52 11.031 -2.691 1 98.88 138 VAL B C 1
ATOM 3444 O O . VAL B 1 138 ? -6.957 10.164 -3.445 1 98.88 138 VAL B O 1
ATOM 3447 N N . LEU B 1 139 ? -5.465 11.766 -2.992 1 98.75 139 LEU B N 1
ATOM 3448 C CA . LEU B 1 139 ? -4.73 11.562 -4.238 1 98.75 139 LEU B CA 1
ATOM 3449 C C . LEU B 1 139 ? -4.191 10.141 -4.324 1 98.75 139 LEU B C 1
ATOM 3451 O O . LEU B 1 139 ? -4.219 9.523 -5.391 1 98.75 139 LEU B O 1
ATOM 3455 N N . ALA B 1 140 ? -3.686 9.625 -3.234 1 98.75 140 ALA B N 1
ATOM 3456 C CA . ALA B 1 140 ? -3.164 8.266 -3.213 1 98.75 140 ALA B CA 1
ATOM 3457 C C . ALA B 1 140 ? -4.262 7.254 -3.533 1 98.75 140 ALA B C 1
ATOM 3459 O O . ALA B 1 140 ? -4.039 6.301 -4.289 1 98.75 140 ALA B O 1
ATOM 3460 N N . LEU B 1 141 ? -5.434 7.43 -2.959 1 98.81 141 LEU B N 1
ATOM 3461 C CA . LEU B 1 141 ? -6.559 6.539 -3.215 1 98.81 141 LEU B CA 1
ATOM 3462 C C . LEU B 1 141 ? -7 6.625 -4.672 1 98.81 141 LEU B C 1
ATOM 3464 O O . LEU B 1 141 ? -7.289 5.602 -5.297 1 98.81 141 LEU B O 1
ATOM 3468 N N . GLU B 1 142 ? -7.035 7.84 -5.219 1 98.44 142 GLU B N 1
ATOM 3469 C CA . GLU B 1 142 ? -7.379 8.023 -6.625 1 98.44 142 GLU B CA 1
ATOM 3470 C C . GLU B 1 142 ? -6.359 7.34 -7.535 1 98.44 142 GLU B C 1
ATOM 3472 O O . GLU B 1 142 ? -6.734 6.68 -8.508 1 98.44 142 GLU B O 1
ATOM 3477 N N . ASN B 1 143 ? -5.117 7.578 -7.25 1 97.75 143 ASN B N 1
ATOM 3478 C CA . ASN B 1 143 ? -4.055 6.973 -8.047 1 97.75 143 ASN B CA 1
ATOM 3479 C C . ASN B 1 143 ? -4.129 5.449 -8 1 97.75 143 ASN B C 1
ATOM 3481 O O . ASN B 1 143 ? -3.77 4.777 -8.977 1 97.75 143 ASN B O 1
ATOM 3485 N N . HIS B 1 144 ? -4.602 4.875 -6.887 1 97.69 144 HIS B N 1
ATOM 3486 C CA . HIS B 1 144 ? -4.793 3.434 -6.758 1 97.69 144 HIS B CA 1
ATOM 3487 C C . HIS B 1 144 ? -5.926 2.947 -7.656 1 97.69 144 HIS B C 1
ATOM 3489 O O . HIS B 1 144 ? -6.004 1.76 -7.977 1 97.69 144 HIS B O 1
ATOM 3495 N N . GLY B 1 145 ? -6.848 3.855 -8.023 1 97.12 145 GLY B N 1
ATOM 3496 C CA . GLY B 1 145 ? -7.906 3.518 -8.961 1 97.12 145 GLY B CA 1
ATOM 3497 C C . GLY B 1 145 ? -9.273 3.449 -8.312 1 97.12 145 GLY B C 1
ATOM 3498 O O . GLY B 1 145 ? -10.242 3 -8.938 1 97.12 145 GLY B O 1
ATOM 3499 N N . LEU B 1 146 ? -9.391 3.842 -7.086 1 97.94 146 LEU B N 1
ATOM 3500 C CA . LEU B 1 146 ? -10.68 3.803 -6.402 1 97.94 146 LEU B CA 1
ATOM 3501 C C . LEU B 1 146 ? -11.641 4.824 -7.004 1 97.94 146 LEU B C 1
ATOM 3503 O O . LEU B 1 146 ? -11.242 5.941 -7.328 1 97.94 146 LEU B O 1
ATOM 3507 N N . LYS B 1 147 ? -12.875 4.367 -7.109 1 98.06 147 LYS B N 1
ATOM 3508 C CA . LYS B 1 147 ? -13.961 5.219 -7.586 1 98.06 147 LYS B CA 1
ATOM 3509 C C . LYS B 1 147 ? -15.172 5.137 -6.668 1 98.06 147 LYS B C 1
ATOM 3511 O O . LYS B 1 147 ? -15.414 4.102 -6.039 1 98.06 147 LYS B O 1
ATOM 3516 N N . PRO B 1 148 ? -15.945 6.297 -6.613 1 98.19 148 PRO B N 1
ATOM 3517 C CA . PRO B 1 148 ? -17.141 6.285 -5.758 1 98.19 148 PRO B CA 1
ATOM 3518 C C . PRO B 1 148 ? -18.062 5.105 -6.047 1 98.19 148 PRO B C 1
ATOM 3520 O O . PRO B 1 148 ? -18.656 4.535 -5.125 1 98.19 148 PRO B O 1
ATOM 3523 N N . ALA B 1 149 ? -18.141 4.684 -7.281 1 98.06 149 ALA B N 1
ATOM 3524 C CA . ALA B 1 149 ? -19.031 3.604 -7.688 1 98.06 149 ALA B CA 1
ATOM 3525 C C . ALA B 1 149 ? -18.578 2.266 -7.113 1 98.06 149 ALA B C 1
ATOM 3527 O O . ALA B 1 149 ? -19.344 1.304 -7.074 1 98.06 149 ALA B O 1
ATOM 3528 N N . ASP B 1 150 ? -17.344 2.209 -6.633 1 97.88 150 ASP B N 1
ATOM 3529 C CA . ASP B 1 150 ? -16.797 0.962 -6.109 1 97.88 150 ASP B CA 1
ATOM 3530 C C . ASP B 1 150 ? -17.375 0.648 -4.73 1 97.88 150 ASP B C 1
ATOM 3532 O O . ASP B 1 150 ? -17.359 -0.502 -4.285 1 97.88 150 ASP B O 1
ATOM 3536 N N . GLY B 1 151 ? -17.797 1.674 -3.943 1 98.44 151 GLY B N 1
ATOM 3537 C CA . GLY B 1 151 ? -18.344 1.45 -2.613 1 98.44 151 GLY B CA 1
ATOM 3538 C C . GLY B 1 151 ? -17.969 2.543 -1.626 1 98.44 151 GLY B C 1
ATOM 3539 O O . GLY B 1 151 ? -17.375 3.553 -2.006 1 98.44 151 GLY B O 1
ATOM 3540 N N . PRO B 1 152 ? -18.312 2.375 -0.351 1 98.88 152 PRO B N 1
ATOM 3541 C CA . PRO B 1 152 ? -18.047 3.381 0.68 1 98.88 152 PRO B CA 1
ATOM 3542 C C . PRO B 1 152 ? -16.562 3.471 1.054 1 98.88 152 PRO B C 1
ATOM 3544 O O . PRO B 1 152 ? -15.805 2.545 0.778 1 98.88 152 PRO B O 1
ATOM 3547 N N . VAL B 1 153 ? -16.219 4.602 1.62 1 98.94 153 VAL B N 1
ATOM 3548 C CA . VAL B 1 153 ? -14.891 4.805 2.189 1 98.94 153 VAL B CA 1
ATOM 3549 C C . VAL B 1 153 ? -15.016 5.156 3.67 1 98.94 153 VAL B C 1
ATOM 3551 O O . VAL B 1 153 ? -16.031 5.699 4.105 1 98.94 153 VAL B O 1
ATOM 3554 N N . ILE B 1 154 ? -13.984 4.84 4.434 1 98.94 154 ILE B N 1
ATOM 3555 C CA . ILE B 1 154 ? -13.977 5.062 5.875 1 98.94 154 ILE B CA 1
ATOM 3556 C C . ILE B 1 154 ? -12.922 6.105 6.227 1 98.94 154 ILE B C 1
ATOM 3558 O O . ILE B 1 154 ? -11.844 6.133 5.629 1 98.94 154 ILE B O 1
ATOM 3562 N N . VAL B 1 155 ? -13.219 7.012 7.086 1 98.94 155 VAL B N 1
ATOM 3563 C CA . VAL B 1 155 ? -12.289 8.008 7.621 1 98.94 155 VAL B CA 1
ATOM 3564 C C . VAL B 1 155 ? -12.227 7.891 9.141 1 98.94 155 VAL B C 1
ATOM 3566 O O . VAL B 1 155 ? -13.234 8.055 9.828 1 98.94 155 VAL B O 1
ATOM 3569 N N . THR B 1 156 ? -11.039 7.582 9.648 1 98.56 156 THR B N 1
ATOM 3570 C CA . THR B 1 156 ? -10.859 7.543 11.094 1 98.56 156 THR B CA 1
ATOM 3571 C C . THR B 1 156 ? -10.352 8.883 11.617 1 98.56 156 THR B C 1
ATOM 3573 O O . THR B 1 156 ? -9.953 9.75 10.828 1 98.56 156 THR B O 1
ATOM 3576 N N . GLY B 1 157 ? -10.375 9.047 13 1 95.94 157 GLY B N 1
ATOM 3577 C CA . GLY B 1 157 ? -10.07 10.383 13.484 1 95.94 157 GLY B CA 1
ATOM 3578 C C . GLY B 1 157 ? -10.906 11.461 12.828 1 95.94 157 GLY B C 1
ATOM 3579 O O . GLY B 1 157 ? -10.398 12.539 12.5 1 95.94 157 GLY B O 1
ATOM 3580 N N . ALA B 1 158 ? -12.133 11.188 12.711 1 97.38 158 ALA B N 1
ATOM 3581 C CA . ALA B 1 158 ? -13 11.906 11.773 1 97.38 158 ALA B CA 1
ATOM 3582 C C . ALA B 1 158 ? -13.18 13.359 12.195 1 97.38 158 ALA B C 1
ATOM 3584 O O . ALA B 1 158 ? -13.336 14.242 11.352 1 97.38 158 ALA B O 1
ATOM 3585 N N . ALA B 1 159 ? -13.164 13.625 13.469 1 95.56 159 ALA B N 1
ATOM 3586 C CA . ALA B 1 159 ? -13.477 14.969 13.945 1 95.56 159 ALA B CA 1
ATOM 3587 C C . ALA B 1 159 ? -12.211 15.828 14.023 1 95.56 159 ALA B C 1
ATOM 3589 O O . ALA B 1 159 ? -12.281 17.016 14.352 1 95.56 159 ALA B O 1
ATOM 3590 N N . GLY B 1 160 ? -11.07 15.242 13.781 1 95.06 160 GLY B N 1
ATOM 3591 C CA . GLY B 1 160 ? -9.82 15.984 13.797 1 95.06 160 GLY B CA 1
ATOM 3592 C C . GLY B 1 160 ? -9.57 16.766 12.523 1 95.06 160 GLY B C 1
ATOM 3593 O O . GLY B 1 160 ? -10.453 16.844 11.664 1 95.06 160 GLY B O 1
ATOM 3594 N N . GLY B 1 161 ? -8.445 17.375 12.461 1 96.31 161 GLY B N 1
ATOM 3595 C CA . GLY B 1 161 ? -8.102 18.203 11.32 1 96.31 161 GLY B CA 1
ATOM 3596 C C . GLY B 1 161 ? -8.039 17.422 10.016 1 96.31 161 GLY B C 1
ATOM 3597 O O . GLY B 1 161 ? -8.688 17.797 9.039 1 96.31 161 GLY B O 1
ATOM 3598 N N . VAL B 1 162 ? -7.289 16.312 9.992 1 97.88 162 VAL B N 1
ATOM 3599 C CA . VAL B 1 162 ? -7.172 15.492 8.781 1 97.88 162 VAL B CA 1
ATOM 3600 C C . VAL B 1 162 ? -8.531 14.898 8.422 1 97.88 162 VAL B C 1
ATOM 3602 O O . VAL B 1 162 ? -8.969 14.992 7.273 1 97.88 162 VAL B O 1
ATOM 3605 N N . GLY B 1 163 ? -9.18 14.344 9.438 1 98.12 163 GLY B N 1
ATOM 3606 C CA . GLY B 1 163 ? -10.453 13.68 9.211 1 98.12 163 GLY B CA 1
ATOM 3607 C C . GLY B 1 163 ? -11.516 14.609 8.656 1 98.12 163 GLY B C 1
ATOM 3608 O O . GLY B 1 163 ? -12.227 14.25 7.711 1 98.12 163 GLY B O 1
ATOM 3609 N N . SER B 1 164 ? -11.641 15.82 9.219 1 98.44 164 SER B N 1
ATOM 3610 C CA . SER B 1 164 ? -12.656 16.766 8.781 1 98.44 164 SER B CA 1
ATOM 3611 C C . SER B 1 164 ? -12.469 17.141 7.309 1 98.44 164 SER B C 1
ATOM 3613 O O . SER B 1 164 ? -13.422 17.094 6.527 1 98.44 164 SER B O 1
ATOM 3615 N N . VAL B 1 165 ? -11.242 17.391 6.93 1 98.69 165 VAL B N 1
ATOM 3616 C CA . VAL B 1 165 ? -10.977 17.781 5.551 1 98.69 165 VAL B CA 1
ATOM 3617 C C . VAL B 1 165 ? -11.148 16.578 4.629 1 98.69 165 VAL B C 1
ATOM 3619 O O . VAL B 1 165 ? -11.695 16.703 3.531 1 98.69 165 VAL B O 1
ATOM 3622 N N . ALA B 1 166 ? -10.727 15.406 5.059 1 98.88 166 ALA B N 1
ATOM 3623 C CA . ALA B 1 166 ? -10.875 14.195 4.258 1 98.88 166 ALA B CA 1
ATOM 3624 C C . ALA B 1 166 ? -12.344 13.914 3.963 1 98.88 166 ALA B C 1
ATOM 3626 O O . ALA B 1 166 ? -12.703 13.578 2.83 1 98.88 166 ALA B O 1
ATOM 3627 N N . ILE B 1 167 ? -13.195 14.039 4.992 1 98.88 167 ILE B N 1
ATOM 3628 C CA . ILE B 1 167 ? -14.625 13.805 4.812 1 98.88 167 ILE B CA 1
ATOM 3629 C C . ILE B 1 167 ? -15.18 14.773 3.77 1 98.88 167 ILE B C 1
ATOM 3631 O O . ILE B 1 167 ? -15.898 14.359 2.85 1 98.88 167 ILE B O 1
ATOM 3635 N N . ALA B 1 168 ? -14.836 16 3.904 1 98.88 168 ALA B N 1
ATOM 3636 C CA . ALA B 1 168 ? -15.336 17.016 2.982 1 98.88 168 ALA B CA 1
ATOM 3637 C C . ALA B 1 168 ? -14.898 16.734 1.552 1 98.88 168 ALA B C 1
ATOM 3639 O O . ALA B 1 168 ? -15.703 16.797 0.62 1 98.88 168 ALA B O 1
ATOM 3640 N N . LEU B 1 169 ? -13.625 16.406 1.336 1 98.81 169 LEU B N 1
ATOM 3641 C CA . LEU B 1 169 ? -13.086 16.125 0.012 1 98.81 169 LEU B CA 1
ATOM 3642 C C . LEU B 1 169 ? -13.742 14.891 -0.596 1 98.81 169 LEU B C 1
ATOM 3644 O O . LEU B 1 169 ? -14.188 14.922 -1.744 1 98.81 169 LEU B O 1
ATOM 3648 N N . LEU B 1 170 ? -13.789 13.781 0.171 1 98.88 170 LEU B N 1
ATOM 3649 C CA . LEU B 1 170 ? -14.297 12.508 -0.327 1 98.88 170 LEU B CA 1
ATOM 3650 C C . LEU B 1 170 ? -15.789 12.609 -0.64 1 98.88 170 LEU B C 1
ATOM 3652 O O . LEU B 1 170 ? -16.25 12.055 -1.639 1 98.88 170 LEU B O 1
ATOM 3656 N N . SER B 1 171 ? -16.5 13.328 0.242 1 98.75 171 SER B N 1
ATOM 3657 C CA . SER B 1 171 ? -17.906 13.547 -0.029 1 98.75 171 SER B CA 1
ATOM 3658 C C . SER B 1 171 ? -18.109 14.336 -1.321 1 98.75 171 SER B C 1
ATOM 3660 O O . SER B 1 171 ? -18.969 13.984 -2.141 1 98.75 171 SER B O 1
ATOM 3662 N N . LYS B 1 172 ? -17.375 15.383 -1.51 1 98.31 172 LYS B N 1
ATOM 3663 C CA . LYS B 1 172 ? -17.453 16.188 -2.723 1 98.31 172 LYS B CA 1
ATOM 3664 C C . LYS B 1 172 ? -17.172 15.344 -3.963 1 98.31 172 LYS B C 1
ATOM 3666 O O . LYS B 1 172 ? -17.781 15.562 -5.016 1 98.31 172 LYS B O 1
ATOM 3671 N N . LEU B 1 173 ? -16.297 14.375 -3.875 1 98.06 173 LEU B N 1
ATOM 3672 C CA . LEU B 1 173 ? -15.922 13.508 -4.984 1 98.06 173 LEU B CA 1
ATOM 3673 C C . LEU B 1 173 ? -17 12.461 -5.238 1 98.06 173 LEU B C 1
ATOM 3675 O O . LEU B 1 173 ? -16.938 11.719 -6.223 1 98.06 173 LEU B O 1
ATOM 3679 N N . GLY B 1 174 ? -17.953 12.289 -4.32 1 98.56 174 GLY B N 1
ATOM 3680 C CA . GLY B 1 174 ? -19.109 11.43 -4.57 1 98.56 174 GLY B CA 1
ATOM 3681 C C . GLY B 1 174 ? -19.078 10.156 -3.748 1 98.56 174 GLY B C 1
ATOM 3682 O O . GLY B 1 174 ? -19.938 9.289 -3.918 1 98.56 174 GLY B O 1
ATOM 3683 N N . TYR B 1 175 ? -18.203 10.016 -2.857 1 98.75 175 TYR B N 1
ATOM 3684 C CA . TYR B 1 175 ? -18.109 8.789 -2.07 1 98.75 175 TYR B CA 1
ATOM 3685 C C . TYR B 1 175 ? -19.156 8.773 -0.97 1 98.75 175 TYR B C 1
ATOM 3687 O O . TYR B 1 175 ? -19.5 9.812 -0.413 1 98.75 175 TYR B O 1
ATOM 3695 N N . HIS B 1 176 ? -19.688 7.594 -0.674 1 98.88 176 HIS B N 1
ATOM 3696 C CA . HIS B 1 176 ? -20.344 7.324 0.604 1 98.88 176 HIS B CA 1
ATOM 3697 C C . HIS B 1 176 ? -19.312 7.23 1.731 1 98.88 176 HIS B C 1
ATOM 3699 O O . HIS B 1 176 ? -18.609 6.223 1.856 1 98.88 176 HIS B O 1
ATOM 3705 N N . VAL B 1 177 ? -19.312 8.266 2.588 1 98.94 177 VAL B N 1
ATOM 3706 C CA . VAL B 1 177 ? -18.234 8.359 3.576 1 98.94 177 VAL B CA 1
ATOM 3707 C C . VAL B 1 177 ? -18.734 7.855 4.93 1 98.94 177 VAL B C 1
ATOM 3709 O O . VAL B 1 177 ? -19.75 8.344 5.445 1 98.94 177 VAL B O 1
ATOM 3712 N N . ILE B 1 178 ? -18.062 6.906 5.473 1 98.94 178 ILE B N 1
ATOM 3713 C CA . ILE B 1 178 ? -18.25 6.441 6.844 1 98.94 178 ILE B CA 1
ATOM 3714 C C . ILE B 1 178 ? -17.234 7.117 7.762 1 98.94 178 ILE B C 1
ATOM 3716 O O . ILE B 1 178 ? -16.031 6.938 7.602 1 98.94 178 ILE B O 1
ATOM 3720 N N . ALA B 1 179 ? -17.719 7.879 8.742 1 98.81 179 ALA B N 1
ATOM 3721 C CA . ALA B 1 179 ? -16.859 8.586 9.68 1 98.81 179 ALA B CA 1
ATOM 3722 C C . ALA B 1 179 ? -16.75 7.832 11.008 1 98.81 179 ALA B C 1
ATOM 3724 O O . ALA B 1 179 ? -17.781 7.523 11.625 1 98.81 179 ALA B O 1
ATOM 3725 N N . SER B 1 180 ? -15.57 7.523 11.383 1 98.5 180 SER B N 1
ATOM 3726 C CA . SER B 1 180 ? -15.328 6.891 12.672 1 98.5 180 SER B CA 1
ATOM 3727 C C . SER B 1 180 ? -14.82 7.902 13.695 1 98.5 180 SER B C 1
ATOM 3729 O O . SER B 1 180 ? -13.82 8.586 13.453 1 98.5 180 SER B O 1
ATOM 3731 N N . THR B 1 181 ? -15.461 7.988 14.828 1 96.12 181 THR B N 1
ATOM 3732 C CA . THR B 1 181 ? -15.102 8.992 15.82 1 96.12 181 THR B CA 1
ATOM 3733 C C . THR B 1 181 ? -15.352 8.469 17.234 1 96.12 181 THR B C 1
ATOM 3735 O O . THR B 1 181 ? -16.141 7.547 17.422 1 96.12 181 THR B O 1
ATOM 3738 N N . GLY B 1 182 ? -14.516 8.953 18.094 1 92.62 182 GLY B N 1
ATOM 3739 C CA . GLY B 1 182 ? -14.789 8.719 19.516 1 92.62 182 GLY B CA 1
ATOM 3740 C C . GLY B 1 182 ? -15.711 9.758 20.125 1 92.62 182 GLY B C 1
ATOM 3741 O O . GLY B 1 182 ? -16.062 9.664 21.297 1 92.62 182 GLY B O 1
ATOM 3742 N N . ARG B 1 183 ? -16.031 10.766 19.422 1 91.75 183 ARG B N 1
ATOM 3743 C CA . ARG B 1 183 ? -16.859 11.867 19.891 1 91.75 183 ARG B CA 1
ATOM 3744 C C . ARG B 1 183 ? -18.219 11.875 19.172 1 91.75 183 ARG B C 1
ATOM 3746 O O . ARG B 1 183 ? -18.469 12.734 18.328 1 91.75 183 ARG B O 1
ATOM 3753 N N . MET B 1 184 ? -19.125 11.117 19.734 1 91.31 184 MET B N 1
ATOM 3754 C CA . MET B 1 184 ? -20.406 10.922 19.062 1 91.31 184 MET B CA 1
ATOM 3755 C C . MET B 1 184 ? -21.234 12.195 19.109 1 91.31 184 MET B C 1
ATOM 3757 O O . MET B 1 184 ? -22.125 12.398 18.266 1 91.31 184 MET B O 1
ATOM 3761 N N . ALA B 1 185 ? -20.891 13.055 20 1 93.19 185 ALA B N 1
ATOM 3762 C CA . ALA B 1 185 ? -21.562 14.352 20.094 1 93.19 185 ALA B CA 1
ATOM 3763 C C . ALA B 1 185 ? -21.312 15.188 18.844 1 93.19 185 ALA B C 1
ATOM 3765 O O . ALA B 1 185 ? -22.031 16.156 18.562 1 93.19 185 ALA B O 1
ATOM 3766 N N . GLU B 1 186 ? -20.281 14.773 18.047 1 93.62 186 GLU B N 1
ATOM 3767 C CA . GLU B 1 186 ? -19.906 15.531 16.859 1 93.62 186 GLU B CA 1
ATOM 3768 C C . GLU B 1 186 ? -20.625 15 15.625 1 93.62 186 GLU B C 1
ATOM 3770 O O . GLU B 1 186 ? -20.266 15.328 14.492 1 93.62 186 GLU B O 1
ATOM 3775 N N . GLU B 1 187 ? -21.625 14.227 15.812 1 96.25 187 GLU B N 1
ATOM 3776 C CA . GLU B 1 187 ? -22.312 13.609 14.688 1 96.25 187 GLU B CA 1
ATOM 3777 C C . GLU B 1 187 ? -22.844 14.664 13.719 1 96.25 187 GLU B C 1
ATOM 3779 O O . GLU B 1 187 ? -22.656 14.555 12.5 1 96.25 187 GLU B O 1
ATOM 3784 N N . SER B 1 188 ? -23.547 15.641 14.219 1 97 188 SER B N 1
ATOM 3785 C CA . SER B 1 188 ? -24.109 16.672 13.367 1 97 188 SER B CA 1
ATOM 3786 C C . SER B 1 188 ? -23.016 17.406 12.594 1 97 188 SER B C 1
ATOM 3788 O O . SER B 1 188 ? -23.188 17.734 11.414 1 97 188 SER B O 1
ATOM 3790 N N . TYR B 1 189 ? -21.953 17.656 13.219 1 97 189 TYR B N 1
ATOM 3791 C CA . TYR B 1 189 ? -20.797 18.297 12.594 1 97 189 TYR B CA 1
ATOM 3792 C C . TYR B 1 189 ? -20.25 17.422 11.461 1 97 189 TYR B C 1
ATOM 3794 O O . TYR B 1 189 ? -20.062 17.906 10.344 1 97 189 TYR B O 1
ATOM 3802 N N . LEU B 1 190 ? -20.109 16.156 11.727 1 98.25 190 LEU B N 1
ATOM 3803 C CA . LEU B 1 190 ? -19.547 15.234 10.742 1 98.25 190 LEU B CA 1
ATOM 3804 C C . LEU B 1 190 ? -20.484 15.086 9.547 1 98.25 190 LEU B C 1
ATOM 3806 O O . LEU B 1 190 ? -20.031 15.047 8.398 1 98.25 190 LEU B O 1
ATOM 3810 N N . LYS B 1 191 ? -21.797 15.039 9.812 1 98.44 191 LYS B N 1
ATOM 3811 C CA . LYS B 1 191 ? -22.766 14.969 8.727 1 98.44 191 LYS B CA 1
ATOM 3812 C C . LYS B 1 191 ? -22.75 16.234 7.887 1 98.44 191 LYS B C 1
ATOM 3814 O O . LYS B 1 191 ? -22.906 16.188 6.664 1 98.44 191 LYS B O 1
ATOM 3819 N N . SER B 1 192 ? -22.547 17.359 8.539 1 98.19 192 SER B N 1
ATOM 3820 C CA . SER B 1 192 ? -22.5 18.641 7.816 1 98.19 192 SER B CA 1
ATOM 3821 C C . SER B 1 192 ? -21.281 18.688 6.887 1 98.19 192 SER B C 1
ATOM 3823 O O . SER B 1 192 ? -21.312 19.375 5.867 1 98.19 192 SER B O 1
ATOM 3825 N N . LEU B 1 193 ? -20.234 17.953 7.23 1 98.06 193 LEU B N 1
ATOM 3826 C CA . LEU B 1 193 ? -19.047 17.891 6.387 1 98.06 193 LEU B CA 1
ATOM 3827 C C . LEU B 1 193 ? -19.281 16.953 5.203 1 98.06 193 LEU B C 1
ATOM 3829 O O . LEU B 1 193 ? -18.562 17.016 4.207 1 98.06 193 LEU B O 1
ATOM 3833 N N . GLY B 1 194 ? -20.234 15.977 5.379 1 98.5 194 GLY B N 1
ATOM 3834 C CA . GLY B 1 194 ? -20.562 15.102 4.262 1 98.5 194 GLY B CA 1
ATOM 3835 C C . GLY B 1 194 ? -20.531 13.633 4.629 1 98.5 194 GLY B C 1
ATOM 3836 O O . GLY B 1 194 ? -20.703 12.766 3.768 1 98.5 194 GLY B O 1
ATOM 3837 N N . ALA B 1 195 ? -20.344 13.289 5.852 1 98.75 195 ALA B N 1
ATOM 3838 C CA . ALA B 1 195 ? -20.375 11.891 6.266 1 98.75 195 ALA B CA 1
ATOM 3839 C C . ALA B 1 195 ? -21.781 11.305 6.082 1 98.75 195 ALA B C 1
ATOM 3841 O O . ALA B 1 195 ? -22.766 11.906 6.504 1 98.75 195 ALA B O 1
ATOM 3842 N N . ALA B 1 196 ? -21.828 10.188 5.441 1 98.69 196 ALA B N 1
ATOM 3843 C CA . ALA B 1 196 ? -23.109 9.508 5.23 1 98.69 196 ALA B CA 1
ATOM 3844 C C . ALA B 1 196 ? -23.453 8.609 6.418 1 98.69 196 ALA B C 1
ATOM 3846 O O . ALA B 1 196 ? -24.625 8.375 6.707 1 98.69 196 ALA B O 1
ATOM 3847 N N . GLU B 1 197 ? -22.469 8.062 7.023 1 98.25 197 GLU B N 1
ATOM 3848 C CA . GLU B 1 197 ? -22.562 7.145 8.156 1 98.25 197 GLU B CA 1
ATOM 3849 C C . GLU B 1 197 ? -21.531 7.469 9.219 1 98.25 197 GLU B C 1
ATOM 3851 O O . GLU B 1 197 ? -20.422 7.922 8.898 1 98.25 197 GLU B O 1
ATOM 3856 N N . ILE B 1 198 ? -21.969 7.324 10.508 1 98.44 198 ILE B N 1
ATOM 3857 C CA . ILE B 1 198 ? -21.047 7.527 11.617 1 98.44 198 ILE B CA 1
ATOM 3858 C C . ILE B 1 198 ? -20.953 6.254 12.453 1 98.44 198 ILE B C 1
ATOM 3860 O O . ILE B 1 198 ? -21.984 5.637 12.766 1 98.44 198 ILE B O 1
ATOM 3864 N N . ILE B 1 199 ? -19.734 5.883 12.695 1 98.19 199 ILE B N 1
ATOM 3865 C CA . ILE B 1 199 ? -19.562 4.73 13.57 1 98.19 199 ILE B CA 1
ATOM 3866 C C . ILE B 1 199 ? -18.688 5.109 14.758 1 98.19 199 ILE B C 1
ATOM 3868 O O . ILE B 1 199 ? -17.859 6.02 14.656 1 98.19 199 ILE B O 1
ATOM 3872 N N . ASP B 1 200 ? -18.906 4.371 15.859 1 97.88 200 ASP B N 1
ATOM 3873 C CA . ASP B 1 200 ? -18.094 4.547 17.047 1 97.88 200 ASP B CA 1
ATOM 3874 C C . ASP B 1 200 ? -16.703 3.953 16.844 1 97.88 200 ASP B C 1
ATOM 3876 O O . ASP B 1 200 ? -16.562 2.848 16.312 1 97.88 200 ASP B O 1
ATOM 3880 N N . ARG B 1 201 ? -15.719 4.691 17.281 1 96.19 201 ARG B N 1
ATOM 3881 C CA . ARG B 1 201 ? -14.344 4.242 17.078 1 96.19 201 ARG B CA 1
ATOM 3882 C C . ARG B 1 201 ? -14.094 2.893 17.734 1 96.19 201 ARG B C 1
ATOM 3884 O O . ARG B 1 201 ? -13.211 2.143 17.328 1 96.19 201 ARG B O 1
ATOM 3891 N N . ASN B 1 202 ? -14.805 2.545 18.75 1 96.19 202 ASN B N 1
ATOM 3892 C CA . ASN B 1 202 ? -14.625 1.294 19.484 1 96.19 202 ASN B CA 1
ATOM 3893 C C . ASN B 1 202 ? -14.938 0.085 18.609 1 96.19 202 ASN B C 1
ATOM 3895 O O . ASN B 1 202 ? -14.523 -1.034 18.906 1 96.19 202 ASN B O 1
ATOM 3899 N N . GLU B 1 203 ? -15.688 0.322 17.547 1 96.62 203 GLU B N 1
ATOM 3900 C CA . GLU B 1 203 ? -15.945 -0.758 16.594 1 96.62 203 GLU B CA 1
ATOM 3901 C C . GLU B 1 203 ? -14.664 -1.224 15.922 1 96.62 203 GLU B C 1
ATOM 3903 O O . GLU B 1 203 ? -14.602 -2.328 15.375 1 96.62 203 GLU B O 1
ATOM 3908 N N . LEU B 1 204 ? -13.633 -0.411 15.992 1 97.69 204 LEU B N 1
ATOM 3909 C CA . LEU B 1 204 ? -12.422 -0.697 15.227 1 97.69 204 LEU B CA 1
ATOM 3910 C C . LEU B 1 204 ? -11.227 -0.871 16.156 1 97.69 204 LEU B C 1
ATOM 3912 O O . LEU B 1 204 ? -10.102 -1.088 15.703 1 97.69 204 LEU B O 1
ATOM 3916 N N . SER B 1 205 ? -11.398 -0.809 17.422 1 95 205 SER B N 1
ATOM 3917 C CA . SER B 1 205 ? -10.266 -0.724 18.328 1 95 205 SER B CA 1
ATOM 3918 C C . SER B 1 205 ? -9.961 -2.076 18.969 1 95 205 SER B C 1
ATOM 3920 O O . SER B 1 205 ? -8.945 -2.236 19.641 1 95 205 SER B O 1
ATOM 3922 N N . GLY B 1 206 ? -10.844 -3.029 18.859 1 94.19 206 GLY B N 1
ATOM 3923 C CA . GLY B 1 206 ? -10.586 -4.359 19.391 1 94.19 206 GLY B CA 1
ATOM 3924 C C . GLY B 1 206 ? -9.516 -5.113 18.625 1 94.19 206 GLY B C 1
ATOM 3925 O O . GLY B 1 206 ? -9.039 -4.641 17.594 1 94.19 206 GLY B O 1
ATOM 3926 N N . PRO B 1 207 ? -9.109 -6.27 19.172 1 94.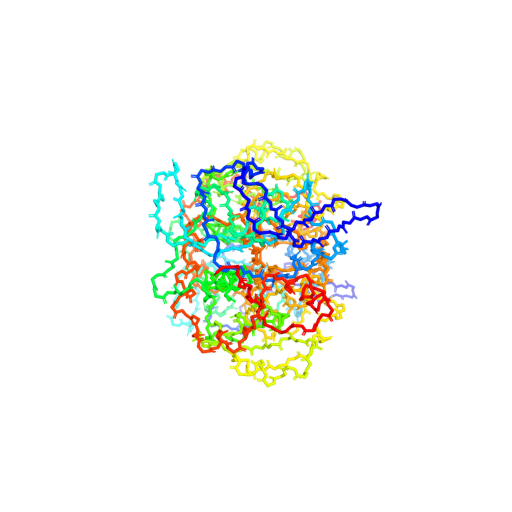88 207 PRO B N 1
ATOM 3927 C CA . PRO B 1 207 ? -8.125 -7.074 18.453 1 94.88 207 PRO B CA 1
ATOM 3928 C C . PRO B 1 207 ? -8.562 -7.418 17.031 1 94.88 207 PRO B C 1
ATOM 3930 O O . PRO B 1 207 ? -9.734 -7.742 16.797 1 94.88 207 PRO B O 1
ATOM 3933 N N . ALA B 1 208 ? -7.641 -7.328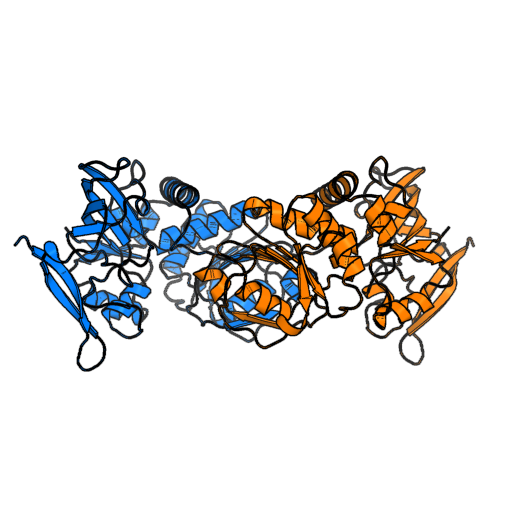 16.125 1 94.5 208 ALA B N 1
ATOM 3934 C CA . ALA B 1 208 ? -7.961 -7.551 14.711 1 94.5 208 ALA B CA 1
ATOM 3935 C C . ALA B 1 208 ? -7.863 -9.031 14.352 1 94.5 208 ALA B C 1
ATOM 3937 O O . ALA B 1 208 ? -6.914 -9.711 14.758 1 94.5 208 ALA B O 1
ATOM 3938 N N . LYS B 1 209 ? -8.844 -9.547 13.578 1 96.5 209 LYS B N 1
ATOM 3939 C CA . LYS B 1 209 ? -8.727 -10.836 12.898 1 96.5 209 LYS B CA 1
ATOM 3940 C C . LYS B 1 209 ? -7.93 -10.703 11.609 1 96.5 209 LYS B C 1
ATOM 3942 O O . LYS B 1 209 ? -7.855 -9.617 11.023 1 96.5 209 LYS B O 1
ATOM 3947 N N . PRO B 1 210 ? -7.352 -11.781 11.211 1 96.94 210 PRO B N 1
ATOM 3948 C CA . PRO B 1 210 ? -6.613 -11.695 9.953 1 96.94 210 PRO B CA 1
ATOM 3949 C C . PRO B 1 210 ? -7.477 -11.195 8.797 1 96.94 210 PRO B C 1
ATOM 3951 O O . PRO B 1 210 ? -7.023 -10.375 7.996 1 96.94 210 PRO B O 1
ATOM 3954 N N . LEU B 1 211 ? -8.695 -11.703 8.758 1 97.75 211 LEU B N 1
ATOM 3955 C CA . LEU B 1 211 ? -9.695 -11.258 7.793 1 97.75 211 LEU B CA 1
ATOM 3956 C C . LEU B 1 211 ? -11.055 -11.078 8.461 1 97.75 211 LEU B C 1
ATOM 3958 O O . LEU B 1 211 ? -11.453 -11.898 9.289 1 97.75 211 LEU B O 1
ATOM 3962 N N . ALA B 1 212 ? -11.719 -9.984 8.102 1 98.25 212 ALA B N 1
ATOM 3963 C CA . ALA B 1 212 ? -13.07 -9.703 8.586 1 98.25 212 ALA B CA 1
ATOM 3964 C C . ALA B 1 212 ? -14.008 -9.375 7.426 1 98.25 212 ALA B C 1
ATOM 3966 O O . ALA B 1 212 ? -13.609 -9.43 6.258 1 98.25 212 ALA B O 1
ATOM 3967 N N . LYS B 1 213 ? -15.266 -9.219 7.746 1 98.12 213 LYS B N 1
ATOM 3968 C CA . LYS B 1 213 ? -16.25 -8.922 6.711 1 98.12 213 LYS B CA 1
ATOM 3969 C C . LYS B 1 213 ? -15.891 -7.648 5.957 1 98.12 213 LYS B C 1
ATOM 3971 O O . LYS B 1 213 ? -15.547 -6.637 6.57 1 98.12 213 LYS B O 1
ATOM 3976 N N . GLU B 1 214 ? -15.992 -7.734 4.629 1 98.5 214 GLU B N 1
ATOM 3977 C CA . GLU B 1 214 ? -15.719 -6.574 3.783 1 98.5 214 GLU B CA 1
ATOM 3978 C C . GLU B 1 214 ? -16.734 -5.457 4.031 1 98.5 214 GLU B C 1
ATOM 3980 O O . GLU B 1 214 ? -17.938 -5.695 4.023 1 98.5 214 GLU B O 1
ATOM 3985 N N . ARG B 1 215 ? -16.203 -4.242 4.152 1 98.56 215 ARG B N 1
ATOM 3986 C CA . ARG B 1 215 ? -17.125 -3.164 4.488 1 98.56 215 ARG B CA 1
ATOM 3987 C C . ARG B 1 215 ? -16.891 -1.94 3.611 1 98.56 215 ARG B C 1
ATOM 3989 O O . ARG B 1 215 ? -17.828 -1.24 3.236 1 98.56 215 ARG B O 1
ATOM 3996 N N . TRP B 1 216 ? -15.719 -1.564 3.281 1 98.88 216 TRP B N 1
ATOM 3997 C CA . TRP B 1 216 ? -15.375 -0.373 2.514 1 98.88 216 TRP B CA 1
ATOM 3998 C C . TRP B 1 216 ? -14.328 -0.696 1.454 1 98.88 216 TRP B C 1
ATOM 4000 O O . TRP B 1 216 ? -13.586 -1.677 1.579 1 98.88 216 TRP B O 1
ATOM 4010 N N . VAL B 1 217 ? -14.258 0.127 0.419 1 98.75 217 VAL B N 1
ATOM 4011 C CA . VAL B 1 217 ? -13.312 -0.081 -0.675 1 98.75 217 VAL B CA 1
ATOM 4012 C C . VAL B 1 217 ? -12 0.627 -0.364 1 98.75 217 VAL B C 1
ATOM 4014 O O . VAL B 1 217 ? -10.977 0.355 -0.997 1 98.75 217 VAL B O 1
ATOM 4017 N N . GLY B 1 218 ? -12.031 1.551 0.586 1 98.75 218 GLY B N 1
ATOM 4018 C CA . GLY B 1 218 ? -10.852 2.316 0.952 1 98.75 218 GLY B CA 1
ATOM 4019 C C . GLY B 1 218 ? -11.07 3.219 2.15 1 98.75 218 GLY B C 1
ATOM 4020 O O . GLY B 1 218 ? -12.078 3.09 2.855 1 98.75 218 GLY B O 1
ATOM 4021 N N . GLY B 1 219 ? -10.07 4.016 2.4 1 98.75 219 GLY B N 1
ATOM 4022 C CA . GLY B 1 219 ? -10.227 4.914 3.535 1 98.75 219 GLY B CA 1
ATOM 4023 C C . GLY B 1 219 ? -8.977 5.715 3.844 1 98.75 219 GLY B C 1
ATOM 4024 O O . GLY B 1 219 ? -7.953 5.559 3.174 1 98.75 219 GLY B O 1
ATOM 4025 N N . VAL B 1 220 ? -9.141 6.652 4.777 1 98.94 220 VAL B N 1
ATOM 4026 C CA . VAL B 1 220 ? -8.078 7.484 5.332 1 98.94 220 VAL B CA 1
ATOM 4027 C C . VAL B 1 220 ? -7.953 7.234 6.836 1 98.94 220 VAL B C 1
ATOM 4029 O O . VAL B 1 220 ? -8.922 7.398 7.578 1 98.94 220 VAL B O 1
ATOM 4032 N N . ASP B 1 221 ? -6.773 6.855 7.223 1 98.88 221 ASP B N 1
ATOM 4033 C CA . ASP B 1 221 ? -6.574 6.539 8.633 1 98.88 221 ASP B CA 1
ATOM 4034 C C . ASP B 1 221 ? -5.559 7.484 9.273 1 98.88 221 ASP B C 1
ATOM 4036 O O . ASP B 1 221 ? -4.406 7.547 8.836 1 98.88 221 ASP B O 1
ATOM 4040 N N . SER B 1 222 ? -5.992 8.156 10.297 1 97.25 222 SER B N 1
ATOM 4041 C CA . SER B 1 222 ? -5.09 9.008 11.07 1 97.25 222 SER B CA 1
ATOM 4042 C C . SER B 1 222 ? -4.824 8.422 12.453 1 97.25 222 SER B C 1
ATOM 4044 O O . SER B 1 222 ? -4.262 9.094 13.32 1 97.25 222 SER B O 1
ATOM 4046 N N . VAL B 1 223 ? -5.227 7.203 12.719 1 96.88 223 VAL B N 1
ATOM 4047 C CA . VAL B 1 223 ? -5.195 6.633 14.062 1 96.88 223 VAL B CA 1
ATOM 4048 C C . VAL B 1 223 ? -4.051 5.629 14.172 1 96.88 223 VAL B C 1
ATOM 4050 O O . VAL B 1 223 ? -3.207 5.734 15.062 1 96.88 223 VAL B O 1
ATOM 4053 N N . GLY B 1 224 ? -3.979 4.691 13.227 1 97.75 224 GLY B N 1
ATOM 4054 C CA . GLY B 1 224 ? -2.941 3.67 13.25 1 97.75 224 GLY B CA 1
ATOM 4055 C C . GLY B 1 224 ? -3.246 2.527 14.203 1 97.75 224 GLY B C 1
ATOM 4056 O O . GLY B 1 224 ? -4.395 2.346 14.609 1 97.75 224 GLY B O 1
ATOM 4057 N N . SER B 1 225 ? -2.227 1.707 14.367 1 97.62 225 SER B N 1
ATOM 4058 C CA . SER B 1 225 ? -2.256 0.624 15.344 1 97.62 225 SER B CA 1
ATOM 4059 C C . SER B 1 225 ? -3.398 -0.346 15.062 1 97.62 225 SER B C 1
ATOM 4061 O O . SER B 1 225 ? -3.615 -0.74 13.914 1 97.62 225 SER B O 1
ATOM 4063 N N . THR B 1 226 ? -4.133 -0.755 16.125 1 97.88 226 THR B N 1
ATOM 4064 C CA . THR B 1 226 ? -5.191 -1.754 16.031 1 97.88 226 THR B CA 1
ATOM 4065 C C . THR B 1 226 ? -6.316 -1.269 15.125 1 97.88 226 THR B C 1
ATOM 4067 O O . THR B 1 226 ? -6.887 -2.051 14.359 1 97.88 226 THR B O 1
ATOM 4070 N N . THR B 1 227 ? -6.613 -0.028 15.18 1 98.5 227 THR B N 1
ATOM 4071 C CA . THR B 1 227 ? -7.637 0.533 14.305 1 98.5 227 THR B CA 1
ATOM 4072 C C . THR B 1 227 ? -7.27 0.319 12.844 1 98.5 227 THR B C 1
ATOM 4074 O O . THR B 1 227 ? -8.086 -0.157 12.055 1 98.5 227 THR B O 1
ATOM 4077 N N . LEU B 1 228 ? -6.055 0.645 12.484 1 98.75 228 LEU B N 1
ATOM 4078 C CA . LEU B 1 228 ? -5.598 0.452 11.117 1 98.75 228 LEU B CA 1
ATOM 4079 C C . LEU B 1 228 ? -5.625 -1.025 10.734 1 98.75 228 LEU B C 1
ATOM 4081 O O . LEU B 1 228 ? -6.031 -1.379 9.625 1 98.75 228 LEU B O 1
ATOM 4085 N N . ALA B 1 229 ? -5.195 -1.902 11.633 1 98.75 229 ALA B N 1
ATOM 4086 C CA . ALA B 1 229 ? -5.238 -3.34 11.375 1 98.75 229 ALA B CA 1
ATOM 4087 C C . ALA B 1 229 ? -6.656 -3.797 11.047 1 98.75 229 ALA B C 1
ATOM 4089 O O . ALA B 1 229 ? -6.863 -4.586 10.117 1 98.75 229 ALA B O 1
ATOM 4090 N N . ASN B 1 230 ? -7.602 -3.324 11.789 1 98.81 230 ASN B N 1
ATOM 4091 C CA . ASN B 1 230 ? -9 -3.672 11.539 1 98.81 230 ASN B CA 1
ATOM 4092 C C . ASN B 1 230 ? -9.492 -3.098 10.211 1 98.81 230 ASN B C 1
ATOM 4094 O O . ASN B 1 230 ? -10.242 -3.752 9.484 1 98.81 230 ASN B O 1
ATOM 4098 N N . LEU B 1 231 ? -9.117 -1.857 9.938 1 98.88 231 LEU B N 1
ATOM 4099 C CA . LEU B 1 231 ? -9.477 -1.284 8.641 1 98.88 231 LEU B CA 1
ATOM 4100 C C . LEU B 1 231 ? -9.016 -2.184 7.5 1 98.88 231 LEU B C 1
ATOM 4102 O O . LEU B 1 231 ? -9.789 -2.482 6.59 1 98.88 231 LEU B O 1
ATOM 4106 N N . LEU B 1 232 ? -7.793 -2.6 7.551 1 98.88 232 LEU B N 1
ATOM 4107 C CA . LEU B 1 232 ? -7.23 -3.441 6.504 1 98.88 232 LEU B CA 1
ATOM 4108 C C . LEU B 1 232 ? -7.988 -4.762 6.398 1 98.88 232 LEU B C 1
ATOM 4110 O O . LEU B 1 232 ? -8.328 -5.199 5.301 1 98.88 232 LEU B O 1
ATOM 4114 N N . ALA B 1 233 ? -8.289 -5.352 7.516 1 98.81 233 ALA B N 1
ATOM 4115 C CA . ALA B 1 233 ? -8.961 -6.648 7.559 1 98.81 233 ALA B CA 1
ATOM 4116 C C . ALA B 1 233 ? -10.367 -6.559 6.98 1 98.81 233 ALA B C 1
ATOM 4118 O O . ALA B 1 233 ? -10.914 -7.551 6.5 1 98.81 233 ALA B O 1
ATOM 4119 N N . MET B 1 234 ? -10.953 -5.363 6.98 1 98.88 234 MET B N 1
ATOM 4120 C CA . MET B 1 234 ? -12.344 -5.188 6.574 1 98.88 234 MET B CA 1
ATOM 4121 C C . MET B 1 234 ? -12.43 -4.562 5.184 1 98.88 234 MET B C 1
ATOM 4123 O O . MET B 1 234 ? -13.523 -4.328 4.668 1 98.88 234 MET B O 1
ATOM 4127 N N . THR B 1 235 ? -11.336 -4.258 4.555 1 98.88 235 THR B N 1
ATOM 4128 C CA . THR B 1 235 ? -11.305 -3.605 3.25 1 98.88 235 THR B CA 1
ATOM 4129 C C . THR B 1 235 ? -11.695 -4.586 2.148 1 98.88 235 THR B C 1
ATOM 4131 O O . THR B 1 235 ? -11.258 -5.742 2.154 1 98.88 235 THR B O 1
ATOM 4134 N N . LYS B 1 236 ? -12.523 -4.137 1.245 1 98.75 236 LYS B N 1
ATOM 4135 C CA . LYS B 1 236 ? -12.992 -4.941 0.122 1 98.75 236 LYS B CA 1
ATOM 4136 C C . LYS B 1 236 ? -11.844 -5.305 -0.816 1 98.75 236 LYS B C 1
ATOM 4138 O O . LYS B 1 236 ? -10.797 -4.66 -0.797 1 98.75 236 LYS B O 1
ATOM 4143 N N . TYR B 1 237 ? -12.141 -6.34 -1.662 1 98.31 237 TYR B N 1
ATOM 4144 C CA . TYR B 1 237 ? -11.195 -6.855 -2.641 1 98.31 237 TYR B CA 1
ATOM 4145 C C . TYR B 1 237 ? -10.594 -5.727 -3.471 1 98.31 237 TYR B C 1
ATOM 4147 O O . TYR B 1 237 ? -11.328 -4.914 -4.043 1 98.31 237 TYR B O 1
ATOM 4155 N N . ARG B 1 238 ? -9.219 -5.613 -3.416 1 98.31 238 ARG B N 1
ATOM 4156 C CA . ARG B 1 238 ? -8.383 -4.703 -4.195 1 98.31 238 ARG B CA 1
ATOM 4157 C C . ARG B 1 238 ? -8.555 -3.264 -3.719 1 98.31 238 ARG B C 1
ATOM 4159 O O . ARG B 1 238 ? -8.188 -2.324 -4.43 1 98.31 238 ARG B O 1
ATOM 4166 N N . GLY B 1 239 ? -9.219 -3.061 -2.547 1 98.81 239 GLY B N 1
ATOM 4167 C CA . GLY B 1 239 ? -9.289 -1.74 -1.942 1 98.81 239 GLY B CA 1
ATOM 4168 C C . GLY B 1 239 ? -7.961 -1.263 -1.39 1 98.81 239 GLY B C 1
ATOM 4169 O O . GLY B 1 239 ? -6.941 -1.938 -1.542 1 98.81 239 GLY B O 1
ATOM 4170 N N . ALA B 1 240 ? -7.992 -0.05 -0.743 1 98.94 240 ALA B N 1
ATOM 4171 C CA . ALA B 1 240 ? -6.758 0.516 -0.21 1 98.94 240 ALA B CA 1
ATOM 4172 C C . ALA B 1 240 ? -7.039 1.437 0.974 1 98.94 240 ALA B C 1
ATOM 4174 O O . ALA B 1 240 ? -8.109 2.053 1.047 1 98.94 240 ALA B O 1
ATOM 4175 N N . ILE B 1 241 ? -6.141 1.518 1.881 1 98.94 241 ILE B N 1
ATOM 4176 C CA . ILE B 1 241 ? -6.188 2.447 3.004 1 98.94 241 ILE B CA 1
ATOM 4177 C C . ILE B 1 241 ? -4.98 3.377 2.959 1 98.94 241 ILE B C 1
ATOM 4179 O O . ILE B 1 241 ? -3.838 2.918 2.875 1 98.94 241 ILE B O 1
ATOM 4183 N N . ALA B 1 242 ? -5.227 4.66 2.908 1 98.94 242 ALA B N 1
ATOM 4184 C CA . ALA B 1 242 ? -4.172 5.652 3.1 1 98.94 242 ALA B CA 1
ATOM 4185 C C . ALA B 1 242 ? -3.924 5.91 4.582 1 98.94 242 ALA B C 1
ATOM 4187 O O . ALA B 1 242 ? -4.84 6.297 5.312 1 98.94 242 ALA B O 1
ATOM 4188 N N . ALA B 1 243 ? -2.723 5.684 5.027 1 98.88 243 ALA B N 1
ATOM 4189 C CA . ALA B 1 243 ? -2.381 5.832 6.438 1 98.88 243 ALA B CA 1
ATOM 4190 C C . ALA B 1 243 ? -1.471 7.035 6.66 1 98.88 243 ALA B C 1
ATOM 4192 O O . ALA B 1 243 ? -0.421 7.152 6.023 1 98.88 243 ALA B O 1
ATOM 4193 N N . CYS B 1 244 ? -1.859 7.895 7.629 1 98.06 244 CYS B N 1
ATOM 4194 C CA . CYS B 1 244 ? -1.087 9.117 7.793 1 98.06 244 CYS B CA 1
ATOM 4195 C C . CYS B 1 244 ? -0.891 9.445 9.266 1 98.06 244 CYS B C 1
ATOM 4197 O O . CYS B 1 244 ? -0.295 10.469 9.609 1 98.06 244 CYS B O 1
ATOM 4199 N N . GLY B 1 245 ? -1.364 8.617 10.156 1 93.75 245 GLY B N 1
ATOM 4200 C CA . GLY B 1 245 ? -1.259 9.008 11.555 1 93.75 245 GLY B CA 1
ATOM 4201 C C . GLY B 1 245 ? -0.956 7.84 12.477 1 93.75 245 GLY B C 1
ATOM 4202 O O . GLY B 1 245 ? -0.893 6.691 12.031 1 93.75 245 GLY B O 1
ATOM 4203 N N . LEU B 1 246 ? -0.748 8.148 13.727 1 91.75 246 LEU B N 1
ATOM 4204 C CA . LEU B 1 246 ? -0.375 7.16 14.734 1 91.75 246 LEU B CA 1
ATOM 4205 C C . LEU B 1 246 ? -1.026 7.477 16.078 1 91.75 246 LEU B C 1
ATOM 4207 O O . LEU B 1 246 ? -0.48 7.148 17.125 1 91.75 246 LEU B O 1
ATOM 4211 N N . ALA B 1 247 ? -2.121 8.203 16.047 1 86.81 247 ALA B N 1
ATOM 4212 C CA . ALA B 1 247 ? -2.809 8.633 17.266 1 86.81 247 ALA B CA 1
ATOM 4213 C C . ALA B 1 247 ? -3.109 7.449 18.172 1 86.81 247 ALA B C 1
ATOM 4215 O O . ALA B 1 247 ? -3.131 7.59 19.391 1 86.81 247 ALA B O 1
ATOM 4216 N N . GLY B 1 248 ? -3.324 6.289 17.594 1 90.44 248 GLY B N 1
ATOM 4217 C CA . GLY B 1 248 ? -3.66 5.098 18.359 1 90.44 248 GLY B CA 1
ATOM 4218 C C . GLY B 1 248 ? -2.443 4.297 18.781 1 90.44 248 GLY B C 1
ATOM 4219 O O . GLY B 1 248 ? -2.564 3.324 19.531 1 90.44 248 GLY B O 1
ATOM 4220 N N . GLY B 1 249 ? -1.329 4.672 18.219 1 92.81 249 GLY B N 1
ATOM 4221 C CA . GLY B 1 249 ? -0.109 3.967 18.578 1 92.81 249 GLY B CA 1
ATOM 4222 C C . GLY B 1 249 ? 0.791 3.689 17.391 1 92.81 249 GLY B C 1
ATOM 4223 O O . GLY B 1 249 ? 0.35 3.766 16.234 1 92.81 249 GLY B O 1
ATOM 4224 N N . MET B 1 250 ? 1.982 3.266 17.75 1 95.25 250 MET B N 1
ATOM 4225 C CA . MET B 1 250 ? 3.018 3.086 16.734 1 95.25 250 MET B CA 1
ATOM 4226 C C . MET B 1 250 ? 2.953 1.685 16.125 1 95.25 250 MET B C 1
ATOM 4228 O O . MET B 1 250 ? 3.326 1.482 14.977 1 95.25 250 MET B O 1
ATOM 4232 N N . ASP B 1 251 ? 2.531 0.75 16.875 1 96.62 251 ASP B N 1
ATOM 4233 C CA . ASP B 1 251 ? 2.52 -0.639 16.438 1 96.62 251 ASP B CA 1
ATOM 4234 C C . ASP B 1 251 ? 1.469 -0.857 15.344 1 96.62 251 ASP B C 1
ATOM 4236 O O . ASP B 1 251 ? 0.532 -0.067 15.211 1 96.62 251 ASP B O 1
ATOM 4240 N N . LEU B 1 252 ? 1.599 -1.849 14.539 1 97.88 252 LEU B N 1
ATOM 4241 C CA . LEU B 1 252 ? 0.614 -2.32 13.57 1 97.88 252 LEU B CA 1
ATOM 4242 C C . LEU B 1 252 ? 0.456 -3.834 13.648 1 97.88 252 LEU B C 1
ATOM 4244 O O . LEU B 1 252 ? 1.119 -4.57 12.914 1 97.88 252 LEU B O 1
ATOM 4248 N N . PRO B 1 253 ? -0.399 -4.242 14.578 1 97 253 PRO B N 1
ATOM 4249 C CA . PRO B 1 253 ? -0.631 -5.68 14.742 1 97 253 PRO B CA 1
ATOM 4250 C C . PRO B 1 253 ? -1.566 -6.246 13.672 1 97 253 PRO B C 1
ATOM 4252 O O . PRO B 1 253 ? -2.701 -6.621 13.977 1 97 253 PRO B O 1
ATOM 4255 N N . SER B 1 254 ? -1.075 -6.461 12.469 1 97.56 254 SER B N 1
ATOM 4256 C CA . SER B 1 254 ? -1.868 -6.891 11.32 1 97.56 254 SER B CA 1
ATOM 4257 C C . SER B 1 254 ? -1.484 -8.297 10.875 1 97.56 254 SER B C 1
ATOM 4259 O O . SER B 1 254 ? -0.921 -9.07 11.656 1 97.56 254 SER B O 1
ATOM 4261 N N . SER B 1 255 ? -1.999 -8.727 9.766 1 98.19 255 SER B N 1
ATOM 4262 C CA . SER B 1 255 ? -1.677 -9.984 9.094 1 98.19 255 SER B CA 1
ATOM 4263 C C . SER B 1 255 ? -1.438 -9.766 7.602 1 98.19 255 SER B C 1
ATOM 4265 O O . SER B 1 255 ? -1.803 -8.719 7.059 1 98.19 255 SER B O 1
ATOM 4267 N N . VAL B 1 256 ? -0.864 -10.781 6.965 1 98.19 256 VAL B N 1
ATOM 4268 C CA . VAL B 1 256 ? -0.629 -10.664 5.531 1 98.19 256 VAL B CA 1
ATOM 4269 C C . VAL B 1 256 ? -1.919 -10.969 4.77 1 98.19 256 VAL B C 1
ATOM 4271 O O . VAL B 1 256 ? -2.014 -10.711 3.566 1 98.19 256 VAL B O 1
ATOM 4274 N N . ALA B 1 257 ? -2.955 -11.453 5.383 1 98.25 257 ALA B N 1
ATOM 4275 C CA . ALA B 1 257 ? -4.148 -12.023 4.758 1 98.25 257 ALA B CA 1
ATOM 4276 C C . ALA B 1 257 ? -4.852 -10.992 3.879 1 98.25 257 ALA B C 1
ATOM 4278 O O . ALA B 1 257 ? -5.152 -11.266 2.715 1 98.25 257 ALA B O 1
ATOM 4279 N N . PRO B 1 258 ? -5.098 -9.719 4.387 1 98.69 258 PRO B N 1
ATOM 4280 C CA . PRO B 1 258 ? -5.789 -8.781 3.504 1 98.69 258 PRO B CA 1
ATOM 4281 C C . PRO B 1 258 ? -5.027 -8.516 2.207 1 98.69 258 PRO B C 1
ATOM 4283 O O . PRO B 1 258 ? -5.641 -8.305 1.157 1 98.69 258 PRO B O 1
ATOM 4286 N N . PHE B 1 259 ? -3.746 -8.578 2.314 1 98.75 259 PHE B N 1
ATOM 4287 C CA . PHE B 1 259 ? -2.895 -8.211 1.191 1 98.75 259 PHE B CA 1
ATOM 4288 C C . PHE B 1 259 ? -2.828 -9.336 0.166 1 98.75 259 PHE B C 1
ATOM 4290 O O . PHE B 1 259 ? -3.111 -9.125 -1.015 1 98.75 259 PHE B O 1
ATOM 4297 N N . ILE B 1 260 ? -2.611 -10.523 0.565 1 97.88 260 ILE B N 1
ATOM 4298 C CA . ILE B 1 260 ? -2.303 -11.594 -0.38 1 97.88 260 ILE B CA 1
ATOM 4299 C C . ILE B 1 260 ? -3.588 -12.297 -0.801 1 97.88 260 ILE B C 1
ATOM 4301 O O . ILE B 1 260 ? -3.623 -12.977 -1.831 1 97.88 260 ILE B O 1
ATOM 4305 N N . LEU B 1 261 ? -4.684 -12.195 0.015 1 97.25 261 LEU B N 1
ATOM 4306 C CA . LEU B 1 261 ? -5.922 -12.906 -0.298 1 97.25 261 LEU B CA 1
ATOM 4307 C C . LEU B 1 261 ? -6.93 -11.969 -0.955 1 97.25 261 LEU B C 1
ATOM 4309 O O . LEU B 1 261 ? -7.805 -12.414 -1.699 1 97.25 261 LEU B O 1
ATOM 4313 N N . ARG B 1 262 ? -6.789 -10.602 -0.7 1 98.44 262 ARG B N 1
ATOM 4314 C CA . ARG B 1 262 ? -7.773 -9.672 -1.251 1 98.44 262 ARG B CA 1
ATOM 4315 C C . ARG B 1 262 ? -7.094 -8.602 -2.094 1 98.44 262 ARG B C 1
ATOM 4317 O O . ARG B 1 262 ? -7.766 -7.754 -2.688 1 98.44 262 ARG B O 1
ATOM 4324 N N . GLY B 1 263 ? -5.805 -8.594 -2.156 1 98.56 263 GLY B N 1
ATOM 4325 C CA . GLY B 1 263 ? -5.121 -7.574 -2.941 1 98.56 263 GLY B CA 1
ATOM 4326 C C . GLY B 1 263 ? -5.258 -6.18 -2.361 1 98.56 263 GLY B C 1
ATOM 4327 O O . GLY B 1 263 ? -5.223 -5.191 -3.098 1 98.56 263 GLY B O 1
ATOM 4328 N N . VAL B 1 264 ? -5.477 -6.082 -1.079 1 98.88 264 VAL B N 1
ATOM 4329 C CA . VAL B 1 264 ? -5.594 -4.789 -0.411 1 98.88 264 VAL B CA 1
ATOM 4330 C C . VAL B 1 264 ? -4.227 -4.105 -0.364 1 98.88 264 VAL B C 1
ATOM 4332 O O . VAL B 1 264 ? -3.195 -4.773 -0.253 1 98.88 264 VAL B O 1
ATOM 4335 N N . SER B 1 265 ? -4.203 -2.77 -0.455 1 98.94 265 SER B N 1
ATOM 4336 C CA . SER B 1 265 ? -2.951 -2.023 -0.343 1 98.94 265 SER B CA 1
ATOM 4337 C C . SER B 1 265 ? -2.99 -1.052 0.831 1 98.94 265 SER B C 1
ATOM 4339 O O . SER B 1 265 ? -4.039 -0.486 1.141 1 98.94 265 SER B O 1
ATOM 4341 N N . LEU B 1 266 ? -1.926 -0.969 1.502 1 98.94 266 LEU B N 1
ATOM 4342 C CA . LEU B 1 266 ? -1.665 0.068 2.494 1 98.94 266 LEU B CA 1
ATOM 4343 C C . LEU B 1 266 ? -0.752 1.148 1.926 1 98.94 266 LEU B C 1
ATOM 4345 O O . LEU B 1 266 ? 0.407 0.879 1.6 1 98.94 266 LEU B O 1
ATOM 4349 N N . LEU B 1 267 ? -1.294 2.344 1.796 1 98.94 267 LEU B N 1
ATOM 4350 C CA . LEU B 1 267 ? -0.597 3.465 1.175 1 98.94 267 LEU B CA 1
ATOM 4351 C C . LEU B 1 267 ? -0.105 4.449 2.23 1 98.94 267 LEU B C 1
ATOM 4353 O O . LEU B 1 267 ? -0.908 5.137 2.865 1 98.94 267 LEU B O 1
ATOM 4357 N N . GLY B 1 268 ? 1.216 4.488 2.361 1 98.88 268 GLY B N 1
ATOM 4358 C CA . GLY B 1 268 ? 1.785 5.418 3.324 1 98.88 268 GLY B CA 1
ATOM 4359 C C . GLY B 1 268 ? 1.76 6.859 2.852 1 98.88 268 GLY B C 1
ATOM 4360 O O . GLY B 1 268 ? 2.018 7.137 1.68 1 98.88 268 GLY B O 1
ATOM 4361 N N . ILE B 1 269 ? 1.45 7.766 3.805 1 98.81 269 ILE B N 1
ATOM 4362 C CA . ILE B 1 269 ? 1.375 9.188 3.475 1 98.81 269 ILE B CA 1
ATOM 4363 C C . ILE B 1 269 ? 2.361 9.969 4.34 1 98.81 269 ILE B C 1
ATOM 4365 O O . ILE B 1 269 ? 2.225 10.008 5.562 1 98.81 269 ILE B O 1
ATOM 4369 N N . ASP B 1 270 ? 3.295 10.547 3.721 1 97.69 270 ASP B N 1
ATOM 4370 C CA . ASP B 1 270 ? 4.18 11.508 4.363 1 97.69 270 ASP B CA 1
ATOM 4371 C C . ASP B 1 270 ? 3.947 12.922 3.818 1 97.69 270 ASP B C 1
ATOM 4373 O O . ASP B 1 270 ? 4.121 13.164 2.621 1 97.69 270 ASP B O 1
ATOM 4377 N N . SER B 1 271 ? 3.635 13.789 4.68 1 97.06 271 SER B N 1
ATOM 4378 C CA . SER B 1 271 ? 3.369 15.164 4.262 1 97.06 271 SER B CA 1
ATOM 4379 C C . SER B 1 271 ? 4.562 16.062 4.547 1 97.06 271 SER B C 1
ATOM 4381 O O . SER B 1 271 ? 4.508 17.266 4.297 1 97.06 271 SER B O 1
ATOM 4383 N N . VAL B 1 272 ? 5.637 15.562 5.039 1 96.31 272 VAL B N 1
ATOM 4384 C CA . VAL B 1 272 ? 6.738 16.375 5.555 1 96.31 272 VAL B CA 1
ATOM 4385 C C . VAL B 1 272 ? 7.754 16.625 4.445 1 96.31 272 VAL B C 1
ATOM 4387 O O . VAL B 1 272 ? 8.141 17.781 4.203 1 96.31 272 VAL B O 1
ATOM 4390 N N . MET B 1 273 ? 8.172 15.586 3.717 1 95.81 273 MET B N 1
ATOM 4391 C CA . MET B 1 273 ? 9.25 15.688 2.738 1 95.81 273 MET B CA 1
ATOM 4392 C C . MET B 1 273 ? 8.727 15.461 1.324 1 95.81 273 MET B C 1
ATOM 4394 O O . MET B 1 273 ? 9.484 15.094 0.427 1 95.81 273 MET B O 1
ATOM 4398 N N . CYS B 1 274 ? 7.465 15.625 1.161 1 96.88 274 CYS B N 1
ATOM 4399 C CA . CYS B 1 274 ? 6.797 15.344 -0.104 1 96.88 274 CYS B CA 1
ATOM 4400 C C . CYS B 1 274 ? 7.461 16.094 -1.251 1 96.88 274 CYS B C 1
ATOM 4402 O O . CYS B 1 274 ? 7.762 17.281 -1.131 1 96.88 274 CYS B O 1
ATOM 4404 N N . PRO B 1 275 ? 7.695 15.477 -2.418 1 96.25 275 PRO B N 1
ATOM 4405 C CA . PRO B 1 275 ? 8.289 16.141 -3.582 1 96.25 275 PRO B CA 1
ATOM 4406 C C . PRO B 1 275 ? 7.422 17.281 -4.117 1 96.25 275 PRO B C 1
ATOM 4408 O O . PRO B 1 275 ? 6.191 17.219 -4.027 1 96.25 275 PRO B O 1
ATOM 4411 N N . ILE B 1 276 ? 8.016 18.25 -4.762 1 97.31 276 ILE B N 1
ATOM 4412 C CA . ILE B 1 276 ? 7.406 19.531 -5.102 1 97.31 276 ILE B CA 1
ATOM 4413 C C . ILE B 1 276 ? 6.242 19.312 -6.066 1 97.31 276 ILE B C 1
ATOM 4415 O O . ILE B 1 276 ? 5.211 19.984 -5.965 1 97.31 276 ILE B O 1
ATOM 4419 N N . ASP B 1 277 ? 6.371 18.375 -7.008 1 97.44 277 ASP B N 1
ATOM 4420 C CA . ASP B 1 277 ? 5.301 18.172 -7.984 1 97.44 277 ASP B CA 1
ATOM 4421 C C . ASP B 1 277 ? 4.02 17.688 -7.301 1 97.44 277 ASP B C 1
ATOM 4423 O O . ASP B 1 277 ? 2.924 18.141 -7.645 1 97.44 277 ASP B O 1
ATOM 4427 N N . LEU B 1 278 ? 4.215 16.812 -6.391 1 97.75 278 LEU B N 1
ATOM 4428 C CA . LEU B 1 278 ? 3.061 16.297 -5.652 1 97.75 278 LEU B CA 1
ATOM 4429 C C . LEU B 1 278 ? 2.492 17.375 -4.73 1 97.75 278 LEU B C 1
ATOM 4431 O O . LEU B 1 278 ? 1.275 17.469 -4.547 1 97.75 278 LEU B O 1
ATOM 4435 N N . ARG B 1 279 ? 3.299 18.188 -4.102 1 98.31 279 ARG B N 1
ATOM 4436 C CA . ARG B 1 279 ? 2.832 19.297 -3.275 1 98.31 279 ARG B CA 1
ATOM 4437 C C . ARG B 1 279 ? 1.991 20.266 -4.09 1 98.31 279 ARG B C 1
ATOM 4439 O O . ARG B 1 279 ? 0.908 20.672 -3.664 1 98.31 279 ARG B O 1
ATOM 4446 N N . LYS B 1 280 ? 2.523 20.609 -5.242 1 98.06 280 LYS B N 1
ATOM 4447 C CA . LYS B 1 280 ? 1.793 21.516 -6.121 1 98.06 280 LYS B CA 1
ATOM 4448 C C . LYS B 1 280 ? 0.445 20.922 -6.527 1 98.06 280 LYS B C 1
ATOM 4450 O O . LYS B 1 280 ? -0.571 21.625 -6.52 1 98.06 280 LYS B O 1
ATOM 4455 N N . GLN B 1 281 ? 0.451 19.641 -6.828 1 98.38 281 GLN B N 1
ATOM 4456 C CA . GLN B 1 281 ? -0.784 18.969 -7.199 1 98.38 281 GLN B CA 1
ATOM 4457 C C . GLN B 1 281 ? -1.791 18.984 -6.051 1 98.38 281 GLN B C 1
ATOM 4459 O O . GLN B 1 281 ? -2.973 19.266 -6.262 1 98.38 281 GLN B O 1
ATOM 4464 N N . ALA B 1 282 ? -1.325 18.672 -4.883 1 98.62 282 ALA B N 1
ATOM 4465 C CA . ALA B 1 282 ? -2.199 18.625 -3.715 1 98.62 282 ALA B CA 1
ATOM 4466 C C . ALA B 1 282 ? -2.838 20 -3.453 1 98.62 282 ALA B C 1
ATOM 4468 O O . ALA B 1 282 ? -4.055 20.094 -3.266 1 98.62 282 ALA B O 1
ATOM 4469 N N . TRP B 1 283 ? -2.08 21.031 -3.49 1 98.56 283 TRP B N 1
ATOM 4470 C CA . TRP B 1 283 ? -2.598 22.375 -3.197 1 98.56 283 TRP B CA 1
ATOM 4471 C C . TRP B 1 283 ? -3.521 22.859 -4.312 1 98.56 283 TRP B C 1
ATOM 4473 O O . TRP B 1 283 ? -4.512 23.547 -4.051 1 98.56 283 TRP B O 1
ATOM 4483 N N . ALA B 1 284 ? -3.197 22.5 -5.535 1 98 284 ALA B N 1
ATOM 4484 C CA . ALA B 1 284 ? -4.09 22.844 -6.641 1 98 284 ALA B CA 1
ATOM 4485 C C . ALA B 1 284 ? -5.453 22.172 -6.469 1 98 284 ALA B C 1
ATOM 4487 O O . ALA B 1 284 ? -6.492 22.797 -6.656 1 98 284 ALA B O 1
ATOM 4488 N N . ARG B 1 285 ? -5.422 20.906 -6.117 1 98.12 285 ARG B N 1
ATOM 4489 C CA . ARG B 1 285 ? -6.66 20.172 -5.902 1 98.12 285 ARG B CA 1
ATOM 4490 C C . ARG B 1 285 ? -7.434 20.719 -4.711 1 98.12 285 ARG B C 1
ATOM 4492 O O . ARG B 1 285 ? -8.664 20.781 -4.734 1 98.12 285 ARG B O 1
ATOM 4499 N N . LEU B 1 286 ? -6.723 21.078 -3.68 1 98.44 286 LEU B N 1
ATOM 4500 C CA . LEU B 1 286 ? -7.371 21.672 -2.521 1 98.44 286 LEU B CA 1
ATOM 4501 C C . LEU B 1 286 ? -8.086 22.969 -2.91 1 98.44 286 LEU B C 1
ATOM 4503 O O . LEU B 1 286 ? -9.195 23.234 -2.439 1 98.44 286 LEU B O 1
ATOM 4507 N N . ALA B 1 287 ? -7.496 23.734 -3.734 1 97.31 287 ALA B N 1
ATOM 4508 C CA . ALA B 1 287 ? -8.07 25.016 -4.164 1 97.31 287 ALA B CA 1
ATOM 4509 C C . ALA B 1 287 ? -9.359 24.797 -4.953 1 97.31 287 ALA B C 1
ATOM 4511 O O . ALA B 1 287 ? -10.273 25.625 -4.895 1 97.31 287 ALA B O 1
ATOM 4512 N N . THR B 1 288 ? -9.445 23.672 -5.652 1 96.25 288 THR B N 1
ATOM 4513 C CA . THR B 1 288 ? -10.586 23.453 -6.539 1 96.25 288 THR B CA 1
ATOM 4514 C C . THR B 1 288 ? -11.633 22.562 -5.867 1 96.25 288 THR B C 1
ATOM 4516 O O . THR B 1 288 ? -12.836 22.75 -6.074 1 96.25 288 THR B O 1
ATOM 4519 N N . ASP B 1 289 ? -11.18 21.672 -5.023 1 96.62 289 ASP B N 1
ATOM 4520 C CA . ASP B 1 289 ? -12.07 20.578 -4.613 1 96.62 289 ASP B CA 1
ATOM 4521 C C . ASP B 1 289 ? -12.633 20.844 -3.219 1 96.62 289 ASP B C 1
ATOM 4523 O O . ASP B 1 289 ? -13.641 20.25 -2.83 1 96.62 289 ASP B O 1
ATOM 4527 N N . LEU B 1 290 ? -11.969 21.609 -2.412 1 97.69 290 LEU B N 1
ATOM 4528 C CA . LEU B 1 290 ? -12.422 21.828 -1.042 1 97.69 290 LEU B CA 1
ATOM 4529 C C . LEU B 1 290 ? -13.414 22.984 -0.969 1 97.69 290 LEU B C 1
ATOM 4531 O O . LEU B 1 290 ? -13.086 24.109 -1.335 1 97.69 290 LEU B O 1
ATOM 4535 N N . ASP B 1 291 ? -14.562 22.703 -0.482 1 96.5 291 ASP B N 1
ATOM 4536 C CA . ASP B 1 291 ? -15.617 23.703 -0.348 1 96.5 291 ASP B CA 1
ATOM 4537 C C . ASP B 1 291 ? -15.234 24.781 0.663 1 96.5 291 ASP B C 1
ATOM 4539 O O . ASP B 1 291 ? -14.945 24.484 1.822 1 96.5 291 ASP B O 1
ATOM 4543 N N . ALA B 1 292 ? -15.344 26 0.234 1 95.5 292 ALA B N 1
ATOM 4544 C CA . ALA B 1 292 ? -14.914 27.125 1.076 1 95.5 292 ALA B CA 1
ATOM 4545 C C . ALA B 1 292 ? -15.82 27.266 2.293 1 95.5 292 ALA B C 1
ATOM 4547 O O . ALA B 1 292 ? -15.359 27.656 3.373 1 95.5 292 ALA B O 1
ATOM 4548 N N . GLY B 1 293 ? -17.062 27.031 2.09 1 96.81 293 GLY B N 1
ATOM 4549 C CA . GLY B 1 293 ? -17.984 27.094 3.209 1 96.81 293 GLY B CA 1
ATOM 4550 C C . GLY B 1 293 ? -17.719 26.047 4.266 1 96.81 293 GLY B C 1
ATOM 4551 O O . GLY B 1 293 ? -17.703 26.344 5.461 1 96.81 293 GLY B O 1
ATOM 4552 N N . LYS B 1 294 ? -17.484 24.844 3.848 1 97.31 294 LYS B N 1
ATOM 4553 C CA . LYS B 1 294 ? -17.172 23.781 4.785 1 97.31 294 LYS B CA 1
ATOM 4554 C C . LYS B 1 294 ? -15.852 24.047 5.504 1 97.31 294 LYS B C 1
ATOM 4556 O O . LYS B 1 294 ? -15.727 23.797 6.707 1 97.31 294 LYS B O 1
ATOM 4561 N N . LEU B 1 295 ? -14.891 24.547 4.719 1 98.06 295 LEU B N 1
ATOM 4562 C CA . LEU B 1 295 ? -13.625 24.906 5.348 1 98.06 295 LEU B CA 1
ATOM 4563 C C . LEU B 1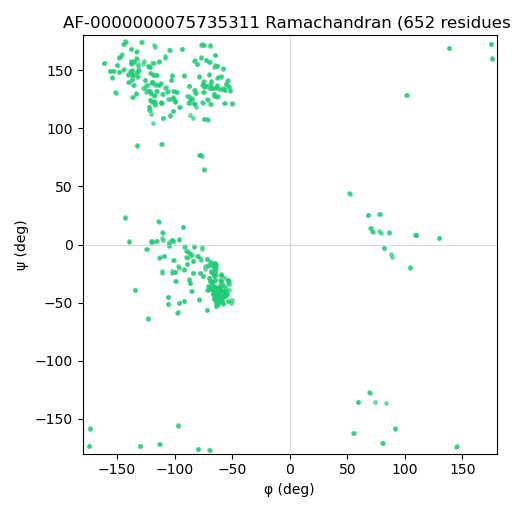 295 ? -13.836 25.938 6.449 1 98.06 295 LEU B C 1
ATOM 4565 O O . LEU B 1 295 ? -13.266 25.828 7.535 1 98.06 295 LEU B O 1
ATOM 4569 N N . SER B 1 296 ? -14.625 26.906 6.145 1 97 296 SER B N 1
ATOM 4570 C CA . SER B 1 296 ? -14.93 27.922 7.145 1 97 296 SER B CA 1
ATOM 4571 C C . SER B 1 296 ? -15.609 27.312 8.367 1 97 296 SER B C 1
ATOM 4573 O O . SER B 1 296 ? -15.273 27.656 9.5 1 97 296 SER B O 1
ATOM 4575 N N . ASP B 1 297 ? -16.469 26.344 8.141 1 95.31 297 ASP B N 1
ATOM 4576 C CA . ASP B 1 297 ? -17.266 25.734 9.203 1 95.31 297 ASP B CA 1
ATOM 4577 C C . ASP B 1 297 ? -16.391 24.891 10.125 1 95.31 297 ASP B C 1
ATOM 4579 O O . ASP B 1 297 ? -16.656 24.781 11.328 1 95.31 297 ASP B O 1
ATOM 4583 N N . MET B 1 298 ? -15.352 24.375 9.594 1 97.75 298 MET B N 1
ATOM 4584 C CA . MET B 1 298 ? -14.547 23.469 10.406 1 97.75 298 MET B CA 1
ATOM 4585 C C . MET B 1 298 ? -13.375 24.219 11.039 1 97.75 298 MET B C 1
ATOM 4587 O O . MET B 1 298 ? -12.531 23.609 11.703 1 97.75 298 MET B O 1
ATOM 4591 N N . THR B 1 299 ? -13.281 25.531 10.875 1 98.19 299 THR B N 1
ATOM 4592 C CA . THR B 1 299 ? -12.078 26.266 11.258 1 98.19 299 THR B CA 1
ATOM 4593 C C . THR B 1 299 ? -12.383 27.25 12.383 1 98.19 299 THR B C 1
ATOM 4595 O O . THR B 1 299 ? -13.398 27.953 12.336 1 98.19 299 THR B O 1
ATOM 4598 N N . GLN B 1 300 ? -11.609 27.25 13.359 1 97.75 300 GLN B N 1
ATOM 4599 C CA . GLN B 1 300 ? -11.609 28.312 14.367 1 97.75 300 GLN B CA 1
ATOM 4600 C C . GLN B 1 300 ? -10.312 29.109 14.32 1 97.75 300 GLN B C 1
ATOM 4602 O O . GLN B 1 300 ? -9.297 28.641 13.805 1 97.75 300 GLN B O 1
ATOM 4607 N N . GLU B 1 301 ? -10.375 30.328 14.82 1 98 301 GLU B N 1
ATOM 4608 C CA . GLU B 1 301 ? -9.242 31.25 14.758 1 98 301 GLU B CA 1
ATOM 4609 C C . GLU B 1 301 ? -8.75 31.609 16.156 1 98 301 GLU B C 1
ATOM 4611 O O . GLU B 1 301 ? -9.547 31.812 17.078 1 98 301 GLU B O 1
ATOM 4616 N N . VAL B 1 302 ? -7.445 31.625 16.312 1 98.12 302 VAL B N 1
ATOM 4617 C CA . VAL B 1 302 ? -6.848 32.125 17.547 1 98.12 302 VAL B CA 1
ATOM 4618 C C . VAL B 1 302 ? -5.727 33.094 17.234 1 98.12 302 VAL B C 1
ATOM 4620 O O . VAL B 1 302 ? -5.02 32.938 16.234 1 98.12 302 VAL B O 1
ATOM 4623 N N . PRO B 1 303 ? -5.555 34.125 18.062 1 98.19 303 PRO B N 1
ATOM 4624 C CA . PRO B 1 303 ? -4.387 35 17.891 1 98.19 303 PRO B CA 1
ATOM 4625 C C . PRO B 1 303 ? -3.102 34.375 18.422 1 98.19 303 PRO B C 1
ATOM 4627 O O . PRO B 1 303 ? -3.154 33.406 19.188 1 98.19 303 PRO B O 1
ATOM 4630 N N . LEU B 1 304 ? -2.025 34.875 17.969 1 98.25 304 LEU B N 1
ATOM 4631 C CA . LEU B 1 304 ? -0.715 34.344 18.312 1 98.25 304 LEU B CA 1
ATOM 4632 C C . LEU B 1 304 ? -0.535 34.25 19.828 1 98.25 304 LEU B C 1
ATOM 4634 O O . LEU B 1 304 ? 0.044 33.281 20.328 1 98.25 304 LEU B O 1
ATOM 4638 N N . ASP B 1 305 ? -1.018 35.219 20.562 1 97.69 305 ASP B N 1
ATOM 4639 C CA . ASP B 1 305 ? -0.767 35.281 22 1 97.69 305 ASP B CA 1
ATOM 4640 C C . ASP B 1 305 ? -1.628 34.281 22.766 1 97.69 305 ASP B C 1
ATOM 4642 O O . ASP B 1 305 ? -1.487 34.125 23.984 1 97.69 305 ASP B O 1
ATOM 4646 N N . GLN B 1 306 ? -2.51 33.531 22.047 1 97.88 306 GLN B N 1
ATOM 4647 C CA . GLN B 1 306 ? -3.363 32.562 22.703 1 97.88 306 GLN B CA 1
ATOM 4648 C C . GLN B 1 306 ? -3.029 31.141 22.219 1 97.88 306 GLN B C 1
ATOM 4650 O O . GLN B 1 306 ? -3.688 30.172 22.625 1 97.88 306 GLN B O 1
ATOM 4655 N N . VAL B 1 307 ? -2.041 31 21.391 1 98.06 307 VAL B N 1
ATOM 4656 C CA . VAL B 1 307 ? -1.791 29.734 20.719 1 98.06 307 VAL B CA 1
ATOM 4657 C C . VAL B 1 307 ? -1.307 28.703 21.734 1 98.06 307 VAL B C 1
ATOM 4659 O O . VAL B 1 307 ? -1.602 27.5 21.609 1 98.06 307 VAL B O 1
ATOM 4662 N N . ILE B 1 308 ? -0.597 29.125 22.781 1 97.56 308 ILE B N 1
ATOM 4663 C CA . ILE B 1 308 ? -0.086 28.203 23.781 1 97.56 308 ILE B CA 1
ATOM 4664 C C . ILE B 1 308 ? -1.252 27.562 24.531 1 97.56 308 ILE B C 1
ATOM 4666 O O . ILE B 1 308 ? -1.308 26.328 24.672 1 97.56 308 ILE B O 1
ATOM 4670 N N . ASP B 1 309 ? -2.203 28.406 24.938 1 97.19 309 ASP B N 1
ATOM 4671 C CA . ASP B 1 309 ? -3.398 27.891 25.609 1 97.19 309 ASP B CA 1
ATOM 4672 C C . ASP B 1 309 ? -4.211 27 24.656 1 97.19 309 ASP B C 1
ATOM 4674 O O . ASP B 1 309 ? -4.746 25.969 25.078 1 97.19 309 ASP B O 1
ATOM 4678 N N . ALA B 1 310 ? -4.301 27.406 23.453 1 97.62 310 ALA B N 1
ATOM 4679 C CA . ALA B 1 310 ? -5.035 26.625 22.469 1 97.62 310 ALA B CA 1
ATOM 4680 C C . ALA B 1 310 ? -4.402 25.25 22.266 1 97.62 310 ALA B C 1
ATOM 4682 O O . ALA B 1 310 ? -5.105 24.266 22.047 1 97.62 310 ALA B O 1
ATOM 4683 N N . GLY B 1 311 ? -3.086 25.203 22.312 1 96.88 311 GLY B N 1
ATOM 4684 C CA . GLY B 1 311 ? -2.389 23.938 22.219 1 96.88 311 GLY B CA 1
ATOM 4685 C C . GLY B 1 311 ? -2.781 22.953 23.312 1 96.88 311 GLY B C 1
ATOM 4686 O O . GLY B 1 311 ? -2.998 21.781 23.047 1 96.88 311 GLY B O 1
ATOM 4687 N N . SER B 1 312 ? -2.887 23.438 24.484 1 96.44 312 SER B N 1
ATOM 4688 C CA . SER B 1 312 ? -3.301 22.609 25.625 1 96.44 312 SER B CA 1
ATOM 4689 C C . SER B 1 312 ? -4.711 22.062 25.422 1 96.44 312 SER B C 1
ATOM 4691 O O . SER B 1 312 ? -4.973 20.891 25.703 1 96.44 312 SER B O 1
ATOM 4693 N N . LYS B 1 313 ? -5.578 22.938 24.938 1 95.56 313 LYS B N 1
ATOM 4694 C CA . LYS B 1 313 ? -6.953 22.516 24.688 1 95.56 313 LYS B CA 1
ATOM 4695 C C . LYS B 1 313 ? -7.02 21.453 23.594 1 95.56 313 LYS B C 1
ATOM 4697 O O . LYS B 1 313 ? -7.805 20.516 23.703 1 95.56 313 LYS B O 1
ATOM 4702 N N . LEU B 1 314 ? -6.199 21.609 22.594 1 94.31 314 LEU B N 1
ATOM 4703 C CA . LEU B 1 314 ? -6.145 20.641 21.5 1 94.31 314 LEU B CA 1
ATOM 4704 C C . LEU B 1 314 ? -5.734 19.266 22.016 1 94.31 314 LEU B C 1
ATOM 4706 O O . LEU B 1 314 ? -6.379 18.266 21.703 1 94.31 314 LEU B O 1
ATOM 4710 N N . LEU B 1 315 ? -4.688 19.203 22.844 1 92.12 315 LEU B N 1
ATOM 4711 C CA . LEU B 1 315 ? -4.18 17.938 23.375 1 92.12 315 LEU B CA 1
ATOM 4712 C C . LEU B 1 315 ? -5.211 17.266 24.266 1 92.12 315 LEU B C 1
ATOM 4714 O O . LEU B 1 315 ? -5.242 16.047 24.375 1 92.12 315 LEU B O 1
ATOM 4718 N N . ALA B 1 316 ? -6.055 18.078 24.828 1 91.25 316 ALA B N 1
ATOM 4719 C CA . ALA B 1 316 ? -7.098 17.578 25.719 1 91.25 316 ALA B CA 1
ATOM 4720 C C . ALA B 1 316 ? -8.305 17.078 24.922 1 91.25 316 ALA B C 1
ATOM 4722 O O . ALA B 1 316 ? -9.297 16.641 25.5 1 91.25 316 ALA B O 1
ATOM 4723 N N . GLY B 1 317 ? -8.242 17.203 23.578 1 86.75 317 GLY B N 1
ATOM 4724 C CA . GLY B 1 317 ? -9.32 16.734 22.734 1 86.75 317 GLY B CA 1
ATOM 4725 C C . GLY B 1 317 ? -10.516 17.672 22.703 1 86.75 317 GLY B C 1
ATOM 4726 O O . GLY B 1 317 ? -11.641 17.234 22.438 1 86.75 317 GLY B O 1
ATOM 4727 N N . GLN B 1 318 ? -10.242 18.906 22.938 1 89 318 GLN B N 1
ATOM 4728 C CA . GLN B 1 318 ? -11.336 19.875 23.047 1 89 318 GLN B CA 1
ATOM 4729 C C . GLN B 1 318 ? -11.484 20.703 21.781 1 89 318 GLN B C 1
ATOM 4731 O O . GLN B 1 318 ? -12.266 21.656 21.75 1 89 318 GLN B O 1
ATOM 4736 N N . VAL B 1 319 ? -10.75 20.406 20.844 1 89.56 319 VAL B N 1
ATOM 4737 C CA . VAL B 1 319 ? -10.773 21.188 19.609 1 89.56 319 VAL B CA 1
ATOM 4738 C C . VAL B 1 319 ? -11.211 20.297 18.438 1 89.56 319 VAL B C 1
ATOM 4740 O O . VAL B 1 319 ? -10.719 19.188 18.281 1 89.56 319 VAL B O 1
ATOM 4743 N N . ARG B 1 320 ? -12.172 20.734 17.734 1 92.44 320 ARG B N 1
ATOM 4744 C CA . ARG B 1 320 ? -12.672 20.062 16.531 1 92.44 320 ARG B CA 1
ATOM 4745 C C . ARG B 1 320 ? -12.156 20.75 15.266 1 92.44 320 ARG B C 1
ATOM 4747 O O . ARG B 1 320 ? -12.039 21.969 15.219 1 92.44 320 ARG B O 1
ATOM 4754 N N . GLY B 1 321 ? -11.906 19.922 14.219 1 96.5 321 GLY B N 1
ATOM 4755 C CA . GLY B 1 321 ? -11.578 20.5 12.93 1 96.5 321 GLY B CA 1
ATOM 4756 C C . GLY B 1 321 ? -10.219 21.172 12.898 1 96.5 321 GLY B C 1
ATOM 4757 O O . GLY B 1 321 ? -9.219 20.562 13.297 1 96.5 321 GLY B O 1
ATOM 4758 N N . ARG B 1 322 ? -10.195 22.375 12.461 1 98 322 ARG B N 1
ATOM 4759 C CA . ARG B 1 322 ? -8.953 23.094 12.211 1 98 322 ARG B CA 1
ATOM 4760 C C . ARG B 1 322 ? -8.875 24.359 13.047 1 98 322 ARG B C 1
ATOM 4762 O O . ARG B 1 322 ? -9.898 24.969 13.367 1 98 322 ARG B O 1
ATOM 4769 N N . THR B 1 323 ? -7.652 24.672 13.414 1 98.25 323 THR B N 1
ATOM 4770 C CA . THR B 1 323 ? -7.387 25.953 14.07 1 98.25 323 THR B CA 1
ATOM 4771 C C . THR B 1 323 ? -6.371 26.766 13.273 1 98.25 323 THR B C 1
ATOM 4773 O O . THR B 1 323 ? -5.285 26.281 12.953 1 98.25 323 THR B O 1
ATOM 4776 N N . VAL B 1 324 ? -6.742 27.938 12.93 1 98.38 324 VAL B N 1
ATOM 4777 C CA . VAL B 1 324 ? -5.844 28.859 12.242 1 98.38 324 VAL B CA 1
ATOM 4778 C C . VAL B 1 324 ? -5.332 29.906 13.227 1 98.38 324 VAL B C 1
ATOM 4780 O O . VAL B 1 324 ? -6.066 30.344 14.109 1 98.38 324 VAL B O 1
ATOM 4783 N N . VAL B 1 325 ? -4.094 30.281 13.109 1 98.75 325 VAL B N 1
ATOM 4784 C CA . VAL B 1 325 ? -3.453 31.234 14.016 1 98.75 325 VAL B CA 1
ATOM 4785 C C . VAL B 1 325 ? -3.154 32.531 13.266 1 98.75 325 VAL B C 1
ATOM 4787 O O . VAL B 1 325 ? -2.422 32.531 12.273 1 98.75 325 VAL B O 1
ATOM 4790 N N . LYS B 1 326 ? -3.668 33.594 13.727 1 98.62 326 LYS B N 1
ATOM 4791 C CA . LYS B 1 326 ? -3.369 34.906 13.148 1 98.62 326 LYS B CA 1
ATOM 4792 C C . LYS B 1 326 ? -2.043 35.438 13.68 1 98.62 326 LYS B C 1
ATOM 4794 O O . LYS B 1 326 ? -1.903 35.688 14.875 1 98.62 326 LYS B O 1
ATOM 4799 N N . ILE B 1 327 ? -1.102 35.656 12.844 1 98.19 327 ILE B N 1
ATOM 4800 C CA . ILE B 1 327 ? 0.235 36.094 13.234 1 98.19 327 ILE B CA 1
ATOM 4801 C C . ILE B 1 327 ? 0.348 37.625 13.094 1 98.19 327 ILE B C 1
ATOM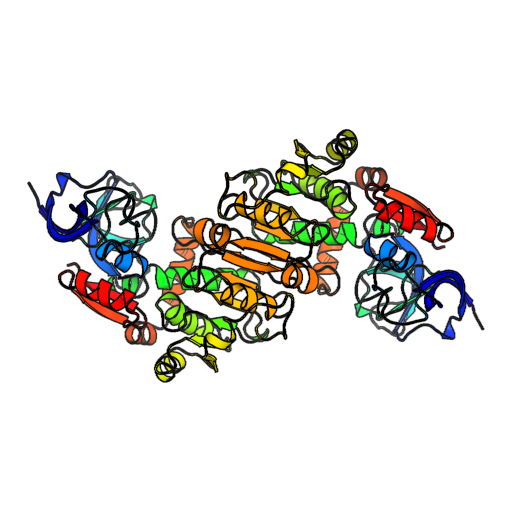 4803 O O . ILE B 1 327 ? 0.749 38.312 14.039 1 98.19 327 ILE B O 1
ATOM 4807 N N . SER B 1 328 ? 0.115 38.156 11.914 1 88.25 328 SER B N 1
ATOM 4808 C CA . SER B 1 328 ? 0.153 39.594 11.633 1 88.25 328 SER B CA 1
ATOM 4809 C C . SER B 1 328 ? -0.958 40 10.672 1 88.25 328 SER B C 1
ATOM 4811 O O . SER B 1 328 ? -1.48 39.156 9.93 1 88.25 328 SER B O 1
#

Secondary structure (DSSP, 8-state):
--EEEEEEEEE-SSSEEEEEEEEEGGGPPS-SEEEEEEEEE--HHHHHHHHTSS----SSSEE--SEEEEEEEEE-STT--TT-EEEEE-TTBTTTB--SSBSEEEE-GGGEEEPPTT--HHHHHHHHHHHHHHHHHHHHHHHHT--GGG--EEESSTTSHHHHHHHHHHHHTT--EEEEES-GGGHHHHHHHTEEEEEEGGGTTSPPPSS----EEEEEESS-HHHHHHHHHHEEEEEEEEE---TT-SEEEEESHHHHHH--EEEE---SS--HHHHHHHHHHHHHHS-HHHHHHTEEEEEGGGHHHHHHHHHTT---SEEEEE--/--EEEEEEEEE-SSSEEEEEEEEEGGGPPS-SEEEEEEEEE--HHHHHHHHTSS----SSSEE--SEEEEEEEEE-STT--TT-EEEEE-TTBTTTB--SSBSEEEE-GGGEEEPPTT--HHHHHHHHHHHHHHHHHHHHHHHHT--GGG--EEESSTTSHHHHHHHHHHHHTT--EEEEES-GGGHHHHHHHTEEEEEEGGGGTSPPPSS----EEEEEESS-HHHHHHHHHHEEEEEEEEE---TT-SEEEEESHHHHHH--EEEE---SS--HHHHHHHHHHHHHHS-HHHHHHTEEEEEGGGHHHHHHHHHTT---SEEEEE--

Sequence (656 aa):
MATFKAVRIDKADKGTSAALTQFDEAELMDGDVTVRVEWSTLNYKDGLALTGKSPVVRRFPMIAGIDFAGTVETSTNPNWKPGDKVIANGWGMGETHLGAYAEKARVKGDWLVRLPEGMTARQAMAIGTAGYTAMLSVLALENHGLKPADGPVIVTGAAGGVGSVAIALLSKLGYHVIASTGRMAEESYLKSLGAAEIIDRNELSGPAKPLAKERWVGGVDSVGSTTLANLLAMTKYRGAIAACGLAGGMDLPSSVAPFILRGVSLLGIDSVMCPIDLRKQAWARLATDLDAGKLSDMTQEVPLDQVIDAGSKLLAGQVRGRTVVKISMATFKAVRIDKADKGTSAALTQFDEAELMDGDVTVRVEWSTLNYKDGLALTGKSPVVRRFPMIAGIDFAGTVETSTNPNWKPGDKVIANGWGMGETHLGAYAEKARVKGDWLVRLPEGMTARQAMAIGTAGYTAMLSVLALENHGLKPADGPVIVTGAAGGVGSVAIALLSKLGYHVIASTGRMAEESYLKSLGAAEIIDRNELSGPAKPLAKERWVGGVDSVGSTTLANLLAMTKYRGAIAACGLAGGMDLPSSVAPFILRGVSLLGIDSVMCPIDLRKQAWARLATDLDAGKLSDMTQEVPLDQVIDAGSKLLAGQVRGRTVVKIS

InterPro domains:
  IPR011032 GroES-like superfamily [SSF50129] (4-147)
  IPR013149 Alcohol dehydrogenase-like, C-terminal [PF00107] (161-283)
  IPR013154 Alcohol dehydrogenase-like, N-terminal [PF08240] (30-117)
  IPR014188 Acrylyl-CoA reductase AcuI [TIGR02823] (5-327)
  IPR020843 Enoylreductase domain [SM00829] (15-325)
  IPR036291 NAD(P)-binding domain superfamily [SSF51735] (118-290)
  IPR051397 Zinc-containing alcohol dehydrogenase-like protein [PTHR43677] (3-326)